Protein AF-0000000087055944 (afdb_homodimer)

InterPro domains:
  IPR006015 Universal stress protein A family [PR01438] (49-67)
  IPR006015 Universal stress protein A family [PR01438] (182-204)
  IPR006016 UspA [PF00582] (49-204)
  IPR014729 Rossmann-like alpha/beta/alpha sandwich fold [G3DSA:3.40.50.620] (41-215)
  IPR044162 Universal stress protein PHOS32/34 [PTHR31966] (9-223)

Foldseek 3Di:
DDDDDDPPPPPPPPPPPPPPDPPPPPPPPPPPPPPCPVPPPPQLQNQAPAEEEEEAALFPLSLVLLLCCLVPPDDPRYEYEYEYEAEDVVCVPDPDPPPPPPPPPVCDPVNVVVVVVVVVVVVVVSQVVSCVSVVVSVHRYHYHYHYDNDLQVVVQVVCVVVVHQEYEYEQAHDVCVVPDPPVHGYPSLVSCCVRHPHHYHYDYDDDVVNVPPPPDPPPPPPPPPPPPPPPD/DDDDPPVPPPPPPVPPVVPPDPPPPPPPPPPPPPPCPPPPPPQLQNQAPAEEEEEAALFPLSLVLLLCCLVPPDDPRYEYEYEYEAEDPVCVPDPDPPPPPPPPPVCDPVNVVVVVVVVVVVVVVSQVVSCVSVVVSVHRYHYHYHYDNDGQVVVQVVCVVVVHQEYEYEQAHDVCVVPDPPVHGYPSLVSCCVRHPHHYHYDYDDDVVNVPPPPDPPPPPPPPPPPPPPPD

Nearest PDB structures (foldseek):
  3hgm-assembly1_B  TM=8.152E-01  e=1.677E-08  Halomonas elongata
  2dum-assembly1_A  TM=7.461E-01  e=1.913E-08  Pyrococcus horikoshii OT3
  3hgm-assembly2_D  TM=7.849E-01  e=7.130E-08  Halomonas elongata
  4r2j-assembly1_A-2  TM=8.043E-01  e=5.128E-05  Salmonella enterica subsp. enterica serovar Typhimurium str. LT2
  4r2k-assembly1_A-2  TM=7.792E-01  e=9.901E-05  Salmonella enterica subsp. enterica serovar Typhimurium str. LT2

Structure (mmCIF, N/CA/C/O backbone):
data_AF-0000000087055944-model_v1
#
loop_
_entity.id
_entity.type
_entity.pdbx_description
1 polymer 'Adenine nucleotide alpha hydrolases-like superfamily protein isoform 2'
#
loop_
_atom_site.group_PDB
_atom_site.id
_atom_site.type_symbol
_atom_site.label_atom_id
_atom_site.label_alt_id
_atom_site.label_comp_id
_atom_site.label_asym_id
_atom_site.label_entity_id
_atom_site.label_seq_id
_atom_site.pdbx_PDB_ins_code
_atom_site.Cartn_x
_atom_site.Cartn_y
_atom_site.Cartn_z
_atom_site.occupancy
_atom_site.B_iso_or_equiv
_atom_site.auth_seq_id
_atom_site.auth_comp_id
_atom_site.auth_asym_id
_atom_site.auth_atom_id
_atom_site.pdbx_PDB_model_num
ATOM 1 N N . MET A 1 1 ? -82.688 40.625 -34.969 1 30.73 1 MET A N 1
ATOM 2 C CA . MET A 1 1 ? -82.25 40.625 -33.562 1 30.73 1 MET A CA 1
ATOM 3 C C . MET A 1 1 ? -80.688 40.406 -33.5 1 30.73 1 MET A C 1
ATOM 5 O O . MET A 1 1 ? -80.188 39.406 -33.969 1 30.73 1 MET A O 1
ATOM 9 N N . GLU A 1 2 ? -79.938 41.562 -33.469 1 27.62 2 GLU A N 1
ATOM 10 C CA . GLU A 1 2 ? -78.625 42.062 -33.812 1 27.62 2 GLU A CA 1
ATOM 11 C C . GLU A 1 2 ? -77.562 41.469 -32.875 1 27.62 2 GLU A C 1
ATOM 13 O O . GLU A 1 2 ? -77.812 41.156 -31.719 1 27.62 2 GLU A O 1
ATOM 18 N N . SER A 1 3 ? -76.438 40.875 -33.5 1 31.84 3 SER A N 1
ATOM 19 C CA . SER A 1 3 ? -75.25 40.125 -33.344 1 31.84 3 SER A CA 1
ATOM 20 C C . SER A 1 3 ? -74.25 40.844 -32.438 1 31.84 3 SER A C 1
ATOM 22 O O . SER A 1 3 ? -73.625 41.812 -32.875 1 31.84 3 SER A O 1
ATOM 24 N N . PRO A 1 4 ? -74.688 41.125 -31.109 1 31.3 4 PRO A N 1
ATOM 25 C CA . PRO A 1 4 ? -73.875 42.031 -30.281 1 31.3 4 PRO A CA 1
ATOM 26 C C . PRO A 1 4 ? -72.438 41.656 -30.234 1 31.3 4 PRO A C 1
ATOM 28 O O . PRO A 1 4 ? -72.062 40.5 -30.328 1 31.3 4 PRO A O 1
ATOM 31 N N . ASN A 1 5 ? -71.625 42.656 -30.547 1 26.06 5 ASN A N 1
ATOM 32 C CA . ASN A 1 5 ? -70.25 43 -30.938 1 26.06 5 ASN A CA 1
ATOM 33 C C . ASN A 1 5 ? -69.25 42.531 -29.906 1 26.06 5 ASN A C 1
ATOM 35 O O . ASN A 1 5 ? -69.625 42.156 -28.781 1 26.06 5 ASN A O 1
ATOM 39 N N . LYS A 1 6 ? -68.125 43.344 -29.594 1 26.03 6 LYS A N 1
ATOM 40 C CA . LYS A 1 6 ? -66.688 43.531 -29.734 1 26.03 6 LYS A CA 1
ATOM 41 C C . LYS A 1 6 ? -66 43.438 -28.375 1 26.03 6 LYS A C 1
ATOM 43 O O . LYS A 1 6 ? -66.062 44.406 -27.594 1 26.03 6 LYS A O 1
ATOM 48 N N . GLY A 1 7 ? -66.25 42.469 -27.531 1 24.03 7 GLY A N 1
ATOM 49 C CA . GLY A 1 7 ? -65.625 42.562 -26.203 1 24.03 7 GLY A CA 1
ATOM 50 C C . GLY A 1 7 ? -64.125 42.781 -26.219 1 24.03 7 GLY A C 1
ATOM 51 O O . GLY A 1 7 ? -63.406 41.938 -26.781 1 24.03 7 GLY A O 1
ATOM 52 N N . LYS A 1 8 ? -63.594 44 -26.359 1 25.02 8 LYS A N 1
ATOM 53 C CA . LYS A 1 8 ? -62.188 44.438 -26.438 1 25.02 8 LYS A CA 1
ATOM 54 C C . LYS A 1 8 ? -61.375 43.844 -25.281 1 25.02 8 LYS A C 1
ATOM 56 O O . LYS A 1 8 ? -61.781 43.969 -24.109 1 25.02 8 LYS A O 1
ATOM 61 N N . LYS A 1 9 ? -60.562 42.875 -25.625 1 25.41 9 LYS A N 1
ATOM 62 C CA . LYS A 1 9 ? -59.531 42.188 -24.844 1 25.41 9 LYS A CA 1
ATOM 63 C C . LYS A 1 9 ? -58.562 43.188 -24.219 1 25.41 9 LYS A C 1
ATOM 65 O O . LYS A 1 9 ? -57.969 44 -24.922 1 25.41 9 LYS A O 1
ATOM 70 N N . LYS A 1 10 ? -58.875 43.781 -23 1 23.52 10 LYS A N 1
ATOM 71 C CA . LYS A 1 10 ? -58.031 44.688 -22.234 1 23.52 10 LYS A CA 1
ATOM 72 C C . LYS A 1 10 ? -56.625 44.094 -22.047 1 23.52 10 LYS A C 1
ATOM 74 O O . LYS A 1 10 ? -56.5 43 -21.516 1 23.52 10 LYS A O 1
ATOM 79 N N . ASN A 1 11 ? -55.656 44.312 -23 1 25.03 11 ASN A N 1
ATOM 80 C CA . ASN A 1 11 ? -54.25 44 -23.016 1 25.03 11 ASN A CA 1
ATOM 81 C C . ASN A 1 11 ? -53.531 44.594 -21.812 1 25.03 11 ASN A C 1
ATOM 83 O O . ASN A 1 11 ? -53.438 45.812 -21.672 1 25.03 11 ASN A O 1
ATOM 87 N N . SER A 1 12 ? -53.844 44.188 -20.5 1 25.14 12 SER A N 1
ATOM 88 C CA . SER A 1 12 ? -53.156 44.75 -19.359 1 25.14 12 SER A CA 1
ATOM 89 C C . SER A 1 12 ? -51.625 44.656 -19.531 1 25.14 12 SER A C 1
ATOM 91 O O . SER A 1 12 ? -51.125 43.562 -19.812 1 25.14 12 SER A O 1
ATOM 93 N N . SER A 1 13 ? -50.938 45.625 -20.125 1 27.22 13 SER A N 1
ATOM 94 C CA . SER A 1 13 ? -49.5 45.906 -20.234 1 27.22 13 SER A CA 1
ATOM 95 C C . SER A 1 13 ? -48.844 45.844 -18.859 1 27.22 13 SER A C 1
ATOM 97 O O . SER A 1 13 ? -49.125 46.656 -17.984 1 27.22 13 SER A O 1
ATOM 99 N N . ASP A 1 14 ? -48.594 44.594 -18.281 1 27.98 14 ASP A N 1
ATOM 100 C CA . ASP A 1 14 ? -47.875 44.375 -17.031 1 27.98 14 ASP A CA 1
ATOM 101 C C . ASP A 1 14 ? -46.531 45.062 -17.047 1 27.98 14 ASP A C 1
ATOM 103 O O . ASP A 1 14 ? -45.688 44.812 -17.938 1 27.98 14 ASP A O 1
ATOM 107 N N . ASN A 1 15 ? -46.406 46.406 -16.781 1 27.12 15 ASN A N 1
ATOM 108 C CA . ASN A 1 15 ? -45.219 47.219 -16.594 1 27.12 15 ASN A CA 1
ATOM 109 C C . ASN A 1 15 ? -44.281 46.594 -15.578 1 27.12 15 ASN A C 1
ATOM 111 O O . ASN A 1 15 ? -44.5 46.656 -14.375 1 27.12 15 ASN A O 1
ATOM 115 N N . ASN A 1 16 ? -43.75 45.312 -15.711 1 28.72 16 ASN A N 1
ATOM 116 C CA . ASN A 1 16 ? -42.812 44.688 -14.781 1 28.72 16 ASN A CA 1
ATOM 117 C C . ASN A 1 16 ? -41.531 45.531 -14.625 1 28.72 16 ASN A C 1
ATOM 119 O O . ASN A 1 16 ? -40.688 45.531 -15.516 1 28.72 16 ASN A O 1
ATOM 123 N N . SER A 1 17 ? -41.594 46.812 -14.148 1 30.17 17 SER A N 1
ATOM 124 C CA . SER A 1 17 ? -40.375 47.594 -13.891 1 30.17 17 SER A CA 1
ATOM 125 C C . SER A 1 17 ? -39.438 46.906 -12.914 1 30.17 17 SER A C 1
ATOM 127 O O . SER A 1 17 ? -39.781 46.75 -11.734 1 30.17 17 SER A O 1
ATOM 129 N N . ASP A 1 18 ? -38.688 45.906 -13.297 1 33.72 18 ASP A N 1
ATOM 130 C CA . ASP A 1 18 ? -37.688 45.25 -12.453 1 33.72 18 ASP A CA 1
ATOM 131 C C . ASP A 1 18 ? -36.719 46.281 -11.836 1 33.72 18 ASP A C 1
ATOM 133 O O . ASP A 1 18 ? -36.188 47.125 -12.539 1 33.72 18 ASP A O 1
ATOM 137 N N . PRO A 1 19 ? -36.844 46.594 -10.539 1 34.38 19 PRO A N 1
ATOM 138 C CA . PRO A 1 19 ? -35.938 47.562 -9.93 1 34.38 19 PRO A CA 1
ATOM 139 C C . PRO A 1 19 ? -34.469 47.219 -10.148 1 34.38 19 PRO A C 1
ATOM 141 O O . PRO A 1 19 ? -34.094 46.062 -10.109 1 34.38 19 PRO A O 1
ATOM 144 N N . LYS A 1 20 ? -33.719 47.969 -10.922 1 33.59 20 LYS A N 1
ATOM 145 C CA . LYS A 1 20 ? -32.281 47.875 -11.18 1 33.59 20 LYS A CA 1
ATOM 146 C C . LYS A 1 20 ? -31.484 47.844 -9.875 1 33.59 20 LYS A C 1
ATOM 148 O O . LYS A 1 20 ? -31.594 48.781 -9.07 1 33.59 20 LYS A O 1
ATOM 153 N N . LEU A 1 21 ? -31.25 46.688 -9.273 1 35.5 21 LEU A N 1
ATOM 154 C CA . LEU A 1 21 ? -30.391 46.594 -8.102 1 35.5 21 LEU A CA 1
ATOM 155 C C . LEU A 1 21 ? -29.078 47.344 -8.32 1 35.5 21 LEU A C 1
ATOM 157 O O . LEU A 1 21 ? -28.469 47.25 -9.391 1 35.5 21 LEU A O 1
ATOM 161 N N . PRO A 1 22 ? -28.75 48.406 -7.574 1 31.22 22 PRO A N 1
ATOM 162 C CA . PRO A 1 22 ? -27.531 49.188 -7.758 1 31.22 22 PRO A CA 1
ATOM 163 C C . PRO A 1 22 ? -26.266 48.312 -7.754 1 31.22 22 PRO A C 1
ATOM 165 O O . PRO A 1 22 ? -26.25 47.25 -7.121 1 31.22 22 PRO A O 1
ATOM 168 N N . SER A 1 23 ? -25.531 48.188 -8.844 1 32.69 23 SER A N 1
ATOM 169 C CA . SER A 1 23 ? -24.219 47.562 -9.008 1 32.69 23 SER A CA 1
ATOM 170 C C . SER A 1 23 ? -23.234 48.062 -7.961 1 32.69 23 SER A C 1
ATOM 172 O O . SER A 1 23 ? -22.812 49.219 -8 1 32.69 23 SER A O 1
ATOM 174 N N . ILE A 1 24 ? -23.359 47.656 -6.707 1 31.08 24 ILE A N 1
ATOM 175 C CA . ILE A 1 24 ? -22.344 48.062 -5.734 1 31.08 24 ILE A CA 1
ATOM 176 C C . ILE A 1 24 ? -20.953 47.656 -6.242 1 31.08 24 ILE A C 1
ATOM 178 O O . ILE A 1 24 ? -20.688 46.5 -6.48 1 31.08 24 ILE A O 1
ATOM 182 N N . LYS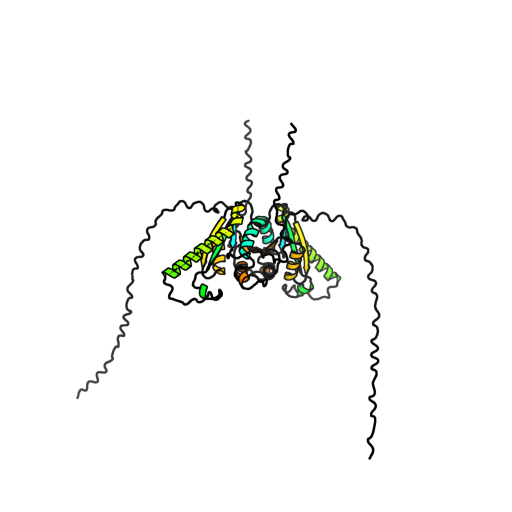 A 1 25 ? -20.312 48.531 -7.004 1 30.38 25 LYS A N 1
ATOM 183 C CA . LYS A 1 25 ? -18.906 48.344 -7.352 1 30.38 25 LYS A CA 1
ATOM 184 C C . LYS A 1 25 ? -18.047 48.156 -6.105 1 30.38 25 LYS A C 1
ATOM 186 O O . LYS A 1 25 ? -17.844 49.125 -5.352 1 30.38 25 LYS A O 1
ATOM 191 N N . ILE A 1 26 ? -18.094 47 -5.457 1 30.19 26 ILE A N 1
ATOM 192 C CA . ILE A 1 26 ? -17.125 46.781 -4.387 1 30.19 26 ILE A CA 1
ATOM 193 C C . ILE A 1 26 ? -15.703 46.969 -4.922 1 30.19 26 ILE A C 1
ATOM 195 O O . ILE A 1 26 ? -15.281 46.281 -5.859 1 30.19 26 ILE A O 1
ATOM 199 N N . HIS A 1 27 ? -15.234 48.188 -4.887 1 29.2 27 HIS A N 1
ATOM 200 C CA . HIS A 1 27 ? -13.805 48.406 -5.125 1 29.2 27 HIS A CA 1
ATOM 201 C C . HIS A 1 27 ? -12.969 47.469 -4.23 1 29.2 27 HIS A C 1
ATOM 203 O O . HIS A 1 27 ? -13.031 47.594 -3.004 1 29.2 27 HIS A O 1
ATOM 209 N N . LEU A 1 28 ? -12.742 46.281 -4.629 1 29.78 28 LEU A N 1
ATOM 210 C CA . LEU A 1 28 ? -11.773 45.438 -3.932 1 29.78 28 LEU A CA 1
ATOM 211 C C . LEU A 1 28 ? -10.438 46.156 -3.801 1 29.78 28 LEU A C 1
ATOM 213 O O . LEU A 1 28 ? -9.898 46.688 -4.789 1 29.78 28 LEU A O 1
ATOM 217 N N . PRO A 1 29 ? -10.148 46.75 -2.652 1 31.14 29 PRO A N 1
ATOM 218 C CA . PRO A 1 29 ? -8.828 47.344 -2.525 1 31.14 29 PRO A CA 1
ATOM 219 C C . PRO A 1 29 ? -7.711 46.469 -3.08 1 31.14 29 PRO A C 1
ATOM 221 O O . PRO A 1 29 ? -7.844 45.25 -3.119 1 31.14 29 PRO A O 1
ATOM 224 N N . SER A 1 30 ? -7 46.969 -4.09 1 30.3 30 SER A N 1
ATOM 225 C CA . SER A 1 30 ? -5.805 46.344 -4.637 1 30.3 30 SER A CA 1
ATOM 226 C C . SER A 1 30 ? -4.848 45.906 -3.523 1 30.3 30 SER A C 1
ATOM 228 O O . SER A 1 30 ? -4.469 46.75 -2.684 1 30.3 30 SER A O 1
ATOM 230 N N . SER A 1 31 ? -5.051 44.781 -2.885 1 30.86 31 SER A N 1
ATOM 231 C CA . SER A 1 31 ? -4.016 44.312 -1.959 1 30.86 31 SER A CA 1
ATOM 232 C C . SER A 1 31 ? -2.623 44.594 -2.516 1 30.86 31 SER A C 1
ATOM 234 O O . SER A 1 31 ? -2.377 44.406 -3.709 1 30.86 31 SER A O 1
ATOM 236 N N . PRO A 1 32 ? -1.887 45.531 -1.946 1 31.73 32 PRO A N 1
ATOM 237 C CA . PRO A 1 32 ? -0.499 45.719 -2.379 1 31.73 32 PRO A CA 1
ATOM 238 C C . PRO A 1 32 ? 0.228 44.375 -2.588 1 31.73 32 PRO A C 1
ATOM 240 O O . PRO A 1 32 ? 0.018 43.438 -1.829 1 31.73 32 PRO A O 1
ATOM 243 N N . ARG A 1 33 ? 0.452 43.969 -3.785 1 30.55 33 ARG A N 1
ATOM 244 C CA . ARG A 1 33 ? 1.333 42.875 -4.172 1 30.55 33 ARG A CA 1
ATOM 245 C C . ARG A 1 33 ? 2.676 42.969 -3.455 1 30.55 33 ARG A C 1
ATOM 247 O O . ARG A 1 33 ? 3.494 43.812 -3.773 1 30.55 33 ARG A O 1
ATOM 254 N N . HIS A 1 34 ? 2.746 43.094 -2.154 1 30.7 34 HIS A N 1
ATOM 255 C CA . HIS A 1 34 ? 4.102 42.969 -1.636 1 30.7 34 HIS A CA 1
ATOM 256 C C . HIS A 1 34 ? 4.824 41.781 -2.279 1 30.7 34 HIS A C 1
ATOM 258 O O . HIS A 1 34 ? 4.367 40.656 -2.186 1 30.7 34 HIS A O 1
ATOM 264 N N . SER A 1 35 ? 5.48 41.938 -3.375 1 32.06 35 SER A N 1
ATOM 265 C CA . SER A 1 35 ? 6.395 41.125 -4.16 1 32.06 35 SER A CA 1
ATOM 266 C C . SER A 1 35 ? 7.48 40.5 -3.279 1 32.06 35 SER A C 1
ATOM 268 O O . SER A 1 35 ? 8.523 40.094 -3.779 1 32.06 35 SER A O 1
ATOM 270 N N . THR A 1 36 ? 7.621 40.938 -2.027 1 33.91 36 THR A N 1
ATOM 271 C CA . THR A 1 36 ? 8.859 40.344 -1.556 1 33.91 36 THR A CA 1
ATOM 272 C C . THR A 1 36 ? 8.844 38.812 -1.761 1 33.91 36 THR A C 1
ATOM 274 O O . THR A 1 36 ? 8.125 38.094 -1.064 1 33.91 36 THR A O 1
ATOM 277 N N . TYR A 1 37 ? 8.781 38.438 -2.996 1 31.03 37 TYR A N 1
ATOM 278 C CA . TYR A 1 37 ? 9.164 37.062 -3.219 1 31.03 37 TYR A CA 1
ATOM 279 C C . TYR A 1 37 ? 10.391 36.688 -2.398 1 31.03 37 TYR A C 1
ATOM 281 O O . TYR A 1 37 ? 11.508 37.062 -2.736 1 31.03 37 TYR A O 1
ATOM 289 N N . ALA A 1 38 ? 10.414 36.844 -1.106 1 32.84 38 ALA A N 1
ATOM 290 C CA . ALA A 1 38 ? 11.523 36.188 -0.423 1 32.84 38 ALA A CA 1
ATOM 291 C C . ALA A 1 38 ? 12 34.969 -1.199 1 32.84 38 ALA A C 1
ATOM 293 O O . ALA A 1 38 ? 11.188 34.25 -1.798 1 32.84 38 ALA A O 1
ATOM 294 N N . ALA A 1 39 ? 13.109 34.969 -1.75 1 36.16 39 ALA A N 1
ATOM 295 C CA . ALA A 1 39 ? 13.789 33.781 -2.268 1 36.16 39 ALA A CA 1
ATOM 296 C C . ALA A 1 39 ? 13.328 32.5 -1.544 1 36.16 39 ALA A C 1
ATOM 298 O O . ALA A 1 39 ? 13.477 32.406 -0.325 1 36.16 39 ALA A O 1
ATOM 299 N N . SER A 1 40 ? 12.141 32 -1.89 1 38.84 40 SER A N 1
ATOM 300 C CA . SER A 1 40 ? 11.617 30.75 -1.329 1 38.84 40 SER A CA 1
ATOM 301 C C . SER A 1 40 ? 12.742 29.797 -0.953 1 38.84 40 SER A C 1
ATOM 303 O O . SER A 1 40 ? 13.57 29.453 -1.793 1 38.84 40 SER A O 1
ATOM 305 N N . SER A 1 41 ? 13.43 30.031 0.121 1 43.47 41 SER A N 1
ATOM 306 C CA . SER A 1 41 ? 14.344 28.969 0.567 1 43.47 41 SER A CA 1
ATOM 307 C C . SER A 1 41 ? 14 27.641 -0.073 1 43.47 41 SER A C 1
ATOM 309 O O . SER A 1 41 ? 12.828 27.328 -0.283 1 43.47 41 SER A O 1
ATOM 311 N N . PRO A 1 42 ? 14.852 27.125 -0.952 1 50.59 42 PRO A N 1
ATOM 312 C CA . PRO A 1 42 ? 14.578 25.844 -1.609 1 50.59 42 PRO A CA 1
ATOM 313 C C . PRO A 1 42 ? 13.82 24.875 -0.71 1 50.59 42 PRO A C 1
ATOM 315 O O . PRO A 1 42 ? 14.078 24.812 0.494 1 50.59 42 PRO A O 1
ATOM 318 N N . THR A 1 43 ? 12.523 24.641 -0.973 1 68.19 43 THR A N 1
ATOM 319 C CA . THR A 1 43 ? 11.742 23.625 -0.263 1 68.19 43 THR A CA 1
ATOM 320 C C . THR A 1 43 ? 12.57 22.359 -0.045 1 68.19 43 THR A C 1
ATOM 322 O O . THR A 1 43 ? 13.281 21.906 -0.95 1 68.19 43 THR A O 1
ATOM 325 N N . PRO A 1 44 ? 12.891 22.062 1.149 1 78.5 44 PRO A N 1
ATOM 326 C CA . PRO A 1 44 ? 13.758 20.922 1.493 1 78.5 44 PRO A CA 1
ATOM 327 C C . PRO A 1 44 ? 13.516 19.703 0.609 1 78.5 44 PRO A C 1
ATOM 329 O O . PRO A 1 44 ? 14.383 18.828 0.501 1 78.5 44 PRO A O 1
ATOM 332 N N . VAL A 1 45 ? 12.383 19.719 -0.228 1 86.12 45 VAL A N 1
ATOM 333 C CA . VAL A 1 45 ? 12.078 18.5 -0.981 1 86.12 45 VAL A CA 1
ATOM 334 C C . VAL A 1 45 ? 12.227 18.781 -2.477 1 86.12 45 VAL A C 1
ATOM 336 O O . VAL A 1 45 ? 12.047 17.875 -3.297 1 86.12 45 VAL A O 1
ATOM 339 N N . ALA A 1 46 ? 12.578 19.969 -2.969 1 83.19 46 ALA A N 1
ATOM 340 C CA . ALA A 1 46 ? 12.594 20.375 -4.371 1 83.19 46 ALA A CA 1
ATOM 341 C C . ALA A 1 46 ? 13.602 19.562 -5.168 1 83.19 46 ALA A C 1
ATOM 343 O O . ALA A 1 46 ? 13.359 19.219 -6.328 1 83.19 46 ALA A O 1
ATOM 344 N N . GLY A 1 47 ? 14.594 19.109 -4.676 1 84.81 47 GLY A N 1
ATOM 345 C CA . GLY A 1 47 ? 15.633 18.422 -5.418 1 84.81 47 GLY A CA 1
ATOM 346 C C . GLY A 1 47 ? 15.547 16.906 -5.297 1 84.81 47 GLY A C 1
ATOM 347 O O . GLY A 1 47 ? 16.422 16.188 -5.789 1 84.81 47 GLY A O 1
ATOM 348 N N . ALA A 1 48 ? 14.422 16.469 -4.84 1 90.94 48 ALA A N 1
ATOM 349 C CA . ALA A 1 48 ? 14.297 15.023 -4.594 1 90.94 48 ALA A CA 1
ATOM 350 C C . ALA A 1 48 ? 13.906 14.281 -5.867 1 90.94 48 ALA A C 1
ATOM 352 O O . ALA A 1 48 ? 13.156 14.805 -6.691 1 90.94 48 ALA A O 1
ATOM 353 N N . ARG A 1 49 ? 14.406 13.125 -6.047 1 91 49 ARG A N 1
ATOM 354 C CA . ARG A 1 49 ? 14.047 12.266 -7.172 1 91 49 ARG A CA 1
ATOM 355 C C . ARG A 1 49 ? 12.602 11.797 -7.066 1 91 49 ARG A C 1
ATOM 357 O O . ARG A 1 49 ? 11.875 11.766 -8.062 1 91 49 ARG A O 1
ATOM 364 N N . ARG A 1 50 ? 12.25 11.422 -5.918 1 95.12 50 ARG A N 1
ATOM 365 C CA . ARG A 1 50 ? 10.891 10.969 -5.625 1 95.12 50 ARG A CA 1
ATOM 366 C C . ARG A 1 50 ? 10.367 11.609 -4.34 1 95.12 50 ARG A C 1
ATOM 368 O O . ARG A 1 50 ? 11.109 11.742 -3.365 1 95.12 50 ARG A O 1
ATOM 375 N N . LYS A 1 51 ? 9.117 12.031 -4.453 1 97.62 51 LYS A N 1
ATOM 376 C CA . LYS A 1 51 ? 8.43 12.531 -3.271 1 97.62 51 LYS A CA 1
ATOM 377 C C . LYS A 1 51 ? 7.43 11.5 -2.742 1 97.62 51 LYS A C 1
ATOM 379 O O . LYS A 1 51 ? 6.508 11.102 -3.455 1 97.62 51 LYS A O 1
ATOM 384 N N . ILE A 1 52 ? 7.641 11.141 -1.531 1 98.38 52 ILE A N 1
ATOM 385 C CA . ILE A 1 52 ? 6.789 10.156 -0.878 1 98.38 52 ILE A CA 1
ATOM 386 C C . ILE A 1 52 ? 5.938 10.836 0.193 1 98.38 52 ILE A C 1
ATOM 388 O O . ILE A 1 52 ? 6.453 11.617 0.996 1 98.38 52 ILE A O 1
ATOM 392 N N . GLY A 1 53 ? 4.633 10.57 0.138 1 98.56 53 GLY A N 1
ATOM 393 C CA . GLY A 1 53 ? 3.756 11.094 1.176 1 98.56 53 GLY A CA 1
ATOM 394 C C . GLY A 1 53 ? 3.57 10.133 2.336 1 98.56 53 GLY A C 1
ATOM 395 O O . GLY A 1 53 ? 3.514 8.914 2.139 1 98.56 53 GLY A O 1
ATOM 396 N N . VAL A 1 54 ? 3.492 10.633 3.523 1 98.75 54 VAL A N 1
ATOM 397 C CA . VAL A 1 54 ? 2.984 9.914 4.684 1 98.75 54 VAL A CA 1
ATOM 398 C C . VAL A 1 54 ? 1.809 10.672 5.293 1 98.75 54 VAL A C 1
ATOM 400 O O . VAL A 1 54 ? 1.958 11.82 5.715 1 98.75 54 VAL A O 1
ATOM 403 N N . ALA A 1 55 ? 0.649 10.023 5.262 1 98.5 55 ALA A N 1
ATOM 404 C CA . ALA A 1 55 ? -0.524 10.625 5.891 1 98.5 55 ALA A CA 1
ATOM 405 C C . ALA A 1 55 ? -0.519 10.391 7.398 1 98.5 55 ALA A C 1
ATOM 407 O O . ALA A 1 55 ? -0.437 9.25 7.855 1 98.5 55 ALA A O 1
ATOM 408 N N . VAL A 1 56 ? -0.645 11.508 8.18 1 97.5 56 VAL A N 1
ATOM 409 C CA . VAL A 1 56 ? -0.558 11.375 9.625 1 97.5 56 VAL A CA 1
ATOM 410 C C . VAL A 1 56 ? -1.765 12.047 10.281 1 97.5 56 VAL A C 1
ATOM 412 O O . VAL A 1 56 ? -2.238 13.086 9.805 1 97.5 56 VAL A O 1
ATOM 415 N N . ASP A 1 57 ? -2.217 11.438 11.352 1 94.38 57 ASP A N 1
ATOM 416 C CA . ASP A 1 57 ? -3.33 12.008 12.102 1 94.38 57 ASP A CA 1
ATOM 417 C C . ASP A 1 57 ? -2.951 12.219 13.57 1 94.38 57 ASP A C 1
ATOM 419 O O . ASP A 1 57 ? -3.822 12.258 14.438 1 94.38 57 ASP A O 1
ATOM 423 N N . LEU A 1 58 ? -1.599 12.195 13.852 1 93.19 58 LEU A N 1
ATOM 424 C CA . LEU A 1 58 ? -0.99 12.5 15.141 1 93.19 58 LEU A CA 1
ATOM 425 C C . LEU A 1 58 ? -1.212 11.352 16.125 1 93.19 58 LEU A C 1
ATOM 427 O O . LEU A 1 58 ? -0.96 11.508 17.328 1 93.19 58 LEU A O 1
ATOM 431 N N . SER A 1 59 ? -1.762 10.188 15.648 1 92.44 59 SER A N 1
ATOM 432 C CA . SER A 1 59 ? -1.921 8.984 16.469 1 92.44 59 SER A CA 1
ATOM 433 C C . SER A 1 59 ? -0.633 8.172 16.5 1 92.44 59 SER A C 1
ATOM 435 O O . SER A 1 59 ? 0.296 8.43 15.734 1 92.44 59 SER A O 1
ATOM 437 N N . GLU A 1 60 ? -0.605 7.211 17.406 1 91.88 60 GLU A N 1
ATOM 438 C CA . GLU A 1 60 ? 0.513 6.277 17.469 1 91.88 60 GLU A CA 1
ATOM 439 C C . GLU A 1 60 ? 0.599 5.422 16.219 1 91.88 60 GLU A C 1
ATOM 441 O O . GLU A 1 60 ? 1.692 5.059 15.773 1 91.88 60 GLU A O 1
ATOM 446 N N . GLU A 1 61 ? -0.549 5.172 15.664 1 93 61 GLU A N 1
ATOM 447 C CA . GLU A 1 61 ? -0.59 4.387 14.43 1 93 61 GLU A CA 1
ATOM 448 C C . GLU A 1 61 ? 0.105 5.121 13.289 1 93 61 GLU A C 1
ATOM 450 O O . GLU A 1 61 ? 0.872 4.52 12.531 1 93 61 GLU A O 1
ATOM 455 N N . SER A 1 62 ? -0.194 6.395 13.234 1 96 62 SER A N 1
ATOM 456 C CA . SER A 1 62 ? 0.424 7.156 12.156 1 96 62 SER A CA 1
ATOM 457 C C . SER A 1 62 ? 1.896 7.43 12.438 1 96 62 SER A C 1
ATOM 459 O O . SER A 1 62 ? 2.705 7.535 11.516 1 96 62 SER A O 1
ATOM 461 N N . ALA A 1 63 ? 2.254 7.504 13.734 1 97.19 63 ALA A N 1
ATOM 462 C CA . ALA A 1 63 ? 3.668 7.59 14.094 1 97.19 63 ALA A CA 1
ATOM 463 C C . ALA A 1 63 ? 4.422 6.34 13.648 1 97.19 63 ALA A C 1
ATOM 465 O O . ALA A 1 63 ? 5.539 6.434 13.133 1 97.19 63 ALA A O 1
ATOM 466 N N . TYR A 1 64 ? 3.812 5.254 13.883 1 96.94 64 TYR A N 1
ATOM 467 C CA . TYR A 1 64 ? 4.41 3.998 13.445 1 96.94 64 TYR A CA 1
ATOM 468 C C . TYR A 1 64 ? 4.59 3.977 11.93 1 96.94 64 TYR A C 1
ATOM 470 O O . TYR A 1 64 ? 5.605 3.49 11.422 1 96.94 64 TYR A O 1
ATOM 478 N N . ALA A 1 65 ? 3.615 4.496 11.219 1 98 65 ALA A N 1
ATOM 479 C CA . ALA A 1 65 ? 3.711 4.547 9.766 1 98 65 ALA A CA 1
ATOM 480 C C . ALA A 1 65 ? 4.922 5.363 9.32 1 98 65 ALA A C 1
ATOM 482 O O . ALA A 1 65 ? 5.602 5.008 8.359 1 98 65 ALA A O 1
ATOM 483 N N . VAL A 1 66 ? 5.242 6.422 10.008 1 98.62 66 VAL A N 1
ATOM 484 C CA . VAL A 1 66 ? 6.41 7.234 9.688 1 98.62 66 VAL A CA 1
ATOM 485 C C . VAL A 1 66 ? 7.684 6.422 9.914 1 98.62 66 VAL A C 1
ATOM 487 O O . VAL A 1 66 ? 8.547 6.352 9.031 1 98.62 66 VAL A O 1
ATOM 490 N N . ARG A 1 67 ? 7.746 5.785 11.008 1 98.25 67 ARG A N 1
ATOM 491 C CA . ARG A 1 67 ? 8.922 4.965 11.312 1 98.25 67 ARG A CA 1
ATOM 492 C C . ARG A 1 67 ? 9.078 3.842 10.289 1 98.25 67 ARG A C 1
ATOM 494 O O . ARG A 1 67 ? 10.18 3.594 9.797 1 98.25 67 ARG A O 1
ATOM 501 N N . TRP A 1 68 ? 7.992 3.219 10.055 1 97.75 68 TRP A N 1
ATOM 502 C CA . TRP A 1 68 ? 8.008 2.133 9.086 1 97.75 68 TRP A CA 1
ATOM 503 C C . TRP A 1 68 ? 8.5 2.625 7.727 1 97.75 68 TRP A C 1
ATOM 505 O O . TRP A 1 68 ? 9.266 1.936 7.051 1 97.75 68 TRP A O 1
ATOM 515 N N . THR A 1 69 ? 8.016 3.777 7.324 1 98.44 69 THR A N 1
ATOM 516 C CA . THR A 1 69 ? 8.391 4.355 6.035 1 98.44 69 THR A CA 1
ATOM 517 C C . THR A 1 69 ? 9.898 4.555 5.953 1 98.44 69 THR A C 1
ATOM 519 O O . THR A 1 69 ? 10.523 4.191 4.957 1 98.44 69 THR A O 1
ATOM 522 N N . VAL A 1 70 ? 10.477 5.055 6.969 1 98.06 70 VAL A N 1
ATOM 523 C CA . VAL A 1 70 ? 11.906 5.32 7.027 1 98.06 70 VAL A CA 1
ATOM 524 C C . VAL A 1 70 ? 12.68 4.004 6.957 1 98.06 70 VAL A C 1
ATOM 526 O O . VAL A 1 70 ? 13.672 3.9 6.227 1 98.06 70 VAL A O 1
ATOM 529 N N . GLN A 1 71 ? 12.18 3.029 7.512 1 96.12 71 GLN A N 1
ATOM 530 C CA . GLN A 1 71 ? 12.906 1.772 7.656 1 96.12 71 GLN A CA 1
ATOM 531 C C . GLN A 1 71 ? 12.703 0.877 6.434 1 96.12 71 GLN A C 1
ATOM 533 O O . GLN A 1 71 ? 13.594 0.1 6.078 1 96.12 71 GLN A O 1
ATOM 538 N N . ASN A 1 72 ? 11.562 1.069 5.762 1 96.06 72 ASN A N 1
ATOM 539 C CA . ASN A 1 72 ? 11.203 -0.021 4.859 1 96.06 72 ASN A CA 1
ATOM 540 C C . ASN A 1 72 ? 10.938 0.485 3.447 1 96.06 72 ASN A C 1
ATOM 542 O O . ASN A 1 72 ? 10.953 -0.294 2.49 1 96.06 72 ASN A O 1
ATOM 546 N N . TYR A 1 73 ? 10.703 1.742 3.33 1 97.5 73 TYR A N 1
ATOM 547 C CA . TYR A 1 73 ? 10.188 2.137 2.021 1 97.5 73 TYR A CA 1
ATOM 548 C C . TYR A 1 73 ? 11.164 3.072 1.316 1 97.5 73 TYR A C 1
ATOM 550 O O . TYR A 1 73 ? 11.375 2.965 0.106 1 97.5 73 TYR A O 1
ATOM 558 N N . LEU A 1 74 ? 11.789 3.932 1.986 1 97.12 74 LEU A N 1
ATOM 559 C CA . LEU A 1 74 ? 12.547 5.023 1.387 1 97.12 74 LEU A CA 1
ATOM 560 C C . LEU A 1 74 ? 13.867 4.52 0.815 1 97.12 74 LEU A C 1
ATOM 562 O O . LEU A 1 74 ? 14.445 3.562 1.331 1 97.12 74 LEU A O 1
ATOM 566 N N . ARG A 1 75 ? 14.25 5.215 -0.23 1 93.88 75 ARG A N 1
ATOM 567 C CA . ARG A 1 75 ? 15.523 5.016 -0.92 1 93.88 75 ARG A CA 1
ATOM 568 C C . ARG A 1 75 ? 16.297 6.324 -1.01 1 93.88 75 ARG A C 1
ATOM 570 O O . ARG A 1 75 ? 15.75 7.398 -0.779 1 93.88 75 ARG A O 1
ATOM 577 N N . PRO A 1 76 ? 17.641 6.133 -1.282 1 92.56 76 PRO A N 1
ATOM 578 C CA . PRO A 1 76 ? 18.406 7.363 -1.486 1 92.56 76 PRO A CA 1
ATOM 579 C C . PRO A 1 76 ? 17.812 8.266 -2.562 1 92.56 76 PRO A C 1
ATOM 581 O O . PRO A 1 76 ? 17.422 7.781 -3.629 1 92.56 76 PRO A O 1
ATOM 584 N N . GLY A 1 77 ? 17.672 9.492 -2.246 1 94.94 77 GLY A N 1
ATOM 585 C CA . GLY A 1 77 ? 17.125 10.461 -3.189 1 94.94 77 GLY A CA 1
ATOM 586 C C . GLY A 1 77 ? 15.664 10.781 -2.947 1 94.94 77 GLY A C 1
ATOM 587 O O . GLY A 1 77 ? 15.133 11.734 -3.52 1 94.94 77 GLY A O 1
ATOM 588 N N . ASP A 1 78 ? 15.102 10.062 -2.078 1 97.31 78 ASP A N 1
ATOM 589 C CA . ASP A 1 78 ? 13.695 10.312 -1.756 1 97.31 78 ASP A CA 1
ATOM 590 C C . ASP A 1 78 ? 13.555 11.508 -0.817 1 97.31 78 ASP A C 1
ATOM 592 O O . ASP A 1 78 ? 14.453 11.797 -0.033 1 97.31 78 ASP A O 1
ATOM 596 N N . ALA A 1 79 ? 12.43 12.148 -0.963 1 98.38 79 ALA A N 1
ATOM 597 C CA . ALA A 1 79 ? 11.969 13.117 0.031 1 98.38 79 ALA A CA 1
ATOM 598 C C . ALA A 1 79 ? 10.57 12.75 0.533 1 98.38 79 ALA A C 1
ATOM 600 O O . ALA A 1 79 ? 9.828 12.039 -0.143 1 98.38 79 ALA A O 1
ATOM 601 N N . VAL A 1 80 ? 10.32 13.297 1.735 1 98.5 80 VAL A N 1
ATOM 602 C CA . VAL A 1 80 ? 9.062 12.906 2.352 1 98.5 80 VAL A CA 1
ATOM 603 C C . VAL A 1 80 ? 8.203 14.141 2.611 1 98.5 80 VAL A C 1
ATOM 605 O O . VAL A 1 80 ? 8.703 15.172 3.047 1 98.5 80 VAL A O 1
ATOM 608 N N . ILE A 1 81 ? 6.898 14 2.322 1 98.5 81 ILE A N 1
ATOM 609 C CA . ILE A 1 81 ? 5.914 14.992 2.746 1 98.5 81 ILE A CA 1
ATOM 610 C C . ILE A 1 81 ? 5.004 14.391 3.812 1 98.5 81 ILE A C 1
ATOM 612 O O . ILE A 1 81 ? 4.258 13.445 3.541 1 98.5 81 ILE A O 1
ATOM 616 N N . LEU A 1 82 ? 5.148 14.898 5.023 1 98.44 82 LEU A N 1
ATOM 617 C CA . LEU A 1 82 ? 4.195 14.547 6.074 1 98.44 82 LEU A CA 1
ATOM 618 C C . LEU A 1 82 ? 2.908 15.352 5.926 1 98.44 82 LEU A C 1
ATOM 620 O O . LEU A 1 82 ? 2.902 16.562 6.141 1 98.44 82 LEU A O 1
ATOM 624 N N . LEU A 1 83 ? 1.849 14.672 5.59 1 98.06 83 LEU A N 1
ATOM 625 C CA . LEU A 1 83 ? 0.591 15.344 5.281 1 98.06 83 LEU A CA 1
ATOM 626 C C . LEU A 1 83 ? -0.417 15.148 6.41 1 98.06 83 LEU A C 1
ATOM 628 O O . LEU A 1 83 ? -0.74 14.016 6.773 1 98.06 83 LEU A O 1
ATOM 632 N N . HIS A 1 84 ? -0.844 16.234 6.98 1 97.12 84 HIS A N 1
ATOM 633 C CA . HIS A 1 84 ? -1.869 16.234 8.016 1 97.12 84 HIS A CA 1
ATOM 634 C C . HIS A 1 84 ? -3.031 17.156 7.645 1 97.12 84 HIS A C 1
ATOM 636 O O . HIS A 1 84 ? -2.822 18.297 7.242 1 97.12 84 HIS A O 1
ATOM 642 N N . VAL A 1 85 ? -4.234 16.594 7.719 1 95.19 85 VAL A N 1
ATOM 643 C CA . VAL A 1 85 ? -5.438 17.391 7.555 1 95.19 85 VAL A CA 1
ATOM 644 C C . VAL A 1 85 ? -6.023 17.734 8.922 1 95.19 85 VAL A C 1
ATOM 646 O O . VAL A 1 85 ? -6.496 16.844 9.641 1 95.19 85 VAL A O 1
ATOM 649 N N . SER A 1 86 ? -5.945 19 9.281 1 91.94 86 SER A N 1
ATOM 650 C CA . SER A 1 86 ? -6.492 19.484 10.547 1 91.94 86 SER A CA 1
ATOM 651 C C . SER A 1 86 ? -7.984 19.781 10.422 1 91.94 86 SER A C 1
ATOM 653 O O . SER A 1 86 ? -8.406 20.469 9.492 1 91.94 86 SER A O 1
ATOM 655 N N . PRO A 1 87 ? -8.75 19.234 11.383 1 83.62 87 PRO A N 1
ATOM 656 C CA . PRO A 1 87 ? -10.188 19.5 11.312 1 83.62 87 PRO A CA 1
ATOM 657 C C . PRO A 1 87 ? -10.523 20.984 11.555 1 83.62 87 PRO A C 1
ATOM 659 O O . PRO A 1 87 ? -9.867 21.641 12.367 1 83.62 87 PRO A O 1
ATOM 662 N N . THR A 1 88 ? -11.375 21.5 10.805 1 77.94 88 THR A N 1
ATOM 663 C CA . THR A 1 88 ? -11.883 22.859 11.031 1 77.94 88 THR A CA 1
ATOM 664 C C . THR A 1 88 ? -12.977 22.859 12.094 1 77.94 88 THR A C 1
ATOM 666 O O . THR A 1 88 ? -13.664 21.844 12.289 1 77.94 88 THR A O 1
ATOM 669 N N . SER A 1 89 ? -12.852 23.625 13.258 1 58.56 89 SER A N 1
ATOM 670 C CA . SER A 1 89 ? -13.656 23.828 14.461 1 58.56 89 SER A CA 1
ATOM 671 C C . SER A 1 89 ? -15.125 23.516 14.203 1 58.56 89 SER A C 1
ATOM 673 O O . SER A 1 89 ? -15.906 23.344 15.141 1 58.56 89 SER A O 1
ATOM 675 N N . VAL A 1 90 ? -15.711 23.734 13.062 1 49.22 90 VAL A N 1
ATOM 676 C CA . VAL A 1 90 ? -17.156 23.547 13.148 1 49.22 90 VAL A CA 1
ATOM 677 C C . VAL A 1 90 ? -17.469 22.141 13.664 1 49.22 90 VAL A C 1
ATOM 679 O O . VAL A 1 90 ? -18.453 21.953 14.383 1 49.22 90 VAL A O 1
ATOM 682 N N . LEU A 1 91 ? -16.625 21.297 13.367 1 45.34 91 LEU A N 1
ATOM 683 C CA . LEU A 1 91 ? -16.891 19.891 13.656 1 45.34 91 LEU A CA 1
ATOM 684 C C . LEU A 1 91 ? -16.438 19.516 15.062 1 45.34 91 LEU A C 1
ATOM 686 O O . LEU A 1 91 ? -16.562 18.359 15.484 1 45.34 91 LEU A O 1
ATOM 690 N N . TYR A 1 92 ? -15.633 20.297 15.734 1 42.56 92 TYR A N 1
ATOM 691 C CA . TYR A 1 92 ? -15.312 19.875 17.094 1 42.56 92 TYR A CA 1
ATOM 692 C C . TYR A 1 92 ? -16.578 19.469 17.844 1 42.56 92 TYR A C 1
ATOM 694 O O . TYR A 1 92 ? -16.5 18.922 18.953 1 42.56 92 TYR A O 1
ATOM 702 N N . GLY A 1 93 ? -17.688 20.094 17.516 1 38.03 93 GLY A N 1
ATOM 703 C CA . GLY A 1 93 ? -18.875 19.703 18.25 1 38.03 93 GLY A CA 1
ATOM 704 C C . GLY A 1 93 ? -19.328 18.281 17.969 1 38.03 93 GLY A C 1
ATOM 705 O O . GLY A 1 93 ? -20.016 17.672 18.781 1 38.03 93 GLY A O 1
ATOM 706 N N . ALA A 1 94 ? -19.328 17.953 16.688 1 37.91 94 ALA A N 1
ATOM 707 C CA . ALA A 1 94 ? -20.109 16.75 16.469 1 37.91 94 ALA A CA 1
ATOM 708 C C . ALA A 1 94 ? -19.375 15.516 17 1 37.91 94 ALA A C 1
ATOM 710 O O . ALA A 1 94 ? -19.922 14.742 17.781 1 37.91 94 ALA A O 1
ATOM 711 N N . ASP A 1 95 ? -18.5 14.805 16.141 1 37.84 95 ASP A N 1
ATOM 712 C CA . ASP A 1 95 ? -18.156 13.398 16.344 1 37.84 95 ASP A CA 1
ATOM 713 C C . ASP A 1 95 ? -17.031 13.242 17.344 1 37.84 95 ASP A C 1
ATOM 715 O O . ASP A 1 95 ? -16.531 12.133 17.578 1 37.84 95 ASP A O 1
ATOM 719 N N . TRP A 1 96 ? -16.078 14.125 17.469 1 36.66 96 TRP A N 1
ATOM 720 C CA . TRP A 1 96 ? -15.094 13.758 18.5 1 36.66 96 TRP A CA 1
ATOM 721 C C . TRP A 1 96 ? -15.688 13.914 19.891 1 36.66 96 TRP A C 1
ATOM 723 O O . TRP A 1 96 ? -16.328 14.93 20.188 1 36.66 96 TRP A O 1
ATOM 733 N N . GLY A 1 97 ? -15.867 12.859 20.609 1 38.34 97 GLY A N 1
ATOM 734 C CA . GLY A 1 97 ? -16.484 12.781 21.922 1 38.34 97 GLY A CA 1
ATOM 735 C C . GLY A 1 97 ? -16.766 14.148 22.531 1 38.34 97 GLY A C 1
ATOM 736 O O . GLY A 1 97 ? -16.312 15.172 22.016 1 38.34 97 GLY A O 1
ATOM 737 N N . PRO A 1 98 ? -17.797 14.133 23.422 1 35.72 98 PRO A N 1
ATOM 738 C CA . PRO A 1 98 ? -18.203 15.344 24.141 1 35.72 98 PRO A CA 1
ATOM 739 C C . PRO A 1 98 ? -17.016 16.156 24.641 1 35.72 98 PRO A C 1
ATOM 741 O O . PRO A 1 98 ? -16.219 15.656 25.438 1 35.72 98 PRO A O 1
ATOM 744 N N . VAL A 1 99 ? -16.219 16.766 23.828 1 37.12 99 VAL A N 1
ATOM 745 C CA . VAL A 1 99 ? -15.547 17.781 24.625 1 37.12 99 VAL A CA 1
ATOM 746 C C . VAL A 1 99 ? -16.531 18.359 25.656 1 37.12 99 VAL A C 1
ATOM 748 O O . VAL A 1 99 ? -17.703 18.531 25.359 1 37.12 99 VAL A O 1
ATOM 751 N N . ALA A 1 100 ? -16.188 18.234 26.906 1 37.41 100 ALA A N 1
ATOM 752 C CA . ALA A 1 100 ? -17.016 18.828 27.953 1 37.41 100 ALA A CA 1
ATOM 753 C C . ALA A 1 100 ? -17.703 20.094 27.453 1 37.41 100 ALA A C 1
ATOM 755 O O . ALA A 1 100 ? -17.047 20.984 26.891 1 37.41 100 ALA A O 1
ATOM 756 N N . GLN A 1 101 ? -18.969 20.016 26.984 1 37.44 101 GLN A N 1
ATOM 757 C CA . GLN A 1 101 ? -19.828 21.188 26.969 1 37.44 101 GLN A CA 1
ATOM 758 C C . GLN A 1 101 ? -19.453 22.172 28.078 1 37.44 101 GLN A C 1
ATOM 760 O O . GLN A 1 101 ? -19.953 22.062 29.203 1 37.44 101 GLN A O 1
ATOM 765 N N . GLU A 1 102 ? -18.234 22.312 28.562 1 38.88 102 GLU A N 1
ATOM 766 C CA . GLU A 1 102 ? -18.312 23.5 29.406 1 38.88 102 GLU A CA 1
ATOM 767 C C . GLU A 1 102 ? -19.266 24.531 28.828 1 38.88 102 GLU A C 1
ATOM 769 O O . GLU A 1 102 ? -19.375 24.656 27.609 1 38.88 102 GLU A O 1
ATOM 774 N N . GLN A 1 103 ? -20.078 25.172 29.703 1 40.22 103 GLN A N 1
ATOM 775 C CA . GLN A 1 103 ? -21.031 26.266 29.562 1 40.22 103 GLN A CA 1
ATOM 776 C C . GLN A 1 103 ? -20.656 27.172 28.406 1 40.22 103 GLN A C 1
ATOM 778 O O . GLN A 1 103 ? -19.5 27.562 28.266 1 40.22 103 GLN A O 1
ATOM 783 N N . GLN A 1 104 ? -21.25 27.031 27.203 1 43 104 GLN A N 1
ATOM 784 C CA . GLN A 1 104 ? -21.375 28.062 26.156 1 43 104 GLN A CA 1
ATOM 785 C C . GLN A 1 104 ? -21.266 29.453 26.75 1 43 104 GLN A C 1
ATOM 787 O O . GLN A 1 104 ? -22.281 30.078 27.094 1 43 104 GLN A O 1
ATOM 792 N N . SER A 1 105 ? -20.609 29.688 27.828 1 47.16 105 SER A N 1
ATOM 793 C CA . SER A 1 105 ? -20.5 31.156 27.844 1 47.16 105 SER A CA 1
ATOM 794 C C . SER A 1 105 ? -20.047 31.672 26.484 1 47.16 105 SER A C 1
ATOM 796 O O . SER A 1 105 ? -19.25 31.031 25.781 1 47.16 105 SER A O 1
ATOM 798 N N . PRO A 1 106 ? -20.828 32.5 25.781 1 52.19 106 PRO A N 1
ATOM 799 C CA . PRO A 1 106 ? -20.453 33.156 24.531 1 52.19 106 PRO A CA 1
ATOM 800 C C . PRO A 1 106 ? -18.938 33.375 24.406 1 52.19 106 PRO A C 1
ATOM 802 O O . PRO A 1 106 ? -18.375 34.156 25.156 1 52.19 106 PRO A O 1
ATOM 805 N N . ARG A 1 107 ? -18.25 32.281 24.172 1 58.97 107 ARG A N 1
ATOM 806 C CA . ARG A 1 107 ? -16.828 32.562 23.953 1 58.97 107 ARG A CA 1
ATOM 807 C C . ARG A 1 107 ? -16.641 33.719 22.984 1 58.97 107 ARG A C 1
ATOM 809 O O . ARG A 1 107 ? -17.297 33.75 21.938 1 58.97 107 ARG A O 1
ATOM 816 N N . THR A 1 108 ? -16.125 34.781 23.469 1 67.81 108 THR A N 1
ATOM 817 C CA . THR A 1 108 ? -15.805 35.938 22.625 1 67.81 108 THR A CA 1
ATOM 818 C C . THR A 1 108 ? -14.938 35.531 21.438 1 67.81 108 THR A C 1
ATOM 820 O O . THR A 1 108 ? -14.25 34.5 21.5 1 67.81 108 THR A O 1
ATOM 823 N N . PRO A 1 109 ? -15.188 36.094 20.297 1 75 109 PRO A N 1
ATOM 824 C CA . PRO A 1 109 ? -14.32 35.875 19.141 1 75 109 PRO A CA 1
ATOM 825 C C . PRO A 1 109 ? -12.844 35.75 19.531 1 75 109 PRO A C 1
ATOM 827 O O . PRO A 1 109 ? -12.094 34.969 18.922 1 75 109 PRO A O 1
ATOM 830 N N . GLU A 1 110 ? -12.508 36.406 20.609 1 74.88 110 GLU A N 1
ATOM 831 C CA . GLU A 1 110 ? -11.109 36.406 21.031 1 74.88 110 GLU A CA 1
ATOM 832 C C . GLU A 1 110 ? -10.734 35.062 21.672 1 74.88 110 GLU A C 1
ATOM 834 O O . GLU A 1 110 ? -9.648 34.562 21.438 1 74.88 110 GLU A O 1
ATOM 839 N N . THR A 1 111 ? -11.648 34.562 22.406 1 75.12 111 THR A N 1
ATOM 840 C CA . THR A 1 111 ? -11.375 33.281 23.078 1 75.12 111 THR A CA 1
ATOM 841 C C . THR A 1 111 ? -11.336 32.125 22.094 1 75.12 111 THR A C 1
ATOM 843 O O . THR A 1 111 ? -10.492 31.234 22.203 1 75.12 111 THR A O 1
ATOM 846 N N . LYS A 1 112 ? -12.172 32.312 21.094 1 75.44 112 LYS A N 1
ATOM 847 C CA . LYS A 1 112 ? -12.188 31.281 20.062 1 75.44 112 LYS A CA 1
ATOM 848 C C . LYS A 1 112 ? -10.883 31.281 19.266 1 75.44 112 LYS A C 1
ATOM 850 O O . LYS A 1 112 ? -10.344 30.219 18.953 1 75.44 112 LYS A O 1
ATOM 855 N N . LYS A 1 113 ? -10.438 32.438 18.984 1 80.5 113 LYS A N 1
ATOM 856 C CA . LYS A 1 113 ? -9.188 32.562 18.234 1 80.5 113 LYS A CA 1
ATOM 857 C C . LYS A 1 113 ? -8.016 32.031 19.047 1 80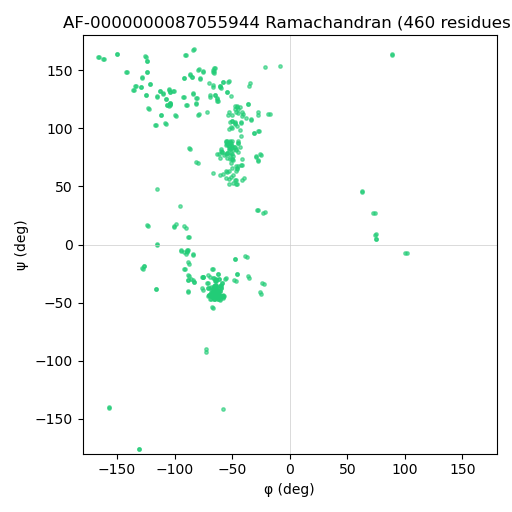.5 113 LYS A C 1
ATOM 859 O O . LYS A 1 113 ? -7.125 31.375 18.5 1 80.5 113 LYS A O 1
ATOM 864 N N . GLN A 1 114 ? -8.031 32.25 20.312 1 81.06 114 GLN A N 1
ATOM 865 C CA . GLN A 1 114 ? -6.953 31.766 21.172 1 81.06 114 GLN A CA 1
ATOM 866 C C . GLN A 1 114 ? -6.949 30.234 21.219 1 81.06 114 GLN A C 1
ATOM 868 O O . GLN A 1 114 ? -5.891 29.609 21.203 1 81.06 114 GLN A O 1
ATOM 873 N N . LEU A 1 115 ? -8.102 29.719 21.328 1 77.94 115 LEU A N 1
ATOM 874 C CA . LEU A 1 115 ? -8.219 28.266 21.359 1 77.94 115 LEU A CA 1
ATOM 875 C C . LEU A 1 115 ? -7.73 27.656 20.062 1 77.94 115 LEU A C 1
ATOM 877 O O . LEU A 1 115 ? -7.051 26.625 20.078 1 77.94 115 LEU A O 1
ATOM 881 N N . GLU A 1 116 ? -8.109 28.312 19.031 1 81.56 116 GLU A N 1
ATOM 882 C CA . GLU A 1 116 ? -7.676 27.844 17.719 1 81.56 116 GLU A CA 1
ATOM 883 C C . GLU A 1 116 ? -6.16 27.922 17.578 1 81.56 116 GLU A C 1
ATOM 885 O O . GLU A 1 116 ? -5.531 27.016 17.047 1 81.56 116 GLU A O 1
ATOM 890 N N . ASP A 1 117 ? -5.605 28.953 18.031 1 84.75 117 ASP A N 1
ATOM 891 C CA . ASP A 1 117 ? -4.156 29.125 17.984 1 84.75 117 ASP A CA 1
ATOM 892 C C . ASP A 1 117 ? -3.449 28.062 18.828 1 84.75 117 ASP A C 1
ATOM 894 O O . ASP A 1 117 ? -2.396 27.562 18.438 1 84.75 117 ASP A O 1
ATOM 898 N N . ASP A 1 118 ? -4.031 27.781 19.922 1 83 118 ASP A N 1
ATOM 899 C CA . ASP A 1 118 ? -3.461 26.766 20.797 1 83 118 ASP A CA 1
ATOM 900 C C . ASP A 1 118 ? -3.512 25.391 20.141 1 83 118 ASP A C 1
ATOM 902 O O . ASP A 1 118 ? -2.551 24.625 20.219 1 83 118 ASP A O 1
ATOM 906 N N . PHE A 1 119 ? -4.555 25.203 19.469 1 84.06 119 PHE A N 1
ATOM 907 C CA . PHE A 1 119 ? -4.703 23.938 18.766 1 84.06 119 PHE A CA 1
ATOM 908 C C . PHE A 1 119 ? -3.695 23.812 17.641 1 84.06 119 PHE A C 1
ATOM 910 O O . PHE A 1 119 ? -3.086 22.766 17.438 1 84.06 119 PHE A O 1
ATOM 917 N N . ASP A 1 120 ? -3.533 24.859 16.984 1 88.56 120 ASP A N 1
ATOM 918 C CA . ASP A 1 120 ? -2.588 24.875 15.867 1 88.56 120 ASP A CA 1
ATOM 919 C C . ASP A 1 120 ? -1.16 24.656 16.359 1 88.56 120 ASP A C 1
ATOM 921 O O . ASP A 1 120 ? -0.385 23.938 15.719 1 88.56 120 ASP A O 1
ATOM 925 N N . ALA A 1 121 ? -0.897 25.234 17.469 1 90.31 121 ALA A N 1
ATOM 926 C CA . ALA A 1 121 ? 0.444 25.078 18.031 1 90.31 121 ALA A CA 1
ATOM 927 C C . ALA A 1 121 ? 0.688 23.641 18.484 1 90.31 121 ALA A C 1
ATOM 929 O O . ALA A 1 121 ? 1.766 23.094 18.25 1 90.31 121 ALA A O 1
ATOM 930 N N . LEU A 1 122 ? -0.288 23.094 19.078 1 88.56 122 LEU A N 1
ATOM 931 C CA . LEU A 1 122 ? -0.18 21.703 19.516 1 88.56 122 LEU A CA 1
ATOM 932 C C . LEU A 1 122 ? -0.025 20.781 18.312 1 88.56 122 LEU A C 1
ATOM 934 O O . LEU A 1 122 ? 0.804 19.859 18.328 1 88.56 122 LEU A O 1
ATOM 938 N N . THR A 1 123 ? -0.758 21.031 17.328 1 90.62 123 THR A N 1
ATOM 939 C CA . THR A 1 123 ? -0.696 20.25 16.109 1 90.62 123 THR A CA 1
ATOM 940 C C . THR A 1 123 ? 0.686 20.344 15.461 1 90.62 123 THR A C 1
ATOM 942 O O . THR A 1 123 ? 1.268 19.328 15.07 1 90.62 123 THR A O 1
ATOM 945 N N . ALA A 1 124 ? 1.169 21.516 15.422 1 92.75 124 ALA A N 1
ATOM 946 C CA . ALA A 1 124 ? 2.486 21.734 14.836 1 92.75 124 ALA A CA 1
ATOM 947 C C . ALA A 1 124 ? 3.572 21.016 15.625 1 92.75 124 ALA A C 1
ATOM 949 O O . ALA A 1 124 ? 4.477 20.406 15.039 1 92.75 124 ALA A O 1
ATOM 950 N N . SER A 1 125 ? 3.455 21.047 16.891 1 94.19 125 SER A N 1
ATOM 951 C CA . SER A 1 125 ? 4.438 20.391 17.75 1 94.19 125 SER A CA 1
ATOM 952 C C . SER A 1 125 ? 4.395 18.875 17.562 1 94.19 125 SER A C 1
ATOM 954 O O . SER A 1 125 ? 5.438 18.234 17.438 1 94.19 125 SER A O 1
ATOM 956 N N . LYS A 1 126 ? 3.25 18.359 17.531 1 94.5 126 LYS A N 1
ATOM 957 C CA . LYS A 1 126 ? 3.1 16.906 17.359 1 94.5 126 LYS A CA 1
ATOM 958 C C . LYS A 1 126 ? 3.58 16.453 15.992 1 94.5 126 LYS A C 1
ATOM 960 O O . LYS A 1 126 ? 4.215 15.406 15.867 1 94.5 126 LYS A O 1
ATOM 965 N N . ALA A 1 127 ? 3.273 17.25 15.055 1 94.88 127 ALA A N 1
ATOM 966 C CA . ALA A 1 127 ? 3.736 16.938 13.703 1 94.88 127 ALA A CA 1
ATOM 967 C C . ALA A 1 127 ? 5.262 16.969 13.633 1 94.88 127 ALA A C 1
ATOM 969 O O . ALA A 1 127 ? 5.867 16.125 12.953 1 94.88 127 ALA A O 1
ATOM 970 N N . ALA A 1 128 ? 5.84 17.891 14.32 1 96.12 128 ALA A N 1
ATOM 971 C CA . ALA A 1 128 ? 7.297 17.969 14.367 1 96.12 128 ALA A CA 1
ATOM 972 C C . ALA A 1 128 ? 7.887 16.734 15.031 1 96.12 128 ALA A C 1
ATOM 974 O O . ALA A 1 128 ? 8.93 16.219 14.609 1 96.12 128 ALA A O 1
ATOM 975 N N . ASP A 1 129 ? 7.23 16.234 16 1 97.5 129 ASP A N 1
ATOM 976 C CA . ASP A 1 129 ? 7.668 15.023 16.688 1 97.5 129 ASP A CA 1
ATOM 977 C C . ASP A 1 129 ? 7.602 13.82 15.75 1 97.5 129 ASP A C 1
ATOM 979 O O . ASP A 1 129 ? 8.469 12.945 15.797 1 97.5 129 ASP A O 1
ATOM 983 N N . LEU A 1 130 ? 6.637 13.836 14.945 1 97.75 130 LEU A N 1
ATOM 984 C CA . LEU A 1 130 ? 6.461 12.742 14 1 97.75 130 LEU A CA 1
ATOM 985 C C . LEU A 1 130 ? 7.59 12.727 12.977 1 97.75 130 LEU A C 1
ATOM 987 O O . LEU A 1 130 ? 7.867 11.688 12.367 1 97.75 130 LEU A O 1
ATOM 991 N N . ALA A 1 131 ? 8.258 13.852 12.805 1 98.12 131 ALA A N 1
ATOM 992 C CA . ALA A 1 131 ? 9.289 13.984 11.781 1 98.12 131 ALA A CA 1
ATOM 993 C C . ALA A 1 131 ? 10.656 13.562 12.32 1 98.12 131 ALA A C 1
ATOM 995 O O . ALA A 1 131 ? 11.625 13.492 11.57 1 98.12 131 ALA A O 1
ATOM 996 N N . LYS A 1 132 ? 10.758 13.25 13.547 1 98.31 132 LYS A N 1
ATOM 997 C CA . LYS A 1 132 ? 12.039 12.969 14.188 1 98.31 132 LYS A CA 1
ATOM 998 C C . LYS A 1 132 ? 12.766 11.82 13.492 1 98.31 132 LYS A C 1
ATOM 1000 O O . LYS A 1 132 ? 13.953 11.93 13.188 1 98.31 132 LYS A O 1
ATOM 1005 N N . PRO A 1 133 ? 12.094 10.75 13.195 1 98.31 133 PRO A N 1
ATOM 1006 C CA . PRO A 1 133 ? 12.789 9.672 12.5 1 98.31 133 PRO A CA 1
ATOM 1007 C C . PRO A 1 133 ? 13.391 10.109 11.164 1 98.31 133 PRO A C 1
ATOM 1009 O O . PRO A 1 133 ? 14.438 9.609 10.766 1 98.31 133 PRO A O 1
ATOM 1012 N N . LEU A 1 134 ? 12.75 11 10.516 1 98.25 134 LEU A N 1
ATOM 1013 C CA . LEU A 1 134 ? 13.242 11.516 9.242 1 98.25 134 LEU A CA 1
ATOM 1014 C C . LEU A 1 134 ? 14.477 12.383 9.453 1 98.25 134 LEU A C 1
ATOM 1016 O O . LEU A 1 134 ? 15.461 12.266 8.711 1 98.25 134 LEU A O 1
ATOM 1020 N N . LYS A 1 135 ? 14.383 13.211 10.453 1 97.5 135 LYS A N 1
ATOM 1021 C CA . LYS A 1 135 ? 15.516 14.062 10.805 1 97.5 135 LYS A CA 1
ATOM 1022 C C . LYS A 1 135 ? 16.734 13.234 11.172 1 97.5 135 LYS A C 1
ATOM 1024 O O . LYS A 1 135 ? 17.844 13.484 10.68 1 97.5 135 LYS A O 1
ATOM 1029 N N . GLU A 1 136 ? 16.484 12.25 11.93 1 97.44 136 GLU A N 1
ATOM 1030 C CA . GLU A 1 136 ? 17.562 11.391 12.406 1 97.44 136 GLU A CA 1
ATOM 1031 C C . GLU A 1 136 ? 18.188 10.609 11.258 1 97.44 136 GLU A C 1
ATOM 1033 O O . GLU A 1 136 ? 19.391 10.328 11.273 1 97.44 136 GLU A O 1
ATOM 1038 N N . ALA A 1 137 ? 17.438 10.352 10.281 1 97 137 ALA A N 1
ATOM 1039 C CA . ALA A 1 137 ? 17.906 9.57 9.141 1 97 137 ALA A CA 1
ATOM 1040 C C . ALA A 1 137 ? 18.5 10.477 8.062 1 97 137 ALA A C 1
ATOM 1042 O O . ALA A 1 137 ? 19.031 9.992 7.059 1 97 137 ALA A O 1
ATOM 1043 N N . GLY A 1 138 ? 18.359 11.75 8.219 1 96.31 138 GLY A N 1
ATOM 1044 C CA . GLY A 1 138 ? 18.875 12.703 7.25 1 96.31 138 GLY A CA 1
ATOM 1045 C C . GLY A 1 138 ? 18.062 12.75 5.969 1 96.31 138 GLY A C 1
ATOM 1046 O O . GLY A 1 138 ? 18.594 13.023 4.895 1 96.31 138 GLY A O 1
ATOM 1047 N N . ILE A 1 139 ? 16.859 12.438 6.055 1 97.12 139 ILE A N 1
ATOM 1048 C CA . ILE A 1 139 ? 15.984 12.438 4.895 1 97.12 139 ILE A CA 1
ATOM 1049 C C . ILE A 1 139 ? 15.289 13.797 4.777 1 97.12 139 ILE A C 1
ATOM 1051 O O . ILE A 1 139 ? 14.648 14.25 5.727 1 97.12 139 ILE A O 1
ATOM 1055 N N . PRO A 1 140 ? 15.406 14.398 3.578 1 97.94 140 PRO A N 1
ATOM 1056 C CA . PRO A 1 140 ? 14.664 15.641 3.4 1 97.94 140 PRO A CA 1
ATOM 1057 C C . PRO A 1 140 ? 13.156 15.453 3.551 1 97.94 140 PRO A C 1
ATOM 1059 O O . PRO A 1 140 ? 12.602 14.453 3.078 1 97.94 140 PRO A O 1
ATOM 1062 N N . PHE A 1 141 ? 12.578 16.422 4.289 1 98.19 141 PHE A N 1
ATOM 1063 C CA . PHE A 1 141 ? 11.133 16.297 4.453 1 98.19 141 PHE A CA 1
ATOM 1064 C C . PHE A 1 141 ? 10.484 17.656 4.598 1 98.19 141 PHE A C 1
ATOM 1066 O O . PHE A 1 141 ? 11.172 18.656 4.809 1 98.19 141 PHE A O 1
ATOM 1073 N N . LYS A 1 142 ? 9.133 17.641 4.402 1 97.88 142 LYS A N 1
ATOM 1074 C CA . LYS A 1 142 ? 8.266 18.781 4.621 1 97.88 142 LYS A CA 1
ATOM 1075 C C . LYS A 1 142 ? 6.996 18.375 5.371 1 97.88 142 LYS A C 1
ATOM 1077 O O . LYS A 1 142 ? 6.418 17.328 5.094 1 97.88 142 LYS A O 1
ATOM 1082 N N . ILE A 1 143 ? 6.711 19.172 6.352 1 97.56 143 ILE A N 1
ATOM 1083 C CA . ILE A 1 143 ? 5.43 18.984 7.023 1 97.56 143 ILE A CA 1
ATOM 1084 C C . ILE A 1 143 ? 4.363 19.844 6.336 1 97.56 143 ILE A C 1
ATOM 1086 O O . ILE A 1 143 ? 4.52 21.062 6.211 1 97.56 143 ILE A O 1
ATOM 1090 N N . HIS A 1 144 ? 3.346 19.219 5.832 1 97.38 144 HIS A N 1
ATOM 1091 C CA . HIS A 1 144 ? 2.266 19.859 5.098 1 97.38 144 HIS A CA 1
ATOM 1092 C C . HIS A 1 144 ? 0.934 19.703 5.824 1 97.38 144 HIS A C 1
ATOM 1094 O O . HIS A 1 144 ? 0.321 18.641 5.785 1 97.38 144 HIS A O 1
ATOM 1100 N N . ILE A 1 145 ? 0.518 20.797 6.492 1 96.12 145 ILE A N 1
ATOM 1101 C CA . ILE A 1 145 ? -0.728 20.781 7.25 1 96.12 145 ILE A CA 1
ATOM 1102 C C . ILE A 1 145 ? -1.79 21.609 6.523 1 96.12 145 ILE A C 1
ATOM 1104 O O . ILE A 1 145 ? -1.562 22.766 6.191 1 96.12 145 ILE A O 1
ATOM 1108 N N . VAL A 1 146 ? -2.914 21.016 6.246 1 95.38 146 VAL A N 1
ATOM 1109 C CA . VAL A 1 146 ? -4.031 21.703 5.605 1 95.38 146 VAL A CA 1
ATOM 1110 C C . VAL A 1 146 ? -5.277 21.578 6.477 1 95.38 146 VAL A C 1
ATOM 1112 O O . VAL A 1 146 ? -5.441 20.609 7.215 1 95.38 146 VAL A O 1
ATOM 1115 N N . LYS A 1 147 ? -6.105 22.578 6.418 1 91.75 147 LYS A N 1
ATOM 1116 C CA . LYS A 1 147 ? -7.359 22.578 7.168 1 91.75 147 LYS A CA 1
ATOM 1117 C C . LYS A 1 147 ? -8.539 22.219 6.266 1 91.75 147 LYS A C 1
ATOM 1119 O O . LYS A 1 147 ? -8.617 22.688 5.129 1 91.75 147 LYS A O 1
ATOM 1124 N N . ASP A 1 148 ? -9.336 21.297 6.766 1 91.81 148 ASP A N 1
ATOM 1125 C CA . ASP A 1 148 ? -10.539 20.922 6.027 1 91.81 148 ASP A CA 1
ATOM 1126 C C . ASP A 1 148 ? -11.539 20.203 6.93 1 91.81 148 ASP A C 1
ATOM 1128 O O . ASP A 1 148 ? -11.172 19.719 8 1 91.81 148 ASP A O 1
ATOM 1132 N N . HIS A 1 149 ? -12.812 20.219 6.469 1 88.75 149 HIS A N 1
ATOM 1133 C CA . HIS A 1 149 ? -13.844 19.484 7.199 1 88.75 149 HIS A CA 1
ATOM 1134 C C . HIS A 1 149 ? -13.867 18.016 6.789 1 88.75 149 HIS A C 1
ATOM 1136 O O . HIS A 1 149 ? -14.281 17.156 7.57 1 88.75 149 HIS A O 1
ATOM 1142 N N . ASP A 1 150 ? -13.531 17.75 5.602 1 91.5 150 ASP A N 1
ATOM 1143 C CA . ASP A 1 150 ? -13.523 16.391 5.082 1 91.5 150 ASP A CA 1
ATOM 1144 C C . ASP A 1 150 ? -12.094 15.875 4.898 1 91.5 150 ASP A C 1
ATOM 1146 O O . ASP A 1 150 ? -11.461 16.141 3.873 1 91.5 150 ASP A O 1
ATOM 1150 N N . MET A 1 151 ? -11.664 15.047 5.77 1 91.69 151 MET A N 1
ATOM 1151 C CA . MET A 1 151 ? -10.289 14.555 5.793 1 91.69 151 MET A CA 1
ATOM 1152 C C . MET A 1 151 ? -10.031 13.609 4.629 1 91.69 151 MET A C 1
ATOM 1154 O O . MET A 1 151 ? -8.961 13.648 4.016 1 91.69 151 MET A O 1
ATOM 1158 N N . ARG A 1 152 ? -10.945 12.836 4.293 1 93.75 152 ARG A N 1
ATOM 1159 C CA . ARG A 1 152 ? -10.789 11.812 3.266 1 93.75 152 ARG A CA 1
ATOM 1160 C C . ARG A 1 152 ? -10.586 12.438 1.892 1 93.75 152 ARG A C 1
ATOM 1162 O O . ARG A 1 152 ? -9.578 12.195 1.229 1 93.75 152 ARG A O 1
ATOM 1169 N N . GLU A 1 153 ? -11.5 13.273 1.532 1 95.44 153 GLU A N 1
ATOM 1170 C CA . GLU A 1 153 ? -11.43 13.93 0.227 1 95.44 153 GLU A CA 1
ATOM 1171 C C . GLU A 1 153 ? -10.234 14.867 0.139 1 95.44 153 GLU A C 1
ATOM 1173 O O . GLU A 1 153 ? -9.531 14.891 -0.874 1 95.44 153 GLU A O 1
ATOM 1178 N N . ARG A 1 154 ? -10.055 15.562 1.202 1 96.56 154 ARG A N 1
ATOM 1179 C CA . ARG A 1 154 ? -8.961 16.531 1.209 1 96.56 154 ARG A CA 1
ATOM 1180 C C . ARG A 1 154 ? -7.613 15.828 1.046 1 96.56 154 ARG A C 1
ATOM 1182 O O . ARG A 1 154 ? -6.746 16.297 0.307 1 96.56 154 ARG A O 1
ATOM 1189 N N . LEU A 1 155 ? -7.43 14.727 1.675 1 97.12 155 LEU A N 1
ATOM 1190 C CA . LEU A 1 155 ? -6.191 13.969 1.553 1 97.12 155 LEU A CA 1
ATOM 1191 C C . LEU A 1 155 ? -5.949 13.547 0.106 1 97.12 155 LEU A C 1
ATOM 1193 O O . LEU A 1 155 ? -4.863 13.773 -0.435 1 97.12 155 LEU A O 1
ATOM 1197 N N . CYS A 1 156 ? -6.902 13.039 -0.529 1 96.5 156 CYS A N 1
ATOM 1198 C CA . CYS A 1 156 ? -6.75 12.555 -1.896 1 96.5 156 CYS A CA 1
ATOM 1199 C C . CYS A 1 156 ? -6.406 13.695 -2.846 1 96.5 156 CYS A C 1
ATOM 1201 O O . CYS A 1 156 ? -5.531 13.555 -3.703 1 96.5 156 CYS A O 1
ATOM 1203 N N . ILE A 1 157 ? -7.02 14.805 -2.607 1 96.56 157 ILE A N 1
ATOM 1204 C CA . ILE A 1 157 ? -6.785 15.977 -3.451 1 96.56 157 ILE A CA 1
ATOM 1205 C C . ILE A 1 157 ? -5.355 16.469 -3.254 1 96.56 157 ILE A C 1
ATOM 1207 O O . ILE A 1 157 ? -4.656 16.781 -4.223 1 96.56 157 ILE A O 1
ATOM 1211 N N . GLU A 1 158 ? -4.949 16.531 -2.037 1 97.56 158 GLU A N 1
ATOM 1212 C CA . GLU A 1 158 ? -3.607 17.016 -1.746 1 97.56 158 GLU A CA 1
ATOM 1213 C C . GLU A 1 158 ? -2.541 16.078 -2.299 1 97.56 158 GLU A C 1
ATOM 1215 O O . GLU A 1 158 ? -1.516 16.531 -2.814 1 97.56 158 GLU A O 1
ATOM 1220 N N . LEU A 1 159 ? -2.783 14.828 -2.201 1 96 159 LEU A N 1
ATOM 1221 C CA . LEU A 1 159 ? -1.836 13.844 -2.709 1 96 159 LEU A CA 1
ATOM 1222 C C . LEU A 1 159 ? -1.647 13.992 -4.215 1 96 159 LEU A C 1
ATOM 1224 O O . LEU A 1 159 ? -0.522 13.922 -4.715 1 96 159 LEU A O 1
ATOM 1228 N N . GLU A 1 160 ? -2.697 14.219 -4.852 1 95.44 160 GLU A N 1
ATOM 1229 C CA . GLU A 1 160 ? -2.652 14.43 -6.293 1 95.44 160 GLU A CA 1
ATOM 1230 C C . GLU A 1 160 ? -1.965 15.742 -6.645 1 95.44 160 GLU A C 1
ATOM 1232 O O . GLU A 1 160 ? -1.097 15.781 -7.516 1 95.44 160 GLU A O 1
ATOM 1237 N N . ARG A 1 161 ? -2.344 16.797 -5.961 1 96.19 161 ARG A N 1
ATOM 1238 C CA . ARG A 1 161 ? -1.804 18.125 -6.203 1 96.19 161 ARG A CA 1
ATOM 1239 C C . ARG A 1 161 ? -0.294 18.156 -5.988 1 96.19 161 ARG A C 1
ATOM 1241 O O . ARG A 1 161 ? 0.43 18.828 -6.727 1 96.19 161 ARG A O 1
ATOM 1248 N N . LEU A 1 162 ? 0.148 17.406 -5.051 1 95.81 162 LEU A N 1
ATOM 1249 C CA . LEU A 1 162 ? 1.56 17.406 -4.684 1 95.81 162 LEU A CA 1
ATOM 1250 C C . LEU A 1 162 ? 2.359 16.484 -5.586 1 95.81 162 LEU A C 1
ATOM 1252 O O . LEU A 1 162 ? 3.592 16.453 -5.527 1 95.81 162 LEU A O 1
ATOM 1256 N N . GLY A 1 163 ? 1.693 15.695 -6.422 1 94.5 163 GLY A N 1
ATOM 1257 C CA . GLY A 1 163 ? 2.371 14.797 -7.352 1 94.5 163 GLY A CA 1
ATOM 1258 C C . GLY A 1 163 ? 3.203 13.734 -6.656 1 94.5 163 GLY A C 1
ATOM 1259 O O . GLY A 1 163 ? 4.344 13.477 -7.047 1 94.5 163 GLY A O 1
ATOM 1260 N N . LEU A 1 164 ? 2.67 13.109 -5.66 1 96.56 164 LEU A N 1
ATOM 1261 C CA . LEU A 1 164 ? 3.408 12.125 -4.871 1 96.56 164 LEU A CA 1
ATOM 1262 C C . LEU A 1 164 ? 3.5 10.797 -5.609 1 96.56 164 LEU A C 1
ATOM 1264 O O . LEU A 1 164 ? 2.543 10.375 -6.266 1 96.56 164 LEU A O 1
ATOM 1268 N N . SER A 1 165 ? 4.68 10.172 -5.441 1 96.62 165 SER A N 1
ATOM 1269 C CA . SER A 1 165 ? 4.91 8.883 -6.078 1 96.62 165 SER A CA 1
ATOM 1270 C C . SER A 1 165 ? 4.164 7.766 -5.352 1 96.62 165 SER A C 1
ATOM 1272 O O . SER A 1 165 ? 3.822 6.746 -5.953 1 96.62 165 SER A O 1
ATOM 1274 N N . ALA A 1 166 ? 3.971 7.973 -4.105 1 97.75 166 ALA A N 1
ATOM 1275 C CA . ALA A 1 166 ? 3.23 7.051 -3.252 1 97.75 166 ALA A CA 1
ATOM 1276 C C . ALA A 1 166 ? 2.859 7.707 -1.925 1 97.75 166 ALA A C 1
ATOM 1278 O O . ALA A 1 166 ? 3.436 8.727 -1.549 1 97.75 166 ALA A O 1
ATOM 1279 N N . VAL A 1 167 ? 1.874 7.098 -1.284 1 98.56 167 VAL A N 1
ATOM 1280 C CA . VAL A 1 167 ? 1.526 7.559 0.057 1 98.56 167 VAL A CA 1
ATOM 1281 C C . VAL A 1 167 ? 1.489 6.371 1.017 1 98.56 167 VAL A C 1
ATOM 1283 O O . VAL A 1 167 ? 0.98 5.301 0.672 1 98.56 167 VAL A O 1
ATOM 1286 N N . VAL A 1 168 ? 2.066 6.555 2.148 1 98.75 168 VAL A N 1
ATOM 1287 C CA . VAL A 1 168 ? 2.045 5.57 3.227 1 98.75 168 VAL A CA 1
ATOM 1288 C C . VAL A 1 168 ? 1.072 6.02 4.316 1 98.75 168 VAL A C 1
ATOM 1290 O O . VAL A 1 168 ? 1.081 7.184 4.723 1 98.75 168 VAL A O 1
ATOM 1293 N N . MET A 1 169 ? 0.238 5.066 4.75 1 97.75 169 MET A N 1
ATOM 1294 C CA . MET A 1 169 ? -0.73 5.375 5.801 1 97.75 169 MET A CA 1
ATOM 1295 C C . MET A 1 169 ? -0.877 4.207 6.766 1 97.75 169 MET A C 1
ATOM 1297 O O . MET A 1 169 ? -0.702 3.051 6.379 1 97.75 169 MET A O 1
ATOM 1301 N N . GLY A 1 170 ? -1.153 4.602 8.008 1 96.94 170 GLY A N 1
ATOM 1302 C CA . GLY A 1 170 ? -1.592 3.559 8.922 1 96.94 170 GLY A CA 1
ATOM 1303 C C . GLY A 1 170 ? -2.934 2.961 8.547 1 96.94 170 GLY A C 1
ATOM 1304 O O . GLY A 1 170 ? -3.785 3.645 7.973 1 96.94 170 GLY A O 1
ATOM 1305 N N . SER A 1 171 ? -3.111 1.709 8.875 1 95.44 171 SER A N 1
ATOM 1306 C CA . SER A 1 171 ? -4.379 1.047 8.594 1 95.44 171 SER A CA 1
ATOM 1307 C C . SER A 1 171 ? -5.52 1.684 9.383 1 95.44 171 SER A C 1
ATOM 1309 O O . SER A 1 171 ? -6.668 1.68 8.93 1 95.44 171 SER A O 1
ATOM 1311 N N . ARG A 1 172 ? -5.051 2.146 10.516 1 91.56 172 ARG A N 1
ATOM 1312 C CA . ARG A 1 172 ? -5.996 2.85 11.375 1 91.56 172 ARG A CA 1
ATOM 1313 C C . ARG A 1 172 ? -5.426 4.191 11.836 1 91.56 172 ARG A C 1
ATOM 1315 O O . ARG A 1 172 ? -4.41 4.648 11.305 1 91.56 172 ARG A O 1
ATOM 1322 N N . GLY A 1 173 ? -6.195 4.863 12.695 1 87.44 173 GLY A N 1
ATOM 1323 C CA . GLY A 1 173 ? -5.762 6.176 13.148 1 87.44 173 GLY A CA 1
ATOM 1324 C C . GLY A 1 173 ? -6.371 6.582 14.477 1 87.44 173 GLY A C 1
ATOM 1325 O O . GLY A 1 173 ? -6.523 5.754 15.375 1 87.44 173 GLY A O 1
ATOM 1326 N N . TYR A 1 174 ? -6.688 7.832 14.477 1 75.94 174 TYR A N 1
ATOM 1327 C CA . TYR A 1 174 ? -7.145 8.453 15.711 1 75.94 174 TYR A CA 1
ATOM 1328 C C . TYR A 1 174 ? -8.406 7.777 16.219 1 75.94 174 TYR A C 1
ATOM 1330 O O . TYR A 1 174 ? -8.57 7.586 17.438 1 75.94 174 TYR A O 1
ATOM 1338 N N . GLY A 1 175 ? -9.25 7.371 15.281 1 75.69 175 GLY A N 1
ATOM 1339 C CA . GLY A 1 175 ? -10.477 6.715 15.688 1 75.69 175 GLY A CA 1
ATOM 1340 C C . GLY A 1 175 ? -10.242 5.398 16.406 1 75.69 175 GLY A C 1
ATOM 1341 O O . GLY A 1 175 ? -10.984 5.043 17.328 1 75.69 175 GLY A O 1
ATOM 1342 N N . ALA A 1 176 ? -9.266 4.746 15.969 1 71.12 176 ALA A N 1
ATOM 1343 C CA . ALA A 1 176 ? -8.945 3.459 16.578 1 71.12 176 ALA A CA 1
ATOM 1344 C C . ALA A 1 176 ? -8.43 3.639 18 1 71.12 176 ALA A C 1
ATOM 1346 O O . ALA A 1 176 ? -8.688 2.803 18.875 1 71.12 176 ALA A O 1
ATOM 1347 N N . GLU A 1 177 ? -7.707 4.633 18.219 1 69.5 177 GLU A N 1
ATOM 1348 C CA . GLU A 1 177 ? -7.211 4.922 19.562 1 69.5 177 GLU A CA 1
ATOM 1349 C C . GLU A 1 177 ? -8.359 5.168 20.531 1 69.5 177 GLU A C 1
ATOM 1351 O O . GLU A 1 177 ? -8.273 4.809 21.703 1 69.5 177 GLU A O 1
ATOM 1356 N N . LEU A 1 178 ? -9.383 5.652 20.016 1 68.81 178 LEU A N 1
ATOM 1357 C CA . LEU A 1 178 ? -10.531 6 20.859 1 68.81 178 LEU A CA 1
ATOM 1358 C C . LEU A 1 178 ? -11.469 4.805 21.016 1 68.81 178 LEU A C 1
ATOM 1360 O O . LEU A 1 178 ? -12.008 4.578 22.109 1 68.81 178 LEU A O 1
ATOM 1364 N N . ARG A 1 179 ? -11.688 4.055 19.922 1 68.25 179 ARG A N 1
ATOM 1365 C CA . ARG A 1 179 ? -12.719 3.023 19.922 1 68.25 179 ARG A CA 1
ATOM 1366 C C . ARG A 1 179 ? -12.133 1.662 20.281 1 68.25 179 ARG A C 1
ATOM 1368 O O . ARG A 1 179 ? -12.875 0.721 20.578 1 68.25 179 ARG A O 1
ATOM 1375 N N . GLY A 1 180 ? -10.922 1.562 20.438 1 65.81 180 GLY A N 1
ATOM 1376 C CA . GLY A 1 180 ? -10.297 0.269 20.672 1 65.81 180 GLY A CA 1
ATOM 1377 C C . GLY A 1 180 ? -9.898 -0.437 19.391 1 65.81 180 GLY A C 1
ATOM 1378 O O . GLY A 1 180 ? -10.227 0.024 18.297 1 65.81 180 GLY A O 1
ATOM 1379 N N . ASN A 1 181 ? -9.047 -1.416 19.484 1 62.72 181 ASN A N 1
ATOM 1380 C CA . ASN A 1 181 ? -8.438 -2.133 18.375 1 62.72 181 ASN A CA 1
ATOM 1381 C C . ASN A 1 181 ? -9.312 -3.287 17.906 1 62.72 181 ASN A C 1
ATOM 1383 O O . ASN A 1 181 ? -9.242 -4.391 18.453 1 62.72 181 ASN A O 1
ATOM 1387 N N . ASP A 1 182 ? -10.359 -2.93 17.031 1 67.56 182 ASP A N 1
ATOM 1388 C CA . ASP A 1 182 ? -11.148 -4.039 16.5 1 67.56 182 ASP A CA 1
ATOM 1389 C C . ASP A 1 182 ? -10.523 -4.605 15.234 1 67.56 182 ASP A C 1
ATOM 1391 O O . ASP A 1 182 ? -11.086 -5.504 14.602 1 67.56 182 ASP A O 1
ATOM 1395 N N . GLY A 1 183 ? -9.352 -4.121 14.922 1 74.75 183 GLY A N 1
ATOM 1396 C CA . GLY A 1 183 ? -8.602 -4.664 13.805 1 74.75 183 GLY A CA 1
ATOM 1397 C C . GLY A 1 183 ? -9.156 -4.242 12.453 1 74.75 183 GLY A C 1
ATOM 1398 O O . GLY A 1 183 ? -8.617 -4.617 11.414 1 74.75 183 GLY A O 1
ATOM 1399 N N . LYS A 1 184 ? -10.164 -3.363 12.508 1 85.06 184 LYS A N 1
ATOM 1400 C CA . LYS A 1 184 ? -10.805 -2.975 11.258 1 85.06 184 LYS A CA 1
ATOM 1401 C C . LYS A 1 184 ? -10.078 -1.808 10.602 1 85.06 184 LYS A C 1
ATOM 1403 O O . LYS A 1 184 ? -9.5 -0.965 11.289 1 85.06 184 LYS A O 1
ATOM 1408 N N . LEU A 1 185 ? -10.086 -1.837 9.32 1 94.88 185 LEU A N 1
ATOM 1409 C CA . LEU A 1 185 ? -9.477 -0.767 8.539 1 94.88 185 LEU A CA 1
ATOM 1410 C C . LEU A 1 185 ? -10.141 0.574 8.844 1 94.88 185 LEU A C 1
ATOM 1412 O O . LEU A 1 185 ? -11.359 0.659 8.945 1 94.88 185 LEU A O 1
ATOM 1416 N N . GLY A 1 186 ? -9.32 1.609 9.039 1 94.62 186 GLY A N 1
ATOM 1417 C CA . GLY A 1 186 ? -9.836 2.945 9.273 1 94.62 186 GLY A CA 1
ATOM 1418 C C . GLY A 1 186 ? -10.586 3.516 8.086 1 94.62 186 GLY A C 1
ATOM 1419 O O . GLY A 1 186 ? -10.25 3.229 6.938 1 94.62 186 GLY A O 1
ATOM 1420 N N . SER A 1 187 ? -11.531 4.395 8.344 1 93.69 187 SER A N 1
ATOM 1421 C CA . SER A 1 187 ? -12.391 4.957 7.309 1 93.69 187 SER A CA 1
ATOM 1422 C C . SER A 1 187 ? -11.602 5.816 6.332 1 93.69 187 SER A C 1
ATOM 1424 O O . SER A 1 187 ? -11.883 5.82 5.129 1 93.69 187 SER A O 1
ATOM 1426 N N . VAL A 1 188 ? -10.641 6.562 6.812 1 94.81 188 VAL A N 1
ATOM 1427 C CA . VAL A 1 188 ? -9.859 7.438 5.945 1 94.81 188 VAL A CA 1
ATOM 1428 C C . VAL A 1 188 ? -8.961 6.602 5.039 1 94.81 188 VAL A C 1
ATOM 1430 O O . VAL A 1 188 ? -8.891 6.844 3.83 1 94.81 188 VAL A O 1
ATOM 1433 N N . THR A 1 189 ? -8.352 5.613 5.613 1 96.69 189 THR A N 1
ATOM 1434 C CA . THR A 1 189 ? -7.5 4.73 4.82 1 96.69 189 THR A CA 1
ATOM 1435 C C . THR A 1 189 ? -8.328 3.973 3.787 1 96.69 189 THR A C 1
ATOM 1437 O O . THR A 1 189 ? -7.926 3.857 2.627 1 96.69 189 THR A O 1
ATOM 1440 N N . ASP A 1 190 ? -9.438 3.551 4.199 1 95.62 190 ASP A N 1
ATOM 1441 C CA . ASP A 1 190 ? -10.344 2.861 3.281 1 95.62 190 ASP A CA 1
ATOM 1442 C C . ASP A 1 190 ? -10.719 3.756 2.1 1 95.62 190 ASP A C 1
ATOM 1444 O O . ASP A 1 190 ? -10.664 3.322 0.947 1 95.62 190 ASP A O 1
ATOM 1448 N N . TYR A 1 191 ? -11.008 4.938 2.408 1 96.25 191 TYR A N 1
ATOM 1449 C CA . TYR A 1 191 ? -11.359 5.891 1.362 1 96.25 191 TYR A CA 1
ATOM 1450 C C . TYR A 1 191 ? -10.195 6.121 0.414 1 96.25 191 TYR A C 1
ATOM 1452 O O . TYR A 1 191 ? -10.359 6.098 -0.808 1 96.25 191 TYR A O 1
ATOM 1460 N N . CYS A 1 192 ? -9.047 6.297 0.908 1 96.88 192 CYS A N 1
ATOM 1461 C CA . CYS A 1 192 ? -7.871 6.605 0.104 1 96.88 192 CYS A CA 1
ATOM 1462 C C . CYS A 1 192 ? -7.512 5.441 -0.809 1 96.88 192 CYS A C 1
ATOM 1464 O O . CYS A 1 192 ? -7.156 5.645 -1.972 1 96.88 192 CYS A O 1
ATOM 1466 N N . VAL A 1 193 ? -7.602 4.246 -0.338 1 97.06 193 VAL A N 1
ATOM 1467 C CA . VAL A 1 193 ? -7.27 3.07 -1.135 1 97.06 193 VAL A CA 1
ATOM 1468 C C . VAL A 1 193 ? -8.203 2.98 -2.34 1 97.06 193 VAL A C 1
ATOM 1470 O O . VAL A 1 193 ? -7.797 2.527 -3.414 1 97.06 193 VAL A O 1
ATOM 1473 N N . HIS A 1 194 ? -9.328 3.531 -2.232 1 95.81 194 HIS A N 1
ATOM 1474 C CA . HIS A 1 194 ? -10.336 3.453 -3.285 1 95.81 194 HIS A CA 1
ATOM 1475 C C . HIS A 1 194 ? -10.219 4.629 -4.25 1 95.81 194 HIS A C 1
ATOM 1477 O O . HIS A 1 194 ? -10.617 4.527 -5.41 1 95.81 194 HIS A O 1
ATOM 1483 N N . HIS A 1 195 ? -9.578 5.715 -3.768 1 94.62 195 HIS A N 1
ATOM 1484 C CA . HIS A 1 195 ? -9.805 6.926 -4.547 1 94.62 195 HIS A CA 1
ATOM 1485 C C . HIS A 1 195 ? -8.484 7.59 -4.926 1 94.62 195 HIS A C 1
ATOM 1487 O O . HIS A 1 195 ? -8.445 8.422 -5.832 1 94.62 195 HIS A O 1
ATOM 1493 N N . CYS A 1 196 ? -7.5 7.258 -4.211 1 94.5 196 CYS A N 1
ATOM 1494 C CA . CYS A 1 196 ? -6.227 7.918 -4.484 1 94.5 196 CYS A CA 1
ATOM 1495 C C . CYS A 1 196 ? -5.695 7.523 -5.859 1 94.5 196 CYS A C 1
ATOM 1497 O O . CYS A 1 196 ? -5.816 6.367 -6.266 1 94.5 196 CYS A O 1
ATOM 1499 N N . VAL A 1 197 ? -4.992 8.461 -6.465 1 91.81 197 VAL A N 1
ATOM 1500 C CA . VAL A 1 197 ? -4.461 8.211 -7.801 1 91.81 197 VAL A CA 1
ATOM 1501 C C . VAL A 1 197 ? -3.086 7.559 -7.699 1 91.81 197 VAL A C 1
ATOM 1503 O O . VAL A 1 197 ? -2.686 6.797 -8.586 1 91.81 197 VAL A O 1
ATOM 1506 N N . CYS A 1 198 ? -2.398 7.875 -6.668 1 95.31 198 CYS A N 1
ATOM 1507 C CA . CYS A 1 198 ? -1.071 7.293 -6.496 1 95.31 198 CYS A CA 1
ATOM 1508 C C . CYS A 1 198 ? -1.144 5.992 -5.707 1 95.31 198 CYS A C 1
ATOM 1510 O O . CYS A 1 198 ? -2.15 5.715 -5.051 1 95.31 198 CYS A O 1
ATOM 1512 N N . PRO A 1 199 ? -0.074 5.184 -5.773 1 97.56 199 PRO A N 1
ATOM 1513 C CA . PRO A 1 199 ? -0.03 3.963 -4.965 1 97.56 199 PRO A CA 1
ATOM 1514 C C . PRO A 1 199 ? -0.166 4.238 -3.469 1 97.56 199 PRO A C 1
ATOM 1516 O O . PRO A 1 199 ? 0.376 5.23 -2.969 1 97.56 199 PRO A O 1
ATOM 1519 N N . VAL A 1 200 ? -0.929 3.365 -2.789 1 98.44 200 VAL A N 1
ATOM 1520 C CA . VAL A 1 200 ? -1.173 3.508 -1.358 1 98.44 200 VAL A CA 1
ATOM 1521 C C . VAL A 1 200 ? -0.554 2.332 -0.607 1 98.44 200 VAL A C 1
ATOM 1523 O O . VAL A 1 200 ? -0.786 1.172 -0.958 1 98.44 200 VAL A O 1
ATOM 1526 N N . VAL A 1 201 ? 0.243 2.654 0.376 1 98.62 201 VAL A N 1
ATOM 1527 C CA . VAL A 1 201 ? 0.821 1.656 1.271 1 98.62 201 VAL A CA 1
ATOM 1528 C C . VAL A 1 201 ? 0.097 1.686 2.615 1 98.62 201 VAL A C 1
ATOM 1530 O O . VAL A 1 201 ? 0.105 2.705 3.309 1 98.62 201 VAL A O 1
ATOM 1533 N N . VAL A 1 202 ? -0.485 0.584 2.953 1 98.31 202 VAL A N 1
ATOM 1534 C CA . VAL A 1 202 ? -1.223 0.474 4.207 1 98.31 202 VAL A CA 1
ATOM 1535 C C . VAL A 1 202 ? -0.401 -0.317 5.223 1 98.31 202 VAL A C 1
ATOM 1537 O O . VAL A 1 202 ? -0.095 -1.491 5.004 1 98.31 202 VAL A O 1
ATOM 1540 N N . VAL A 1 203 ? -0.123 0.341 6.324 1 97.44 203 VAL A N 1
ATOM 1541 C CA . VAL A 1 203 ? 0.734 -0.229 7.359 1 97.44 203 VAL A CA 1
ATOM 1542 C C . VAL A 1 203 ? -0.085 -0.501 8.617 1 97.44 203 VAL A C 1
ATOM 1544 O O . VAL A 1 203 ? -0.845 0.359 9.07 1 97.44 203 VAL A O 1
ATOM 1547 N N . ARG A 1 204 ? 0.094 -1.699 9.148 1 92.62 204 ARG A N 1
ATOM 1548 C CA . ARG A 1 204 ? -0.638 -2.057 10.359 1 92.62 204 ARG A CA 1
ATOM 1549 C C . ARG A 1 204 ? 0.271 -2.012 11.586 1 92.62 204 ARG A C 1
ATOM 1551 O O . ARG A 1 204 ? 1.388 -2.535 11.555 1 92.62 204 ARG A O 1
ATOM 1558 N N . TYR A 1 205 ? -0.267 -1.345 12.562 1 89 205 TYR A N 1
ATOM 1559 C CA . TYR A 1 205 ? 0.424 -1.305 13.844 1 89 205 TYR A CA 1
ATOM 1560 C C . TYR A 1 205 ? 0.485 -2.691 14.477 1 89 205 TYR A C 1
ATOM 1562 O O . TYR A 1 205 ? -0.523 -3.398 14.531 1 89 205 TYR A O 1
ATOM 1570 N N . PRO A 1 206 ? 1.746 -3.1 14.875 1 81.5 206 PRO A N 1
ATOM 1571 C CA . PRO A 1 206 ? 1.862 -4.445 15.438 1 81.5 206 PRO A CA 1
ATOM 1572 C C . PRO A 1 206 ? 1.075 -4.617 16.734 1 81.5 206 PRO A C 1
ATOM 1574 O O . PRO A 1 206 ? 0.968 -3.672 17.516 1 81.5 206 PRO A O 1
ATOM 1577 N N . ASP A 1 207 ? 0.22 -5.594 16.75 1 68.06 207 ASP A N 1
ATOM 1578 C CA . ASP A 1 207 ? -0.464 -5.902 18 1 68.06 207 ASP A CA 1
ATOM 1579 C C . ASP A 1 207 ? 0.529 -6.336 19.062 1 68.06 207 ASP A C 1
ATOM 1581 O O . ASP A 1 207 ? 1.598 -6.867 18.75 1 68.06 207 ASP A O 1
ATOM 1585 N N . GLU A 1 208 ? 0.61 -5.73 20.188 1 56.03 208 GLU A N 1
ATOM 1586 C CA . GLU A 1 208 ? 1.453 -6.117 21.312 1 56.03 208 GLU A CA 1
ATOM 1587 C C . GLU A 1 208 ? 1.766 -7.609 21.281 1 56.03 208 GLU A C 1
ATOM 1589 O O . GLU A 1 208 ? 2.848 -8.031 21.688 1 56.03 208 GLU A O 1
ATOM 1594 N N . LYS A 1 209 ? 0.868 -8.445 21 1 49 209 LYS A N 1
ATOM 1595 C CA . LYS A 1 209 ? 1.192 -9.867 21.094 1 49 209 LYS A CA 1
ATOM 1596 C C . LYS A 1 209 ? 2.17 -10.281 20 1 49 209 LYS A C 1
ATOM 1598 O O . LYS A 1 209 ? 2.736 -11.375 20.047 1 49 209 LYS A O 1
ATOM 1603 N N . ASP A 1 210 ? 2.225 -9.695 18.922 1 47.03 210 ASP A N 1
ATOM 1604 C CA . ASP A 1 210 ? 3.098 -10.062 17.812 1 47.03 210 ASP A CA 1
ATOM 1605 C C . ASP A 1 210 ? 4.441 -9.344 17.906 1 47.03 210 ASP A C 1
ATOM 1607 O O . ASP A 1 210 ? 5.156 -9.211 16.906 1 47.03 210 ASP A O 1
ATOM 1611 N N . ASP A 1 211 ? 4.793 -8.758 18.984 1 39.91 211 ASP A N 1
ATOM 1612 C CA . ASP A 1 211 ? 6.023 -8.031 19.281 1 39.91 211 ASP A CA 1
ATOM 1613 C C . ASP A 1 211 ? 7.25 -8.812 18.812 1 39.91 211 ASP A C 1
ATOM 1615 O O . ASP A 1 211 ? 8.383 -8.352 18.969 1 39.91 211 ASP A O 1
ATOM 1619 N N . GLY A 1 212 ? 7.195 -10.094 18.703 1 36.31 212 GLY A N 1
ATOM 1620 C CA . GLY A 1 212 ? 8.445 -10.82 18.531 1 36.31 212 GLY A CA 1
ATOM 1621 C C . GLY A 1 212 ? 9.18 -10.469 17.25 1 36.31 212 GLY A C 1
ATOM 1622 O O . GLY A 1 212 ? 10.359 -10.781 17.109 1 36.31 212 GLY A O 1
ATOM 1623 N N . ASN A 1 213 ? 8.531 -10.375 16.125 1 38.59 213 ASN A N 1
ATOM 1624 C CA . ASN A 1 213 ? 9.352 -10.516 14.922 1 38.59 213 ASN A CA 1
ATOM 1625 C C . ASN A 1 213 ? 9.906 -9.164 14.469 1 38.59 213 ASN A C 1
ATOM 1627 O O . ASN A 1 213 ? 10.398 -9.039 13.352 1 38.59 213 ASN A O 1
ATOM 1631 N N . ILE A 1 214 ? 9.539 -8.07 15.055 1 39.09 214 ILE A N 1
ATOM 1632 C CA . ILE A 1 214 ? 10.25 -6.895 14.555 1 39.09 214 ILE A CA 1
ATOM 1633 C C . ILE A 1 214 ? 11.633 -6.82 15.188 1 39.09 214 ILE A C 1
ATOM 1635 O O . ILE A 1 214 ? 11.766 -6.562 16.391 1 39.09 214 ILE A O 1
ATOM 1639 N N . GLN A 1 215 ? 12.547 -7.656 14.875 1 33.62 215 GLN A N 1
ATOM 1640 C CA . GLN A 1 215 ? 13.914 -7.445 15.344 1 33.62 215 GLN A CA 1
ATOM 1641 C C . GLN A 1 215 ? 14.359 -6.008 15.102 1 33.62 215 GLN A C 1
ATOM 1643 O O . GLN A 1 215 ? 14.258 -5.496 13.984 1 33.62 215 GLN A O 1
ATOM 1648 N N . PRO A 1 216 ? 14.375 -5.266 16.078 1 33.12 216 PRO A N 1
ATOM 1649 C CA . PRO A 1 216 ? 15.07 -3.988 15.914 1 33.12 216 PRO A CA 1
ATOM 1650 C C . PRO A 1 216 ? 16.438 -4.137 15.227 1 33.12 216 PRO A C 1
ATOM 1652 O O . PRO A 1 216 ? 17.203 -5.043 15.562 1 33.12 216 PRO A O 1
ATOM 1655 N N . VAL A 1 217 ? 16.562 -3.822 13.961 1 31.64 217 VAL A N 1
ATOM 1656 C CA . VAL A 1 217 ? 17.922 -3.75 13.406 1 31.64 217 VAL A CA 1
ATOM 1657 C C . VAL A 1 217 ? 18.828 -2.971 14.359 1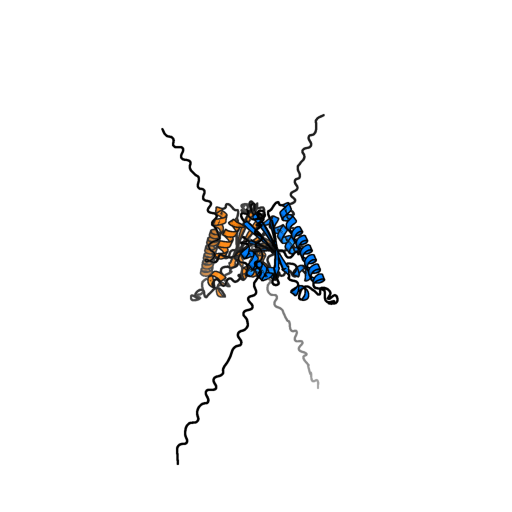 31.64 217 VAL A C 1
ATOM 1659 O O . VAL A 1 217 ? 18.672 -1.756 14.516 1 31.64 217 VAL A O 1
ATOM 1662 N N . THR A 1 218 ? 19.047 -3.496 15.539 1 28.98 218 THR A N 1
ATOM 1663 C CA . THR A 1 218 ? 20.078 -2.902 16.391 1 28.98 218 THR A CA 1
ATOM 1664 C C . THR A 1 218 ? 21.406 -2.828 15.641 1 28.98 218 THR A C 1
ATOM 1666 O O . THR A 1 218 ? 21.953 -3.854 15.219 1 28.98 218 THR A O 1
ATOM 1669 N N . THR A 1 219 ? 21.656 -1.808 14.898 1 30.36 219 THR A N 1
ATOM 1670 C CA . THR A 1 219 ? 23 -1.443 14.453 1 30.36 219 THR A CA 1
ATOM 1671 C C . THR A 1 219 ? 23.984 -1.495 15.617 1 30.36 219 THR A C 1
ATOM 1673 O O . THR A 1 219 ? 23.938 -0.646 16.516 1 30.36 219 THR A O 1
ATOM 1676 N N . THR A 1 220 ? 24.094 -2.598 16.297 1 26.33 220 THR A N 1
ATOM 1677 C CA . THR A 1 220 ? 25.172 -2.656 17.281 1 26.33 220 THR A CA 1
ATOM 1678 C C . THR A 1 220 ? 26.531 -2.453 16.609 1 26.33 220 THR A C 1
ATOM 1680 O O . THR A 1 220 ? 26.938 -3.26 15.766 1 26.33 220 THR A O 1
ATOM 1683 N N . LYS A 1 221 ? 26.922 -1.227 16.328 1 28.69 221 LYS A N 1
ATOM 1684 C CA . LYS A 1 221 ? 28.328 -0.86 16.109 1 28.69 221 LYS A CA 1
ATOM 1685 C C . LYS A 1 221 ? 29.219 -1.391 17.219 1 28.69 221 LYS A C 1
ATOM 1687 O O . LYS A 1 221 ? 29.297 -0.79 18.297 1 28.69 221 LYS A O 1
ATOM 1692 N N . GLU A 1 222 ? 29.203 -2.619 17.547 1 25.23 222 GLU A N 1
ATOM 1693 C CA . GLU A 1 222 ? 30.328 -2.949 18.406 1 25.23 222 GLU A CA 1
ATOM 1694 C C . GLU A 1 222 ? 31.656 -2.684 17.719 1 25.23 222 GLU A C 1
ATOM 1696 O O . GLU A 1 222 ? 31.984 -3.328 16.719 1 25.23 222 GLU A O 1
ATOM 1701 N N . ALA A 1 223 ? 32.094 -1.419 17.562 1 26.72 223 ALA A N 1
ATOM 1702 C CA . ALA A 1 223 ? 33.5 -1.089 17.281 1 26.72 223 ALA A CA 1
ATOM 1703 C C . ALA A 1 223 ? 34.438 -1.764 18.281 1 26.72 223 ALA A C 1
ATOM 1705 O O . ALA A 1 223 ? 34.312 -1.549 19.484 1 26.72 223 ALA A O 1
ATOM 1706 N N . LYS A 1 224 ? 34.781 -2.939 18.016 1 28.28 224 LYS A N 1
ATOM 1707 C CA . LYS A 1 224 ? 35.938 -3.555 18.672 1 28.28 224 LYS A CA 1
ATOM 1708 C C . LYS A 1 224 ? 37.094 -2.572 18.781 1 28.28 224 LYS A C 1
ATOM 1710 O O . LYS A 1 224 ? 37.656 -2.15 17.766 1 28.28 224 LYS A O 1
ATOM 1715 N N . VAL A 1 225 ? 37.031 -1.602 19.656 1 28.5 225 VAL A N 1
ATOM 1716 C CA . VAL A 1 225 ? 38.219 -0.827 20.031 1 28.5 225 VAL A CA 1
ATOM 1717 C C . VAL A 1 225 ? 39.344 -1.77 20.406 1 28.5 225 VAL A C 1
ATOM 1719 O O . VAL A 1 225 ? 39.219 -2.57 21.328 1 28.5 225 VAL A O 1
ATOM 1722 N N . GLU A 1 226 ? 40 -2.324 19.406 1 31.77 226 GLU A N 1
ATOM 1723 C CA . GLU A 1 226 ? 41.281 -2.973 19.594 1 31.77 226 GLU A CA 1
ATOM 1724 C C . GLU A 1 226 ? 42.188 -2.145 20.516 1 31.77 226 GLU A C 1
ATOM 1726 O O . GLU A 1 226 ? 42.438 -0.968 20.25 1 31.77 226 GLU A O 1
ATOM 1731 N N . GLY A 1 227 ? 42.062 -2.27 21.812 1 27.2 227 GLY A N 1
ATOM 1732 C CA . GLY A 1 227 ? 42.969 -1.791 22.844 1 27.2 227 GLY A CA 1
ATOM 1733 C C . GLY A 1 227 ? 44.438 -2.039 22.5 1 27.2 227 GLY A C 1
ATOM 1734 O O . GLY A 1 227 ? 44.812 -3.148 22.109 1 27.2 227 GLY A O 1
ATOM 1735 N N . LYS A 1 228 ? 45.125 -0.975 21.969 1 35.19 228 LYS A N 1
ATOM 1736 C CA . LYS A 1 228 ? 46.562 -0.815 21.828 1 35.19 228 LYS A CA 1
ATOM 1737 C C . LYS A 1 228 ? 47.281 -1.233 23.109 1 35.19 228 LYS A C 1
ATOM 1739 O O . LYS A 1 228 ? 47.125 -0.597 24.156 1 35.19 228 LYS A O 1
ATOM 1744 N N . GLY A 1 229 ? 47.281 -2.49 23.484 1 29.05 229 GLY A N 1
ATOM 1745 C CA . GLY A 1 229 ? 48.219 -2.932 24.5 1 29.05 229 GLY A CA 1
ATOM 1746 C C . GLY A 1 229 ? 49.625 -2.447 24.266 1 29.05 229 GLY A C 1
ATOM 1747 O O . GLY A 1 229 ? 50.219 -2.723 23.219 1 29.05 229 GLY A O 1
ATOM 1748 N N . GLY A 1 230 ? 49.844 -1.163 24.703 1 25.56 230 GLY A N 1
ATOM 1749 C CA . GLY A 1 230 ? 51.188 -0.623 24.938 1 25.56 230 GLY A CA 1
ATOM 1750 C C . GLY A 1 230 ? 52.094 -1.598 25.641 1 25.56 230 GLY A C 1
ATOM 1751 O O . GLY A 1 230 ? 51.781 -2.123 26.703 1 25.56 230 GLY A O 1
ATOM 1752 N N . LYS A 1 231 ? 52.844 -2.359 24.953 1 25.86 231 LYS A N 1
ATOM 1753 C CA . LYS A 1 231 ? 54.094 -2.973 25.422 1 25.86 231 LYS A CA 1
ATOM 1754 C C . LYS A 1 231 ? 55 -1.934 26.062 1 25.86 231 LYS A C 1
ATOM 1756 O O . LYS A 1 231 ? 55.469 -1.02 25.391 1 25.86 231 LYS A O 1
ATOM 1761 N N . SER A 1 232 ? 54.531 -1.359 27.25 1 22.61 232 SER A N 1
ATOM 1762 C CA . SER A 1 232 ? 55.688 -1.175 28.156 1 22.61 232 SER A CA 1
ATOM 1763 C C . SER A 1 232 ? 56.25 -2.516 28.578 1 22.61 232 SER A C 1
ATOM 1765 O O . SER A 1 232 ? 55.531 -3.492 28.75 1 22.61 232 SER A O 1
ATOM 1767 N N . MET B 1 1 ? -64.25 -75.188 37.031 1 27.5 1 MET B N 1
ATOM 1768 C CA . MET B 1 1 ? -63.844 -75.062 35.625 1 27.5 1 MET B CA 1
ATOM 1769 C C . MET B 1 1 ? -62.906 -73.812 35.469 1 27.5 1 MET B C 1
ATOM 1771 O O . MET B 1 1 ? -63.188 -72.75 36 1 27.5 1 MET B O 1
ATOM 1775 N N . GLU B 1 2 ? -61.594 -74 34.906 1 26.42 2 GLU B N 1
ATOM 1776 C CA . GLU B 1 2 ? -60.188 -73.688 35.156 1 26.42 2 GLU B CA 1
ATOM 1777 C C . GLU B 1 2 ? -59.75 -72.5 34.375 1 26.42 2 GLU B C 1
ATOM 1779 O O . GLU B 1 2 ? -58.625 -72 34.531 1 26.42 2 GLU B O 1
ATOM 1784 N N . SER B 1 3 ? -60.625 -71.688 33.875 1 29.81 3 SER B N 1
ATOM 1785 C CA . SER B 1 3 ? -60.156 -71.188 32.562 1 29.81 3 SER B CA 1
ATOM 1786 C C . SER B 1 3 ? -59 -70.25 32.75 1 29.81 3 SER B C 1
ATOM 1788 O O . SER B 1 3 ? -58.969 -69.375 33.656 1 29.81 3 SER B O 1
ATOM 1790 N N . PRO B 1 4 ? -57.812 -70.25 31.859 1 29.78 4 PRO B N 1
ATOM 1791 C CA . PRO B 1 4 ? -56.375 -70.125 31.703 1 29.78 4 PRO B CA 1
ATOM 1792 C C . PRO B 1 4 ? -55.969 -68.688 31.312 1 29.78 4 PRO B C 1
ATOM 1794 O O . PRO B 1 4 ? -54.781 -68.438 30.984 1 29.78 4 PRO B O 1
ATOM 1797 N N . ASN B 1 5 ? -56.594 -67.625 31.703 1 29.23 5 ASN B N 1
ATOM 1798 C CA . ASN B 1 5 ? -56.438 -66.375 30.922 1 29.23 5 ASN B CA 1
ATOM 1799 C C . ASN B 1 5 ? -55 -65.875 30.938 1 29.23 5 ASN B C 1
ATOM 1801 O O . ASN B 1 5 ? -54.5 -65.438 31.969 1 29.23 5 ASN B O 1
ATOM 1805 N N . LYS B 1 6 ? -54.094 -66.5 30.109 1 28.06 6 LYS B N 1
ATOM 1806 C CA . LYS B 1 6 ? -52.625 -66.5 29.906 1 28.06 6 LYS B CA 1
ATOM 1807 C C . LYS B 1 6 ? -52.188 -65.125 29.391 1 28.06 6 LYS B C 1
ATOM 1809 O O . LYS B 1 6 ? -52.531 -64.75 28.266 1 28.06 6 LYS B O 1
ATOM 1814 N N . GLY B 1 7 ? -52.344 -64 30.047 1 25.89 7 GLY B N 1
ATOM 1815 C CA . GLY B 1 7 ? -52.062 -62.719 29.531 1 25.89 7 GLY B CA 1
ATOM 1816 C C . GLY B 1 7 ? -50.594 -62.562 29.094 1 25.89 7 GLY B C 1
ATOM 1817 O O . GLY B 1 7 ? -49.688 -62.656 29.906 1 25.89 7 GLY B O 1
ATOM 1818 N N . LYS B 1 8 ? -50.188 -63.062 27.875 1 24.89 8 LYS B N 1
ATOM 1819 C CA . LYS B 1 8 ? -48.844 -63.156 27.312 1 24.89 8 LYS B CA 1
ATOM 1820 C C . LYS B 1 8 ? -48.156 -61.781 27.203 1 24.89 8 LYS B C 1
ATOM 1822 O O . LYS B 1 8 ? -48.625 -60.906 26.484 1 24.89 8 LYS B O 1
ATOM 1827 N N . LYS B 1 9 ? -47.625 -61.281 28.312 1 23.33 9 LYS B N 1
ATOM 1828 C CA . LYS B 1 9 ? -46.844 -60.062 28.312 1 23.33 9 LYS B CA 1
ATOM 1829 C C . LYS B 1 9 ? -45.688 -60.156 27.312 1 23.33 9 LYS B C 1
ATOM 1831 O O . LYS B 1 9 ? -44.812 -61 27.438 1 23.33 9 LYS B O 1
ATOM 1836 N N . LYS B 1 10 ? -45.938 -59.969 25.969 1 24.86 10 LYS B N 1
ATOM 1837 C CA . LYS B 1 10 ? -44.938 -60 24.906 1 24.86 10 LYS B CA 1
ATOM 1838 C C . LYS B 1 10 ? -43.812 -59 25.203 1 24.86 10 LYS B C 1
ATOM 1840 O O . LYS B 1 10 ? -44.031 -57.812 25.391 1 24.86 10 LYS B O 1
ATOM 1845 N N . ASN B 1 11 ? -42.75 -59.375 26 1 23.5 11 ASN B N 1
ATOM 1846 C CA . ASN B 1 11 ? -41.469 -58.719 26.297 1 23.5 11 ASN B CA 1
ATOM 1847 C C . ASN B 1 11 ? -40.719 -58.344 25.016 1 23.5 11 ASN B C 1
ATOM 1849 O O . ASN B 1 11 ? -40.281 -59.25 24.281 1 23.5 11 ASN B O 1
ATOM 1853 N N . SER B 1 12 ? -41.281 -57.531 24.031 1 26.36 12 SER B N 1
ATOM 1854 C CA . SER B 1 12 ? -40.562 -57.25 22.797 1 26.36 12 SER B CA 1
ATOM 1855 C C . SER B 1 12 ? -39.156 -56.75 23.094 1 26.36 12 SER B C 1
ATOM 1857 O O . SER B 1 12 ? -38.969 -55.719 23.734 1 26.36 12 SER B O 1
ATOM 1859 N N . SER B 1 13 ? -38.156 -57.625 23.469 1 26.61 13 SER B N 1
ATOM 1860 C CA . SER B 1 13 ? -36.719 -57.375 23.562 1 26.61 13 SER B CA 1
ATOM 1861 C C . SER B 1 13 ? -36.188 -56.75 22.297 1 26.61 13 SER B C 1
ATOM 1863 O O . SER B 1 13 ? -36.219 -57.375 21.234 1 26.61 13 SER B O 1
ATOM 1865 N N . ASP B 1 14 ? -36.5 -55.469 21.953 1 28.41 14 ASP B N 1
ATOM 1866 C CA . ASP B 1 14 ? -35.938 -54.812 20.766 1 28.41 14 ASP B CA 1
ATOM 1867 C C . ASP B 1 14 ? -34.406 -54.969 20.75 1 28.41 14 ASP B C 1
ATOM 1869 O O . ASP B 1 14 ? -33.75 -54.5 21.672 1 28.41 14 ASP B O 1
ATOM 1873 N N . ASN B 1 15 ? -33.844 -56.125 20.375 1 27.55 15 ASN B N 1
ATOM 1874 C CA . ASN B 1 15 ? -32.438 -56.438 20.109 1 27.55 15 ASN B CA 1
ATOM 1875 C C . ASN B 1 15 ? -31.812 -55.406 19.156 1 27.55 15 ASN B C 1
ATOM 1877 O O . ASN B 1 15 ? -32.094 -55.438 17.969 1 27.55 15 ASN B O 1
ATOM 1881 N N . ASN B 1 16 ? -31.75 -54.094 19.469 1 28.91 16 ASN B N 1
ATOM 1882 C CA . ASN B 1 16 ? -31.094 -53.125 18.578 1 28.91 16 A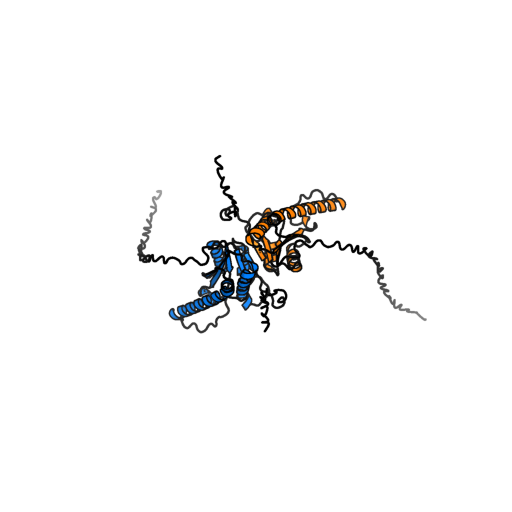SN B CA 1
ATOM 1883 C C . ASN B 1 16 ? -29.656 -53.5 18.266 1 28.91 16 ASN B C 1
ATOM 1885 O O . ASN B 1 16 ? -28.766 -53.344 19.094 1 28.91 16 ASN B O 1
ATOM 1889 N N . SER B 1 17 ? -29.37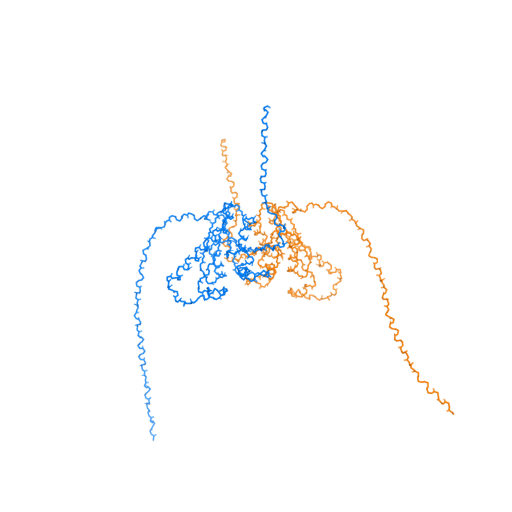5 -54.719 17.688 1 29.83 17 SER B N 1
ATOM 1890 C CA . SER B 1 17 ? -28.031 -55.125 17.281 1 29.83 17 SER B CA 1
ATOM 1891 C C . SER B 1 17 ? -27.422 -54.094 16.328 1 29.83 17 SER B C 1
ATOM 1893 O O . SER B 1 17 ? -27.891 -53.906 15.195 1 29.83 17 SER B O 1
ATOM 1895 N N . ASP B 1 18 ? -26.938 -52.969 16.797 1 34.34 18 ASP B N 1
ATOM 1896 C CA . ASP B 1 18 ? -26.234 -52 15.953 1 34.34 18 ASP B CA 1
ATOM 1897 C C . ASP B 1 18 ? -25.141 -52.719 15.141 1 34.34 18 ASP B C 1
ATOM 1899 O O . ASP B 1 18 ? -24.328 -53.438 15.695 1 34.34 18 ASP B O 1
ATOM 1903 N N . PRO B 1 19 ? -25.359 -53.031 13.867 1 33.97 19 PRO B N 1
ATOM 1904 C CA . PRO B 1 19 ? -24.328 -53.719 13.109 1 33.97 19 PRO B CA 1
ATOM 1905 C C . PRO B 1 19 ? -22.953 -53.031 13.219 1 33.97 19 PRO B C 1
ATOM 1907 O O . PRO B 1 19 ? -22.859 -51.812 13.188 1 33.97 19 PRO B O 1
ATOM 1910 N N . LYS B 1 20 ? -22.016 -53.594 13.961 1 33.84 20 LYS B N 1
ATOM 1911 C CA . LYS B 1 20 ? -20.641 -53.156 14.055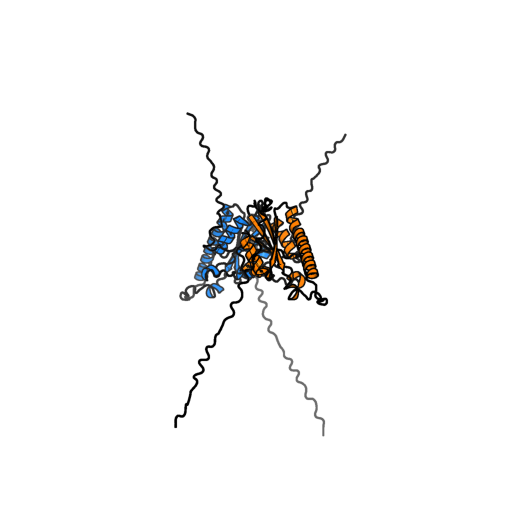 1 33.84 20 LYS B CA 1
ATOM 1912 C C . LYS B 1 20 ? -20.016 -52.969 12.672 1 33.84 20 LYS B C 1
ATOM 1914 O O . LYS B 1 20 ? -20.016 -53.875 11.852 1 33.84 20 LYS B O 1
ATOM 1919 N N . LEU B 1 21 ? -20.125 -51.781 12.078 1 35.5 21 LEU B N 1
ATOM 1920 C CA . LEU B 1 21 ? -19.469 -51.5 10.812 1 35.5 21 LEU B CA 1
ATOM 1921 C C . LEU B 1 21 ? -18.031 -52 10.82 1 35.5 21 LEU B C 1
ATOM 1923 O O . LEU B 1 21 ? -17.328 -51.844 11.82 1 35.5 21 LEU B O 1
ATOM 1927 N N . PRO B 1 22 ? -17.656 -52.938 9.984 1 32.16 22 PRO B N 1
ATOM 1928 C CA . PRO B 1 22 ? -16.297 -53.469 9.953 1 32.16 22 PRO B CA 1
ATOM 1929 C C . PRO B 1 22 ? -15.227 -52.375 9.883 1 32.16 22 PRO B C 1
ATOM 1931 O O . PRO B 1 22 ? -15.477 -51.312 9.344 1 32.16 22 PRO B O 1
ATOM 1934 N N . SER B 1 23 ? -14.438 -52.188 10.93 1 33.66 23 SER B N 1
ATOM 1935 C CA . SER B 1 23 ? -13.266 -51.312 10.961 1 33.66 23 SER B CA 1
ATOM 1936 C C . SER B 1 23 ? -12.352 -51.594 9.766 1 33.66 23 SER B C 1
ATOM 1938 O O . SER B 1 23 ? -11.719 -52.625 9.688 1 33.66 23 SER B O 1
ATOM 1940 N N . ILE B 1 24 ? -12.766 -51.156 8.547 1 31.73 24 ILE B N 1
ATOM 1941 C CA . ILE B 1 24 ? -11.852 -51.344 7.43 1 31.73 24 ILE B CA 1
ATOM 1942 C C . ILE B 1 24 ? -10.484 -50.75 7.781 1 31.73 24 ILE B C 1
ATOM 1944 O O . ILE B 1 24 ? -10.375 -49.531 8.055 1 31.73 24 ILE B O 1
ATOM 1948 N N . LYS B 1 25 ? -9.641 -51.5 8.461 1 30.7 25 LYS B N 1
ATOM 1949 C CA . LYS B 1 25 ? -8.25 -51.094 8.617 1 30.7 25 LYS B CA 1
ATOM 1950 C C . LYS B 1 25 ? -7.625 -50.719 7.273 1 30.7 25 LYS B C 1
ATOM 1952 O O . LYS B 1 25 ? -7.371 -51.625 6.453 1 30.7 25 LYS B O 1
ATOM 1957 N N . ILE B 1 26 ? -7.988 -49.562 6.707 1 30.56 26 ILE B N 1
ATOM 1958 C CA . ILE B 1 26 ? -7.258 -49.156 5.52 1 30.56 26 ILE B CA 1
ATOM 1959 C C . ILE B 1 26 ? -5.758 -49.125 5.812 1 30.56 26 ILE B C 1
ATOM 1961 O O . ILE B 1 26 ? -5.297 -48.438 6.707 1 30.56 26 ILE B O 1
ATOM 1965 N N . HIS B 1 27 ? -5.121 -50.281 5.66 1 29.8 27 HIS B N 1
ATOM 1966 C CA . HIS B 1 27 ? -3.664 -50.25 5.66 1 29.8 27 HIS B CA 1
ATOM 1967 C C . HIS B 1 27 ? -3.141 -49.188 4.699 1 29.8 27 HIS B C 1
ATOM 1969 O O . HIS B 1 27 ? -3.367 -49.25 3.49 1 29.8 27 HIS B O 1
ATOM 1975 N N . LEU B 1 28 ? -3.074 -47.969 5.121 1 30.2 28 LEU B N 1
ATOM 1976 C CA . LEU B 1 28 ? -2.379 -46.969 4.316 1 30.2 28 LEU B CA 1
ATOM 1977 C C . LEU B 1 28 ? -0.98 -47.469 3.943 1 30.2 28 LEU B C 1
ATOM 1979 O O . LEU B 1 28 ? -0.217 -47.906 4.809 1 30.2 28 LEU B O 1
ATOM 1983 N N . PRO B 1 29 ? -0.812 -47.938 2.738 1 31.94 29 PRO B N 1
ATOM 1984 C CA . PRO B 1 29 ? 0.555 -48.344 2.381 1 31.94 29 PRO B CA 1
ATOM 1985 C C . PRO B 1 29 ? 1.594 -47.281 2.809 1 31.94 29 PRO B C 1
ATOM 1987 O O . PRO B 1 29 ? 1.277 -46.125 2.928 1 31.94 29 PRO B O 1
ATOM 1990 N N . SER B 1 30 ? 2.525 -47.688 3.678 1 31.05 30 SER B N 1
ATOM 1991 C CA . SER B 1 30 ? 3.674 -46.875 4.059 1 31.05 30 SER B CA 1
ATOM 1992 C C . SER B 1 30 ? 4.348 -46.281 2.836 1 31.05 30 SER B C 1
ATOM 1994 O O . SER B 1 30 ? 4.723 -46.969 1.903 1 31.05 30 SER B O 1
ATOM 1996 N N . SER B 1 31 ? 3.857 -45.156 2.322 1 30.94 31 SER B N 1
ATOM 1997 C CA . SER B 1 31 ? 4.625 -44.531 1.263 1 30.94 31 SER B CA 1
ATOM 1998 C C . SER B 1 31 ? 6.121 -44.562 1.562 1 30.94 31 SER B C 1
ATOM 2000 O O . SER B 1 31 ? 6.535 -44.344 2.703 1 30.94 31 SER B O 1
ATOM 2002 N N . PRO B 1 32 ? 6.891 -45.344 0.833 1 31.98 32 PRO B N 1
ATOM 2003 C CA . PRO B 1 32 ? 8.336 -45.281 1.019 1 31.98 32 PRO B CA 1
ATOM 2004 C C . PRO B 1 32 ? 8.844 -43.844 1.163 1 31.98 32 PRO B C 1
ATOM 2006 O O . PRO B 1 32 ? 8.367 -42.938 0.469 1 31.98 32 PRO B O 1
ATOM 2009 N N . ARG B 1 33 ? 9.188 -43.406 2.32 1 30.66 33 ARG B N 1
ATOM 2010 C CA . ARG B 1 33 ? 9.914 -42.156 2.605 1 30.66 33 ARG B CA 1
ATOM 2011 C C . ARG B 1 33 ? 11.094 -42 1.66 1 30.66 33 ARG B C 1
ATOM 2013 O O . ARG B 1 33 ? 12.102 -42.688 1.782 1 30.66 33 ARG B O 1
ATOM 2020 N N . HIS B 1 34 ? 10.945 -42.094 0.358 1 31.3 34 HIS B N 1
ATOM 2021 C CA . HIS B 1 34 ? 12.133 -41.719 -0.389 1 31.3 34 HIS B CA 1
ATOM 2022 C C . HIS B 1 34 ? 12.734 -40.438 0.169 1 31.3 34 HIS B C 1
ATOM 2024 O O . HIS B 1 34 ? 12.07 -39.406 0.225 1 31.3 34 HIS B O 1
ATOM 2030 N N . SER B 1 35 ? 13.586 -40.469 1.143 1 32.62 35 SER B N 1
ATOM 2031 C CA . SER B 1 35 ? 14.453 -39.5 1.792 1 32.62 35 SER B CA 1
ATOM 2032 C C . SER B 1 35 ? 15.227 -38.688 0.766 1 32.62 35 SER B C 1
ATOM 2034 O O . SER B 1 35 ? 16.234 -38.062 1.1 1 32.62 35 SER B O 1
ATOM 2036 N N . THR B 1 36 ? 15.234 -39.094 -0.495 1 34.25 36 THR B N 1
ATOM 2037 C CA . THR B 1 36 ? 16.25 -38.281 -1.142 1 34.25 36 THR B CA 1
ATOM 2038 C C . THR B 1 36 ? 15.969 -36.781 -0.93 1 34.25 36 THR B C 1
ATOM 2040 O O . THR B 1 36 ? 15.023 -36.25 -1.509 1 34.25 36 THR B O 1
ATOM 2043 N N . TYR B 1 37 ? 16 -36.406 0.298 1 30.81 37 TYR B N 1
ATOM 2044 C CA . TYR B 1 37 ? 16.141 -34.969 0.466 1 30.81 37 TYR B CA 1
ATOM 2045 C C . TYR B 1 37 ? 17.125 -34.375 -0.544 1 30.81 37 TYR B C 1
ATOM 2047 O O . TYR B 1 37 ? 18.328 -34.562 -0.411 1 30.81 37 TYR B O 1
ATOM 2055 N N . ALA B 1 38 ? 16.938 -34.531 -1.811 1 32.75 38 ALA B N 1
ATOM 2056 C CA . ALA B 1 38 ? 17.766 -33.719 -2.68 1 32.75 38 ALA B CA 1
ATOM 2057 C C . ALA B 1 38 ? 18.172 -32.438 -1.986 1 32.75 38 ALA B C 1
ATOM 2059 O O . ALA B 1 38 ? 17.391 -31.875 -1.203 1 32.75 38 ALA B O 1
ATOM 2060 N N . ALA B 1 39 ? 19.344 -32.188 -1.681 1 36.62 39 ALA B N 1
ATOM 2061 C CA . ALA B 1 39 ? 19.891 -30.891 -1.279 1 36.62 39 ALA B CA 1
ATOM 2062 C C . ALA B 1 39 ? 19.078 -29.75 -1.848 1 36.62 39 ALA B C 1
ATOM 2064 O O . ALA B 1 39 ? 18.938 -29.609 -3.066 1 36.62 39 ALA B O 1
ATOM 2065 N N . SER B 1 40 ? 17.906 -29.469 -1.234 1 38.69 40 SER B N 1
ATOM 2066 C CA . SER B 1 40 ? 17.062 -28.344 -1.634 1 38.69 40 SER B CA 1
ATOM 2067 C C . SER B 1 40 ? 17.891 -27.203 -2.209 1 38.69 40 SER B C 1
ATOM 2069 O O . SER B 1 40 ? 18.797 -26.688 -1.548 1 38.69 40 SER B O 1
ATOM 2071 N N . SER B 1 41 ? 18.359 -27.297 -3.408 1 43.19 41 SER B N 1
ATOM 2072 C CA . SER B 1 41 ? 18.969 -26.109 -4.004 1 43.19 41 SER B CA 1
ATOM 2073 C C . SER B 1 41 ? 18.531 -24.844 -3.271 1 43.19 41 SER B C 1
ATOM 2075 O O . SER B 1 41 ? 17.391 -24.75 -2.818 1 43.19 41 SER B O 1
ATOM 2077 N N . PRO B 1 42 ? 19.422 -24.172 -2.57 1 50.53 42 PRO B N 1
ATOM 2078 C CA . PRO B 1 42 ? 19.062 -22.953 -1.842 1 50.53 42 PRO B CA 1
ATOM 2079 C C . PRO B 1 42 ? 17.984 -22.141 -2.545 1 50.53 42 PRO B C 1
ATOM 2081 O O . PRO B 1 42 ? 17.984 -22.047 -3.775 1 50.53 42 PRO B O 1
ATOM 2084 N N . THR B 1 43 ? 16.75 -22.125 -2.02 1 68 43 THR B N 1
ATOM 2085 C CA . THR B 1 43 ? 15.68 -21.281 -2.537 1 68 43 THR B CA 1
ATOM 2086 C C . THR B 1 43 ? 16.203 -19.891 -2.893 1 68 43 THR B C 1
ATOM 2088 O O . THR B 1 43 ? 16.984 -19.312 -2.139 1 68 43 THR B O 1
ATOM 2091 N N . PRO B 1 44 ? 16.203 -19.547 -4.109 1 78.38 44 PRO B N 1
ATOM 2092 C CA . PRO B 1 44 ? 16.766 -18.281 -4.594 1 78.38 44 PRO B CA 1
ATOM 2093 C C . PRO B 1 44 ? 16.484 -17.109 -3.652 1 78.38 44 PRO B C 1
ATOM 2095 O O . PRO B 1 44 ? 17.188 -16.094 -3.703 1 78.38 44 PRO B O 1
ATOM 2098 N N . VAL B 1 45 ? 15.578 -17.328 -2.59 1 85.94 45 VAL B N 1
ATOM 2099 C CA . VAL B 1 45 ? 15.227 -16.172 -1.764 1 85.94 45 VAL B CA 1
ATOM 2100 C C . VAL B 1 45 ? 15.727 -16.391 -0.338 1 85.94 45 VAL B C 1
ATOM 2102 O O . VAL B 1 45 ? 15.57 -15.523 0.52 1 85.94 45 VAL B O 1
ATOM 2105 N N . ALA B 1 46 ? 16.391 -17.484 0.045 1 83 46 ALA B N 1
ATOM 2106 C CA . ALA B 1 46 ? 16.781 -17.859 1.403 1 83 46 ALA B CA 1
ATOM 2107 C C . ALA B 1 46 ? 17.766 -16.859 1.985 1 83 46 ALA B C 1
ATOM 2109 O O . ALA B 1 46 ? 17.719 -16.547 3.18 1 83 46 ALA B O 1
ATOM 2110 N N . GLY B 1 47 ? 18.531 -16.25 1.313 1 84.56 47 GLY B N 1
ATOM 2111 C CA . GLY B 1 47 ? 19.562 -15.367 1.832 1 84.56 47 GLY B CA 1
ATOM 2112 C C . GLY B 1 47 ? 19.172 -13.898 1.763 1 84.56 47 GLY B C 1
ATOM 2113 O O . GLY B 1 47 ? 19.984 -13.023 2.074 1 84.56 47 GLY B O 1
ATOM 2114 N N . ALA B 1 48 ? 17.906 -13.68 1.56 1 90.94 48 ALA B N 1
ATOM 2115 C CA . ALA B 1 48 ? 17.484 -12.297 1.374 1 90.94 48 ALA B CA 1
ATOM 2116 C C . ALA B 1 48 ? 17.234 -11.609 2.717 1 90.94 48 ALA B C 1
ATOM 2118 O O . ALA B 1 48 ? 16.797 -12.25 3.672 1 90.94 48 ALA B O 1
ATOM 2119 N N . ARG B 1 49 ? 17.547 -10.383 2.805 1 91.12 49 ARG B N 1
ATOM 2120 C CA . ARG B 1 49 ? 17.281 -9.594 4 1 91.12 49 ARG B CA 1
ATOM 2121 C C . ARG B 1 49 ? 15.781 -9.391 4.207 1 91.12 49 ARG B C 1
ATOM 2123 O O . ARG B 1 49 ? 15.289 -9.469 5.336 1 91.12 49 ARG B O 1
ATOM 2130 N N . ARG B 1 50 ? 15.133 -9.109 3.166 1 95.12 50 ARG B N 1
ATOM 2131 C CA . ARG B 1 50 ? 13.688 -8.906 3.172 1 95.12 50 ARG B CA 1
ATOM 2132 C C . ARG B 1 50 ? 13.031 -9.648 2.014 1 95.12 50 ARG B C 1
ATOM 2134 O O . ARG B 1 50 ? 13.562 -9.672 0.901 1 95.12 50 ARG B O 1
ATOM 2141 N N . LYS B 1 51 ? 11.922 -10.289 2.377 1 97.69 51 LYS B N 1
ATOM 2142 C CA . LYS B 1 51 ? 11.102 -10.93 1.355 1 97.69 51 LYS B CA 1
ATOM 2143 C C . LYS B 1 51 ? 9.852 -10.109 1.067 1 97.69 51 LYS B C 1
ATOM 2145 O O . LYS B 1 51 ? 9.039 -9.867 1.965 1 97.69 51 LYS B O 1
ATOM 2150 N N . ILE B 1 52 ? 9.727 -9.742 -0.157 1 98.38 52 ILE B N 1
ATOM 2151 C CA . ILE B 1 52 ? 8.594 -8.945 -0.599 1 98.38 52 ILE B CA 1
ATOM 2152 C C . ILE B 1 52 ? 7.68 -9.789 -1.482 1 98.38 52 ILE B C 1
ATOM 2154 O O . ILE B 1 52 ? 8.148 -10.477 -2.391 1 98.38 52 ILE B O 1
ATOM 2158 N N . GLY B 1 53 ? 6.395 -9.766 -1.16 1 98.56 53 GLY B N 1
ATOM 2159 C CA . GLY B 1 53 ? 5.43 -10.453 -2 1 98.56 53 GLY B CA 1
ATOM 2160 C C . GLY B 1 53 ? 4.832 -9.57 -3.078 1 98.56 53 GLY B C 1
ATOM 2161 O O . GLY B 1 53 ? 4.598 -8.383 -2.852 1 98.56 53 GLY B O 1
ATOM 2162 N N . VAL B 1 54 ? 4.586 -10.102 -4.227 1 98.75 54 VAL B N 1
ATOM 2163 C CA . VAL B 1 54 ? 3.717 -9.508 -5.238 1 98.75 54 VAL B CA 1
ATOM 2164 C C . VAL B 1 54 ? 2.602 -10.484 -5.602 1 98.75 54 VAL B C 1
ATOM 2166 O O . VAL B 1 54 ? 2.867 -11.594 -6.062 1 98.75 54 VAL B O 1
ATOM 2169 N N . ALA B 1 55 ? 1.379 -10.055 -5.316 1 98.5 55 ALA B N 1
ATOM 2170 C CA . ALA B 1 55 ? 0.231 -10.875 -5.699 1 98.5 55 ALA B CA 1
ATOM 2171 C C . ALA B 1 55 ? -0.118 -10.68 -7.172 1 98.5 55 ALA B C 1
ATOM 2173 O O . ALA B 1 55 ? -0.343 -9.547 -7.617 1 98.5 55 ALA B O 1
ATOM 2174 N N . VAL B 1 56 ? -0.196 -11.812 -7.93 1 97.56 56 VAL B N 1
ATOM 2175 C CA . VAL B 1 56 ? -0.437 -11.703 -9.367 1 97.56 56 VAL B CA 1
ATOM 2176 C C . VAL B 1 56 ? -1.607 -12.594 -9.766 1 97.56 56 VAL B C 1
ATOM 2178 O O . VAL B 1 56 ? -1.773 -13.688 -9.219 1 97.56 56 VAL B O 1
ATOM 2181 N N . ASP B 1 57 ? -2.381 -12.094 -10.703 1 94.44 57 ASP B N 1
ATOM 2182 C CA . ASP B 1 57 ? -3.504 -12.875 -11.219 1 94.44 57 ASP B CA 1
ATOM 2183 C C . ASP B 1 57 ? -3.404 -13.047 -12.734 1 94.44 57 ASP B C 1
ATOM 2185 O O . ASP B 1 57 ? -4.41 -13.273 -13.406 1 94.44 57 ASP B O 1
ATOM 2189 N N . LEU B 1 58 ? -2.174 -12.773 -13.289 1 93.19 58 LEU B N 1
ATOM 2190 C CA . LEU B 1 58 ? -1.802 -12.984 -14.68 1 93.19 58 LEU B CA 1
ATOM 2191 C C . LEU B 1 58 ? -2.43 -11.922 -15.578 1 93.19 58 LEU B C 1
ATOM 2193 O O . LEU B 1 58 ? -2.404 -12.047 -16.812 1 93.19 58 LEU B O 1
ATOM 2197 N N . SER B 1 59 ? -3.064 -10.859 -14.977 1 92.5 59 SER B N 1
ATOM 2198 C CA . SER B 1 59 ? -3.605 -9.727 -15.711 1 92.5 59 SER B CA 1
ATOM 2199 C C . SER B 1 59 ? -2.525 -8.688 -16 1 92.5 59 SER B C 1
ATOM 2201 O O . SER B 1 59 ? -1.424 -8.766 -15.453 1 92.5 59 SER B O 1
ATOM 2203 N N . GLU B 1 60 ? -2.861 -7.758 -16.875 1 91.88 60 GLU B N 1
ATOM 2204 C CA . GLU B 1 60 ? -1.973 -6.637 -17.156 1 91.88 60 GLU B CA 1
ATOM 2205 C C . GLU B 1 60 ? -1.78 -5.754 -15.938 1 91.88 60 GLU B C 1
ATOM 2207 O O . GLU B 1 60 ? -0.703 -5.191 -15.727 1 91.88 60 GLU B O 1
ATOM 2212 N N . GLU B 1 61 ? -2.818 -5.707 -15.148 1 93 61 GLU B N 1
ATOM 2213 C CA . GLU B 1 61 ? -2.74 -4.918 -13.922 1 93 61 GLU B CA 1
ATOM 2214 C C . GLU B 1 61 ? -1.7 -5.492 -12.969 1 93 61 GLU B C 1
ATOM 2216 O O . GLU B 1 61 ? -0.913 -4.746 -12.383 1 93 61 GLU B O 1
ATOM 2221 N N . SER B 1 62 ? -1.751 -6.797 -12.875 1 96.06 62 SER B N 1
ATOM 2222 C CA . SER B 1 62 ? -0.793 -7.406 -11.961 1 96.06 62 SER B CA 1
ATOM 2223 C C . SER B 1 62 ? 0.61 -7.422 -12.555 1 96.06 62 SER B C 1
ATOM 2225 O O . SER B 1 62 ? 1.601 -7.363 -11.82 1 96.06 62 SER B O 1
ATOM 2227 N N . ALA B 1 63 ? 0.706 -7.453 -13.891 1 97.19 63 ALA B N 1
ATOM 2228 C CA . ALA B 1 63 ? 2.004 -7.289 -14.539 1 97.19 63 ALA B CA 1
ATOM 2229 C C . ALA B 1 63 ? 2.594 -5.914 -14.242 1 97.19 63 ALA B C 1
ATOM 2231 O O . ALA B 1 63 ? 3.791 -5.789 -13.969 1 97.19 63 ALA B O 1
ATOM 2232 N N . TYR B 1 64 ? 1.761 -4.969 -14.328 1 96.94 64 TYR B N 1
ATOM 2233 C CA . TYR B 1 64 ? 2.197 -3.613 -14.008 1 96.94 64 TYR B CA 1
ATOM 2234 C C . TYR B 1 64 ? 2.682 -3.529 -12.562 1 96.94 64 TYR B C 1
ATOM 2236 O O . TYR B 1 64 ? 3.678 -2.859 -12.273 1 96.94 64 TYR B O 1
ATOM 2244 N N . ALA B 1 65 ? 1.989 -4.195 -11.672 1 98 65 ALA B N 1
ATOM 2245 C CA . ALA B 1 65 ? 2.393 -4.203 -10.273 1 98 65 ALA B CA 1
ATOM 2246 C C . ALA B 1 65 ? 3.797 -4.777 -10.109 1 98 65 ALA B C 1
ATOM 2248 O O . ALA B 1 65 ? 4.586 -4.285 -9.297 1 98 65 ALA B O 1
ATOM 2249 N N . VAL B 1 66 ? 4.16 -5.77 -10.859 1 98.62 66 VAL B N 1
ATOM 2250 C CA . VAL B 1 66 ? 5.496 -6.352 -10.805 1 98.62 66 VAL B CA 1
ATOM 2251 C C . VAL B 1 66 ? 6.527 -5.324 -11.266 1 98.62 66 VAL B C 1
ATOM 2253 O O . VAL B 1 66 ? 7.523 -5.082 -10.586 1 98.62 66 VAL B O 1
ATOM 2256 N N . ARG B 1 67 ? 6.238 -4.707 -12.344 1 98.25 67 ARG B N 1
ATOM 2257 C CA . ARG B 1 67 ? 7.156 -3.699 -12.867 1 98.25 67 ARG B CA 1
ATOM 2258 C C . ARG B 1 67 ? 7.316 -2.545 -11.883 1 98.25 67 ARG B C 1
ATOM 2260 O O . ARG B 1 67 ? 8.43 -2.092 -11.625 1 98.25 67 ARG B O 1
ATOM 2267 N N . TRP B 1 68 ? 6.207 -2.119 -11.414 1 97.75 68 TRP B N 1
ATOM 2268 C CA . TRP B 1 68 ? 6.227 -1.029 -10.445 1 97.75 68 TRP B CA 1
ATOM 2269 C C . TRP B 1 68 ? 7.074 -1.396 -9.234 1 97.75 68 TRP B C 1
ATOM 2271 O O . TRP B 1 68 ? 7.828 -0.567 -8.719 1 97.75 68 TRP B O 1
ATOM 2281 N N . THR B 1 69 ? 6.898 -2.613 -8.758 1 98.44 69 THR B N 1
ATOM 2282 C CA . THR B 1 69 ? 7.629 -3.088 -7.59 1 98.44 69 THR B CA 1
ATOM 2283 C C . THR B 1 69 ? 9.133 -3.014 -7.832 1 98.44 69 THR B C 1
ATOM 2285 O O . THR B 1 69 ? 9.883 -2.523 -6.98 1 98.44 69 THR B O 1
ATOM 2288 N N . VAL B 1 70 ? 9.57 -3.42 -8.953 1 98.06 70 VAL B N 1
ATOM 2289 C CA . VAL B 1 70 ? 10.984 -3.428 -9.312 1 98.06 70 VAL B CA 1
ATOM 2290 C C . VAL B 1 70 ? 11.508 -1.994 -9.383 1 98.06 70 VAL B C 1
ATOM 2292 O O . VAL B 1 70 ? 12.594 -1.699 -8.875 1 98.06 70 VAL B O 1
ATOM 2295 N N . GLN B 1 71 ? 10.727 -1.133 -9.797 1 96.12 71 GLN B N 1
ATOM 2296 C CA . GLN B 1 71 ? 11.172 0.231 -10.062 1 96.12 71 GLN B CA 1
ATOM 2297 C C . GLN B 1 71 ? 11.07 1.1 -8.812 1 96.12 71 GLN B C 1
ATOM 2299 O O . GLN B 1 71 ? 11.852 2.033 -8.633 1 96.12 71 GLN B O 1
ATOM 2304 N N . ASN B 1 72 ? 10.141 0.717 -7.91 1 96.06 72 ASN B N 1
ATOM 2305 C CA . ASN B 1 72 ? 9.789 1.742 -6.934 1 96.06 72 ASN B CA 1
ATOM 2306 C C . ASN B 1 72 ? 9.922 1.225 -5.508 1 96.06 72 ASN B C 1
ATOM 2308 O O . ASN B 1 72 ? 10.008 2.012 -4.562 1 96.06 72 ASN B O 1
ATOM 2312 N N . TYR B 1 73 ? 9.945 -0.055 -5.375 1 97.5 73 TYR B N 1
ATOM 2313 C CA . TYR B 1 73 ? 9.797 -0.509 -3.996 1 97.5 73 TYR B CA 1
ATOM 2314 C C . TYR B 1 73 ? 11.055 -1.238 -3.527 1 97.5 73 TYR B C 1
ATOM 2316 O O . TYR B 1 73 ? 11.477 -1.078 -2.381 1 97.5 73 TYR B O 1
ATOM 2324 N N . LEU B 1 74 ? 11.664 -1.981 -4.332 1 97.19 74 LEU B N 1
ATOM 2325 C CA . LEU B 1 74 ? 12.719 -2.908 -3.924 1 97.19 74 LEU B CA 1
ATOM 2326 C C . LEU B 1 74 ? 14.016 -2.162 -3.627 1 97.19 74 LEU B C 1
ATOM 2328 O O . LEU B 1 74 ? 14.297 -1.126 -4.234 1 97.19 74 LEU B O 1
ATOM 2332 N N . ARG B 1 75 ? 14.727 -2.74 -2.693 1 93.81 75 ARG B N 1
ATOM 2333 C CA . ARG B 1 75 ? 16.062 -2.303 -2.273 1 93.81 75 ARG B CA 1
ATOM 2334 C C . ARG B 1 75 ? 17.062 -3.443 -2.369 1 93.81 75 ARG B C 1
ATOM 2336 O O . ARG B 1 75 ? 16.688 -4.609 -2.498 1 93.81 75 ARG B O 1
ATOM 2343 N N . PRO B 1 76 ? 18.375 -3.018 -2.379 1 92.5 76 PRO B N 1
ATOM 2344 C CA . PRO B 1 76 ? 19.375 -4.086 -2.357 1 92.5 76 PRO B CA 1
ATOM 2345 C C . PRO B 1 76 ? 19.188 -5.055 -1.195 1 92.5 76 PRO B C 1
ATOM 2347 O O . PRO B 1 76 ? 18.938 -4.629 -0.064 1 92.5 76 PRO B O 1
ATOM 2350 N N . GLY B 1 77 ? 19.203 -6.293 -1.497 1 94.94 77 GLY B N 1
ATOM 2351 C CA . GLY B 1 77 ? 19.062 -7.316 -0.477 1 94.94 77 GLY B CA 1
ATOM 2352 C C . GLY B 1 77 ? 17.656 -7.906 -0.423 1 94.94 77 GLY B C 1
ATOM 2353 O O . GLY B 1 77 ? 17.438 -8.922 0.235 1 94.94 77 GLY B O 1
ATOM 2354 N N . ASP B 1 78 ? 16.812 -7.324 -1.149 1 97.31 78 ASP B N 1
ATOM 2355 C CA . ASP B 1 78 ? 15.438 -7.828 -1.184 1 97.31 78 ASP B CA 1
ATOM 2356 C C . ASP B 1 78 ? 15.32 -9.047 -2.094 1 97.31 78 ASP B C 1
ATOM 2358 O O . ASP B 1 78 ? 16.078 -9.188 -3.055 1 97.31 78 ASP B O 1
ATOM 2362 N N . ALA B 1 79 ? 14.398 -9.875 -1.73 1 98.31 79 ALA B N 1
ATOM 2363 C CA . ALA B 1 79 ? 13.914 -10.93 -2.625 1 98.31 79 ALA B CA 1
ATOM 2364 C C . ALA B 1 79 ? 12.406 -10.844 -2.816 1 98.31 79 ALA B C 1
ATOM 2366 O O . ALA B 1 79 ? 11.703 -10.266 -1.985 1 98.31 79 ALA B O 1
ATOM 2367 N N . VAL B 1 80 ? 12.016 -11.453 -3.959 1 98.5 80 VAL B N 1
ATOM 2368 C CA . VAL B 1 80 ? 10.602 -11.305 -4.289 1 98.5 80 VAL B CA 1
ATOM 2369 C C . VAL B 1 80 ? 9.953 -12.68 -4.387 1 98.5 80 VAL B C 1
ATOM 2371 O O . VAL B 1 80 ? 10.539 -13.617 -4.934 1 98.5 80 VAL B O 1
ATOM 2374 N N . ILE B 1 81 ? 8.734 -12.773 -3.834 1 98.5 81 ILE B N 1
ATOM 2375 C CA . ILE B 1 81 ? 7.879 -13.93 -4.062 1 98.5 81 ILE B CA 1
ATOM 2376 C C . ILE B 1 81 ? 6.668 -13.523 -4.902 1 98.5 81 ILE B C 1
ATOM 2378 O O . ILE B 1 81 ? 5.836 -12.727 -4.457 1 98.5 81 ILE B O 1
ATOM 2382 N N . LEU B 1 82 ? 6.645 -14.023 -6.117 1 98.44 82 LEU B N 1
ATOM 2383 C CA . LEU B 1 82 ? 5.445 -13.875 -6.938 1 98.44 82 LEU B CA 1
ATOM 2384 C C . LEU B 1 82 ? 4.391 -14.898 -6.543 1 98.44 82 LEU B C 1
ATOM 2386 O O . LEU B 1 82 ? 4.566 -16.094 -6.77 1 98.44 82 LEU B O 1
ATOM 2390 N N . LEU B 1 83 ? 3.316 -14.414 -5.973 1 98.06 83 LEU B N 1
ATOM 2391 C CA . LEU B 1 83 ? 2.295 -15.305 -5.426 1 98.06 83 LEU B CA 1
ATOM 2392 C C . LEU B 1 83 ? 1.057 -15.32 -6.312 1 98.06 83 LEU B C 1
ATOM 2394 O O . LEU B 1 83 ? 0.462 -14.273 -6.578 1 98.06 83 LEU B O 1
ATOM 2398 N N . HIS B 1 84 ? 0.725 -16.484 -6.801 1 97.12 84 HIS B N 1
ATOM 2399 C CA . HIS B 1 84 ? -0.476 -16.688 -7.602 1 97.12 84 HIS B CA 1
ATOM 2400 C C . HIS B 1 84 ? -1.35 -17.781 -7.016 1 97.12 84 HIS B C 1
ATOM 2402 O O . HIS B 1 84 ? -0.855 -18.859 -6.684 1 97.12 84 HIS B O 1
ATOM 2408 N N . VAL B 1 85 ? -2.623 -17.453 -6.84 1 95.19 85 VAL B N 1
ATOM 2409 C CA . VAL B 1 85 ? -3.598 -18.469 -6.445 1 95.19 85 VAL B CA 1
ATOM 2410 C C . VAL B 1 85 ? -4.383 -18.938 -7.668 1 95.19 85 VAL B C 1
ATOM 2412 O O . VAL B 1 85 ? -5.145 -18.156 -8.258 1 95.19 85 VAL B O 1
ATOM 2415 N N . SER B 1 86 ? -4.152 -20.172 -8.055 1 91.94 86 SER B N 1
ATOM 2416 C CA . SER B 1 86 ? -4.859 -20.766 -9.18 1 91.94 86 SER B CA 1
ATOM 2417 C C . SER B 1 86 ? -6.203 -21.328 -8.758 1 91.94 86 SER B C 1
ATOM 2419 O O . SER B 1 86 ? -6.285 -22.078 -7.77 1 91.94 86 SER B O 1
ATOM 2421 N N . PRO B 1 87 ? -7.246 -20.938 -9.516 1 83.69 87 PRO B N 1
ATOM 2422 C CA . PRO B 1 87 ? -8.562 -21.453 -9.148 1 83.69 87 PRO B CA 1
ATOM 2423 C C . PRO B 1 87 ? -8.672 -22.969 -9.352 1 83.69 87 PRO B C 1
ATOM 2425 O O . PRO B 1 87 ? -8.109 -23.516 -10.305 1 83.69 87 PRO B O 1
ATOM 2428 N N . THR B 1 88 ? -9.219 -23.641 -8.438 1 77.88 88 THR B N 1
ATOM 2429 C CA . THR B 1 88 ? -9.516 -25.062 -8.586 1 77.88 88 THR B CA 1
ATOM 2430 C C . THR B 1 88 ? -10.812 -25.266 -9.367 1 77.88 88 THR B C 1
ATOM 2432 O O . THR B 1 88 ? -11.695 -24.406 -9.359 1 77.88 88 THR B O 1
ATOM 2435 N N . SER B 1 89 ? -10.836 -25.984 -10.562 1 57.97 89 SER B N 1
ATOM 2436 C CA . SER B 1 89 ? -11.852 -26.344 -11.547 1 57.97 89 SER B CA 1
ATOM 2437 C C . SER B 1 89 ? -13.242 -26.297 -10.938 1 57.97 89 SER B C 1
ATOM 2439 O O . SER B 1 89 ? -14.242 -26.422 -11.656 1 57.97 89 SER B O 1
ATOM 2441 N N . VAL B 1 90 ? -13.531 -26.594 -9.703 1 49.09 90 VAL B N 1
ATOM 2442 C CA . VAL B 1 90 ? -14.977 -26.672 -9.492 1 49.09 90 VAL B CA 1
ATOM 2443 C C . VAL B 1 90 ? -15.641 -25.359 -9.922 1 49.09 90 VAL B C 1
ATOM 2445 O O . VAL B 1 90 ? -16.766 -25.375 -10.414 1 49.09 90 VAL B O 1
ATOM 2448 N N . LEU B 1 91 ? -14.922 -24.344 -9.812 1 44.91 91 LEU B N 1
ATOM 2449 C CA . LEU B 1 91 ? -15.492 -23.016 -10.016 1 44.91 91 LEU B CA 1
ATOM 2450 C C . LEU B 1 91 ? -15.453 -22.609 -11.484 1 44.91 91 LEU B C 1
ATOM 2452 O O . LEU B 1 91 ? -15.906 -21.531 -11.852 1 44.91 91 LEU B O 1
ATOM 2456 N N . TYR B 1 92 ? -14.688 -23.234 -12.336 1 42.12 92 TYR B N 1
ATOM 2457 C CA . TYR B 1 92 ? -14.781 -22.797 -13.727 1 42.12 92 TYR B CA 1
ATOM 2458 C C . TYR B 1 92 ? -16.234 -22.703 -14.164 1 42.12 92 TYR B C 1
ATOM 2460 O O . TYR B 1 92 ? -16.531 -22.203 -15.25 1 42.12 92 TYR B O 1
ATOM 2468 N N . GLY B 1 93 ? -17.078 -23.531 -13.602 1 38 93 GLY B N 1
ATOM 2469 C CA . GLY B 1 93 ? -18.469 -23.422 -14.023 1 38 93 GLY B CA 1
ATOM 2470 C C . GLY B 1 93 ? -19.125 -22.109 -13.633 1 38 93 GLY B C 1
ATOM 2471 O O . GLY B 1 93 ? -20.094 -21.672 -14.25 1 38 93 GLY B O 1
ATOM 2472 N N . ALA B 1 94 ? -18.906 -21.734 -12.352 1 37.91 94 ALA B N 1
ATOM 2473 C CA . ALA B 1 94 ? -19.859 -20.703 -11.953 1 37.91 94 ALA B CA 1
ATOM 2474 C C . ALA B 1 94 ? -19.531 -19.359 -12.609 1 37.91 94 ALA B C 1
ATOM 2476 O O . ALA B 1 94 ? -20.375 -18.75 -13.25 1 37.91 94 ALA B O 1
ATOM 2477 N N . ASP B 1 95 ? -18.703 -18.422 -11.945 1 37.72 95 ASP B N 1
ATOM 2478 C CA . ASP B 1 95 ? -18.734 -16.984 -12.195 1 37.72 95 ASP B CA 1
ATOM 2479 C C . ASP B 1 95 ? -17.891 -16.625 -13.414 1 37.72 95 ASP B C 1
ATOM 2481 O O . ASP B 1 95 ? -17.688 -15.438 -13.703 1 37.72 95 ASP B O 1
ATOM 2485 N N . TRP B 1 96 ? -16.828 -17.297 -13.734 1 37.03 96 TRP B N 1
ATOM 2486 C CA . TRP B 1 96 ? -16.219 -16.766 -14.961 1 37.03 96 TRP B CA 1
ATOM 2487 C C . TRP B 1 96 ? -17.109 -17.062 -16.172 1 37.03 96 TRP B C 1
ATOM 2489 O O . TRP B 1 96 ? -17.781 -18.078 -16.203 1 37.03 96 TRP B O 1
ATOM 2499 N N . GLY B 1 97 ? -17.469 -16.062 -16.984 1 37.97 97 GLY B N 1
ATOM 2500 C CA . GLY B 1 97 ? -18.359 -16.172 -18.125 1 37.97 97 GLY B CA 1
ATOM 2501 C C . GLY B 1 97 ? -18.469 -17.578 -18.656 1 37.97 97 GLY B C 1
ATOM 2502 O O . GLY B 1 97 ? -17.703 -18.469 -18.266 1 37.97 97 GLY B O 1
ATOM 2503 N N . PRO B 1 98 ? -19.656 -17.828 -19.266 1 35.34 98 PRO B N 1
ATOM 2504 C CA . PRO B 1 98 ? -19.938 -19.125 -19.891 1 35.34 98 PRO B CA 1
ATOM 2505 C C . PRO B 1 98 ? -18.75 -19.672 -20.672 1 35.34 98 PRO B C 1
ATOM 2507 O O . PRO B 1 98 ? -18.281 -19.047 -21.625 1 35.34 98 PRO B O 1
ATOM 2510 N N . VAL B 1 99 ? -17.656 -20.078 -20.062 1 37 99 VAL B N 1
ATOM 2511 C CA . VAL B 1 99 ? -17 -20.938 -21.031 1 37 99 VAL B CA 1
ATOM 2512 C C . VAL B 1 99 ? -18.047 -21.719 -21.828 1 37 99 VAL B C 1
ATOM 2514 O O . VAL B 1 99 ? -19.062 -22.125 -21.281 1 37 99 VAL B O 1
ATOM 2517 N N . ALA B 1 100 ? -18.031 -21.547 -23.109 1 37.06 100 ALA B N 1
ATOM 2518 C CA . ALA B 1 100 ? -18.938 -22.328 -23.953 1 37.06 100 ALA B CA 1
ATOM 2519 C C . ALA B 1 100 ? -19.219 -23.688 -23.344 1 37.06 100 ALA B C 1
ATOM 2521 O O . ALA B 1 100 ? -18.281 -24.406 -22.969 1 37.06 100 ALA B O 1
ATOM 2522 N N . GLN B 1 101 ? -20.312 -23.859 -22.609 1 37.41 101 GLN B N 1
ATOM 2523 C CA . GLN B 1 101 ? -20.906 -25.172 -22.406 1 37.41 101 GLN B CA 1
ATOM 2524 C C . GLN B 1 101 ? -20.594 -26.109 -23.578 1 37.41 101 GLN B C 1
ATOM 2526 O O . GLN B 1 101 ? -21.328 -26.125 -24.562 1 37.41 101 GLN B O 1
ATOM 2531 N N . GLU B 1 102 ? -19.5 -26.031 -24.328 1 38.81 102 GLU B N 1
ATOM 2532 C CA . GLU B 1 102 ? -19.516 -27.234 -25.156 1 38.81 102 GLU B CA 1
ATOM 2533 C C . GLU B 1 102 ? -20.094 -28.422 -24.391 1 38.81 102 GLU B C 1
ATOM 2535 O O . GLU B 1 102 ? -19.922 -28.531 -23.172 1 38.81 102 GLU B O 1
ATOM 2540 N N . GLN B 1 103 ? -20.969 -29.203 -25.062 1 40.06 103 GLN B N 1
ATOM 2541 C CA . GLN B 1 103 ? -21.641 -30.453 -24.734 1 40.06 103 GLN B CA 1
ATOM 2542 C C . GLN B 1 103 ? -20.828 -31.266 -23.734 1 40.06 103 GLN B C 1
ATOM 2544 O O . GLN B 1 103 ? -19.609 -31.438 -23.906 1 40.06 103 GLN B O 1
ATOM 2549 N N . GLN B 1 104 ? -21.109 -31.219 -22.422 1 42.75 104 GLN B N 1
ATOM 2550 C CA . GLN B 1 104 ? -20.781 -32.219 -21.422 1 42.75 104 GLN B CA 1
ATOM 2551 C C . GLN B 1 104 ? -20.547 -33.594 -22.062 1 42.75 104 GLN B C 1
ATOM 2553 O O . GLN B 1 104 ? -21.484 -34.375 -22.188 1 42.75 104 GLN B O 1
ATOM 2558 N N . SER B 1 105 ? -20.125 -33.719 -23.281 1 46.97 105 SER B N 1
ATOM 2559 C CA . SER B 1 105 ? -19.766 -35.125 -23.359 1 46.97 105 SER B CA 1
ATOM 2560 C C . SER B 1 105 ? -18.953 -35.562 -22.156 1 46.97 105 SER B C 1
ATOM 2562 O O . SER B 1 105 ? -18.156 -34.781 -21.609 1 46.97 105 SER B O 1
ATOM 2564 N N . PRO B 1 106 ? -19.406 -36.5 -21.344 1 51.94 106 PRO B N 1
ATOM 2565 C CA . PRO B 1 106 ? -18.656 -37.062 -20.219 1 51.94 106 PRO B CA 1
ATOM 2566 C C . PRO B 1 106 ? -17.141 -37 -20.422 1 51.94 106 PRO B C 1
ATOM 2568 O O . PRO B 1 106 ? -16.594 -37.688 -21.297 1 51.94 106 PRO B O 1
ATOM 2571 N N . ARG B 1 107 ? -16.625 -35.781 -20.328 1 58.41 107 ARG B N 1
ATOM 2572 C CA . ARG B 1 107 ? -15.172 -35.781 -20.391 1 58.41 107 ARG B CA 1
ATOM 2573 C C . ARG B 1 107 ? -14.586 -36.875 -19.5 1 58.41 107 ARG B C 1
ATOM 2575 O O . ARG B 1 107 ? -14.977 -37.031 -18.344 1 58.41 107 ARG B O 1
ATOM 2582 N N . THR B 1 108 ? -13.977 -37.844 -20.094 1 67.5 108 THR B N 1
ATOM 2583 C CA . THR B 1 108 ? -13.289 -38.906 -19.359 1 67.5 108 THR B CA 1
ATOM 2584 C C . THR B 1 108 ? -12.289 -38.312 -18.375 1 67.5 108 THR B C 1
ATOM 2586 O O . THR B 1 108 ? -11.812 -37.188 -18.547 1 67.5 108 THR B O 1
ATOM 2589 N N . PRO B 1 109 ? -12.203 -38.875 -17.219 1 74.81 109 PRO B N 1
ATOM 2590 C CA . PRO B 1 109 ? -11.164 -38.469 -16.266 1 74.81 109 PRO B CA 1
ATOM 2591 C C . PRO B 1 109 ? -9.852 -38.125 -16.953 1 74.81 109 PRO B C 1
ATOM 2593 O O . PRO B 1 109 ? -9.148 -37.188 -16.5 1 74.81 109 PRO B O 1
ATOM 2596 N N . GLU B 1 110 ? -9.633 -38.719 -18.078 1 74.56 110 GLU B N 1
ATOM 2597 C CA . GLU B 1 110 ? -8.375 -38.469 -18.781 1 74.56 110 GLU B CA 1
ATOM 2598 C C . GLU B 1 110 ? -8.398 -37.094 -19.469 1 74.56 110 GLU B C 1
ATOM 2600 O O . GLU B 1 110 ? -7.398 -36.375 -19.453 1 74.56 110 GLU B O 1
ATOM 2605 N N . THR B 1 111 ? -9.523 -36.781 -19.969 1 74.81 111 THR B N 1
ATOM 2606 C CA . THR B 1 111 ? -9.633 -35.5 -20.672 1 74.81 111 THR B CA 1
ATOM 2607 C C . THR B 1 111 ? -9.594 -34.312 -19.688 1 74.81 111 THR B C 1
ATOM 2609 O O . THR B 1 111 ? -8.977 -33.281 -19.953 1 74.81 111 THR B O 1
ATOM 2612 N N . LYS B 1 112 ? -10.156 -34.625 -18.547 1 75.12 112 LYS B N 1
ATOM 2613 C CA . LYS B 1 112 ? -10.141 -33.625 -17.5 1 75.12 112 LYS B CA 1
ATOM 2614 C C . LYS B 1 112 ? -8.727 -33.344 -17 1 75.12 112 LYS B C 1
ATOM 2616 O O . LYS B 1 112 ? -8.336 -32.219 -16.797 1 75.12 112 LYS B O 1
ATOM 2621 N N . LYS B 1 113 ? -8.039 -34.406 -16.844 1 80.19 113 LYS B N 1
ATOM 2622 C CA . LYS B 1 113 ? -6.656 -34.281 -16.375 1 80.19 113 LYS B CA 1
ATOM 2623 C C . LYS B 1 113 ? -5.793 -33.531 -17.391 1 80.19 113 LYS B C 1
ATOM 2625 O O . LYS B 1 113 ? -4.945 -32.719 -17.031 1 80.19 113 LYS B O 1
ATOM 2630 N N . GLN B 1 114 ? -6.027 -33.812 -18.641 1 80.88 114 GLN B N 1
ATOM 2631 C CA . GLN B 1 114 ? -5.266 -33.125 -19.688 1 80.88 114 GLN B CA 1
ATOM 2632 C C . GLN B 1 114 ? -5.555 -31.641 -19.719 1 80.88 114 GLN B C 1
ATOM 2634 O O . GLN B 1 114 ? -4.641 -30.828 -19.891 1 80.88 114 GLN B O 1
ATOM 2639 N N . LEU B 1 115 ? -6.773 -31.344 -19.562 1 77.62 115 LEU B N 1
ATOM 2640 C CA . LEU B 1 115 ? -7.156 -29.938 -19.547 1 77.62 115 LEU B CA 1
ATOM 2641 C C . LEU B 1 115 ? -6.535 -29.203 -18.359 1 77.62 115 LEU B C 1
ATOM 2643 O O . LEU B 1 115 ? -6.07 -28.078 -18.5 1 77.62 115 LEU B O 1
ATOM 2647 N N . GLU B 1 116 ? -6.559 -29.906 -17.312 1 81.44 116 GLU B N 1
ATOM 2648 C CA . GLU B 1 116 ? -5.949 -29.344 -16.094 1 81.44 116 GLU B CA 1
ATOM 2649 C C . GLU B 1 116 ? -4.449 -29.141 -16.281 1 81.44 116 GLU B C 1
ATOM 2651 O O . GLU B 1 116 ? -3.898 -28.125 -15.875 1 81.44 116 GLU B O 1
ATOM 2656 N N . ASP B 1 117 ? -3.82 -30.062 -16.859 1 84.62 117 ASP B N 1
ATOM 2657 C CA . ASP B 1 117 ? -2.387 -29.969 -17.109 1 84.62 117 ASP B CA 1
ATOM 2658 C C . ASP B 1 117 ? -2.076 -28.812 -18.062 1 84.62 117 ASP B C 1
ATOM 2660 O O . ASP B 1 117 ? -1.076 -28.109 -17.906 1 84.62 117 ASP B O 1
ATOM 2664 N N . ASP B 1 118 ? -2.918 -28.672 -19.016 1 82.81 118 ASP B N 1
ATOM 2665 C CA . ASP B 1 118 ? -2.74 -27.578 -19.969 1 82.81 118 ASP B CA 1
ATOM 2666 C C . ASP B 1 118 ? -2.904 -26.219 -19.297 1 82.81 118 ASP B C 1
ATOM 2668 O O . ASP B 1 118 ? -2.137 -25.281 -19.547 1 82.81 118 ASP B O 1
ATOM 2672 N N . PHE B 1 119 ? -3.805 -26.203 -18.438 1 84 119 PHE B N 1
ATOM 2673 C CA . PHE B 1 119 ? -4.035 -24.969 -17.688 1 84 119 PHE B CA 1
ATOM 2674 C C . PHE B 1 119 ? -2.852 -24.656 -16.781 1 84 119 PHE B C 1
ATOM 2676 O O . PHE B 1 119 ? -2.418 -23.5 -16.688 1 84 119 PHE B O 1
ATOM 2683 N N . ASP B 1 120 ? -2.373 -25.641 -16.188 1 88.5 120 ASP B N 1
ATOM 2684 C CA . ASP B 1 120 ? -1.229 -25.469 -15.305 1 88.5 120 ASP B CA 1
ATOM 2685 C C . ASP B 1 120 ? 0 -25 -16.078 1 88.5 120 ASP B C 1
ATOM 2687 O O . ASP B 1 120 ? 0.747 -24.141 -15.594 1 88.5 120 ASP B O 1
ATOM 2691 N N . ALA B 1 121 ? 0.139 -25.547 -17.219 1 90.19 121 ALA B N 1
ATOM 2692 C CA . ALA B 1 121 ? 1.284 -25.156 -18.047 1 90.19 121 ALA B CA 1
ATOM 2693 C C . ALA B 1 121 ? 1.159 -23.703 -18.5 1 90.19 121 ALA B C 1
ATOM 2695 O O . ALA B 1 121 ? 2.141 -22.969 -18.5 1 90.19 121 ALA B O 1
ATOM 2696 N N . LEU B 1 122 ? -0.002 -23.344 -18.875 1 88.5 122 LEU B N 1
ATOM 2697 C CA . LEU B 1 122 ? -0.244 -21.969 -19.297 1 88.5 122 LEU B CA 1
ATOM 2698 C C . LEU B 1 122 ? -0.016 -21 -18.141 1 88.5 122 LEU B C 1
ATOM 2700 O O . LEU B 1 122 ? 0.61 -19.953 -18.312 1 88.5 122 LEU B O 1
ATOM 2704 N N . THR B 1 123 ? -0.47 -21.375 -17.047 1 90.62 123 THR B N 1
ATOM 2705 C CA . THR B 1 123 ? -0.299 -20.562 -15.844 1 90.62 123 THR B CA 1
ATOM 2706 C C . THR B 1 123 ? 1.181 -20.406 -15.508 1 90.62 123 THR B C 1
ATOM 2708 O O . THR B 1 123 ? 1.638 -19.297 -15.227 1 90.62 123 THR B O 1
ATOM 2711 N N . ALA B 1 124 ? 1.869 -21.469 -15.586 1 92.75 124 ALA B N 1
ATOM 2712 C CA . ALA B 1 124 ? 3.299 -21.422 -15.289 1 92.75 124 ALA B CA 1
ATOM 2713 C C . ALA B 1 124 ? 4.043 -20.531 -16.281 1 92.75 124 ALA B C 1
ATOM 2715 O O . ALA B 1 124 ? 4.926 -19.766 -15.883 1 92.75 124 ALA B O 1
ATOM 2716 N N . SER B 1 125 ? 3.668 -20.609 -17.5 1 94.12 125 SER B N 1
ATOM 2717 C CA . SER B 1 125 ? 4.312 -19.812 -18.531 1 94.12 125 SER B CA 1
ATOM 2718 C C . SER B 1 125 ? 4.031 -18.328 -18.328 1 94.12 125 SER B C 1
ATOM 2720 O O . SER B 1 125 ? 4.945 -17.5 -18.391 1 94.12 125 SER B O 1
ATOM 2722 N N . LYS B 1 126 ? 2.848 -18.016 -18.016 1 94.5 126 LYS B N 1
ATOM 2723 C CA . LYS B 1 126 ? 2.471 -16.625 -17.797 1 94.5 126 LYS B CA 1
ATOM 2724 C C . LYS B 1 126 ? 3.137 -16.062 -16.547 1 94.5 126 LYS B C 1
ATOM 2726 O O . LYS B 1 126 ? 3.58 -14.914 -16.547 1 94.5 126 LYS B O 1
ATOM 2731 N N . ALA B 1 127 ? 3.186 -16.891 -15.594 1 94.88 127 ALA B N 1
ATOM 2732 C CA . ALA B 1 127 ? 3.857 -16.469 -14.367 1 94.88 127 ALA B CA 1
ATOM 2733 C C . ALA B 1 127 ? 5.34 -16.203 -14.617 1 94.88 127 ALA B C 1
ATOM 2735 O O . ALA B 1 127 ? 5.91 -15.266 -14.062 1 94.88 127 ALA B O 1
ATOM 2736 N N . ALA B 1 128 ? 5.91 -17.016 -15.422 1 96.25 128 ALA B N 1
ATOM 2737 C CA . ALA B 1 128 ? 7.312 -16.828 -15.773 1 96.25 128 ALA B CA 1
ATOM 2738 C C . ALA B 1 128 ? 7.516 -15.516 -16.531 1 96.25 128 ALA B C 1
ATOM 2740 O O . ALA B 1 128 ? 8.516 -14.82 -16.328 1 96.25 128 ALA B O 1
ATOM 2741 N N . ASP B 1 129 ? 6.602 -15.18 -17.328 1 97.5 129 ASP B N 1
ATOM 2742 C CA . ASP B 1 129 ? 6.656 -13.922 -18.062 1 97.5 129 ASP B CA 1
ATOM 2743 C C . ASP B 1 129 ? 6.562 -12.727 -17.109 1 97.5 129 ASP B C 1
ATOM 2745 O O . ASP B 1 129 ? 7.227 -11.711 -17.312 1 97.5 129 ASP B O 1
ATOM 2749 N N . LEU B 1 130 ? 5.805 -12.914 -16.125 1 97.75 130 LEU B N 1
ATOM 2750 C CA . LEU B 1 130 ? 5.633 -11.852 -15.141 1 97.75 130 LEU B CA 1
ATOM 2751 C C . LEU B 1 130 ? 6.926 -11.609 -14.375 1 97.75 130 LEU B C 1
ATOM 2753 O O . LEU B 1 130 ? 7.133 -10.523 -13.82 1 97.75 130 LEU B O 1
ATOM 2757 N N . ALA B 1 131 ? 7.812 -12.586 -14.367 1 98.12 131 ALA B N 1
ATOM 2758 C CA . ALA B 1 131 ? 9.039 -12.508 -13.586 1 98.12 131 ALA B CA 1
ATOM 2759 C C . ALA B 1 131 ? 10.164 -11.859 -14.383 1 98.12 131 ALA B C 1
ATOM 2761 O O . ALA B 1 131 ? 11.25 -11.602 -13.859 1 98.12 131 ALA B O 1
ATOM 2762 N N . LYS B 1 132 ? 9.953 -11.555 -15.602 1 98.31 132 LYS B N 1
ATOM 2763 C CA . LYS B 1 132 ? 11 -11.062 -16.484 1 98.31 132 LYS B CA 1
ATOM 2764 C C . LYS B 1 132 ? 11.633 -9.789 -15.938 1 98.31 132 LYS B C 1
ATOM 2766 O O . LYS B 1 132 ? 12.859 -9.664 -15.898 1 98.31 132 LYS B O 1
ATOM 2771 N N . PRO B 1 133 ? 10.859 -8.852 -15.484 1 98.31 133 PRO B N 1
ATOM 2772 C CA . PRO B 1 133 ? 11.484 -7.645 -14.93 1 98.31 133 PRO B CA 1
ATOM 2773 C C . PRO B 1 133 ? 12.414 -7.941 -13.758 1 98.31 133 PRO B C 1
ATOM 2775 O O . PRO B 1 133 ? 13.422 -7.254 -13.578 1 98.31 133 PRO B O 1
ATOM 2778 N N . LEU B 1 134 ? 12.094 -8.914 -13 1 98.25 134 LEU B N 1
ATOM 2779 C CA . LEU B 1 134 ? 12.93 -9.312 -11.875 1 98.25 134 LEU B CA 1
ATOM 2780 C C . LEU B 1 134 ? 14.227 -9.945 -12.359 1 98.25 134 LEU B C 1
ATOM 2782 O O . LEU B 1 134 ? 15.305 -9.641 -11.844 1 98.25 134 LEU B O 1
ATOM 2786 N N . LYS B 1 135 ? 14.078 -10.789 -13.336 1 97.5 135 LYS B N 1
ATOM 2787 C CA . LYS B 1 135 ? 15.25 -11.43 -13.93 1 97.5 135 LYS B CA 1
ATOM 2788 C C . LYS B 1 135 ? 16.188 -10.398 -14.531 1 97.5 135 LYS B C 1
ATOM 2790 O O . LYS B 1 135 ? 17.406 -10.438 -14.297 1 97.5 135 LYS B O 1
ATOM 2795 N N . GLU B 1 136 ? 15.609 -9.492 -15.211 1 97.44 136 GLU B N 1
ATOM 2796 C CA . GLU B 1 136 ? 16.391 -8.461 -15.883 1 97.44 136 GLU B CA 1
ATOM 2797 C C . GLU B 1 136 ? 17.094 -7.559 -14.875 1 97.44 136 GLU B C 1
ATOM 2799 O O . GLU B 1 136 ? 18.203 -7.07 -15.133 1 97.44 136 GLU B O 1
ATOM 2804 N N . ALA B 1 137 ? 16.531 -7.426 -13.75 1 97 137 ALA B N 1
ATOM 2805 C CA . ALA B 1 137 ? 17.094 -6.551 -12.727 1 97 137 ALA B CA 1
ATOM 2806 C C . ALA B 1 137 ? 18.031 -7.316 -11.805 1 97 137 ALA B C 1
ATOM 2808 O O . ALA B 1 137 ? 18.672 -6.73 -10.93 1 97 137 ALA B O 1
ATOM 2809 N N . GLY B 1 138 ? 18.109 -8.602 -11.953 1 96.25 138 GLY B N 1
ATOM 2810 C CA . GLY B 1 138 ? 18.969 -9.43 -11.133 1 96.25 138 GLY B CA 1
ATOM 2811 C C . GLY B 1 138 ? 18.469 -9.594 -9.711 1 96.25 138 GLY B C 1
ATOM 2812 O O . GLY B 1 138 ? 19.266 -9.75 -8.781 1 96.25 138 GLY B O 1
ATOM 2813 N N . ILE B 1 139 ? 17.234 -9.492 -9.547 1 97.06 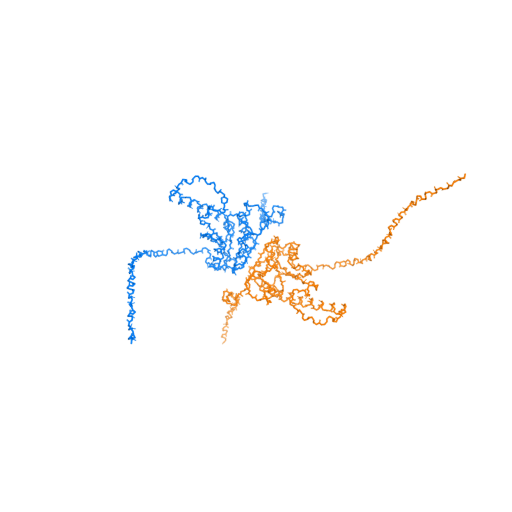139 ILE B N 1
ATOM 2814 C CA . ILE B 1 139 ? 16.641 -9.625 -8.227 1 97.06 139 ILE B CA 1
ATOM 2815 C C . ILE B 1 139 ? 16.234 -11.086 -7.988 1 97.06 139 ILE B C 1
ATOM 2817 O O . ILE B 1 139 ? 15.508 -11.672 -8.789 1 97.06 139 ILE B O 1
ATOM 2821 N N . PRO B 1 140 ? 16.719 -11.633 -6.855 1 97.88 140 PRO B N 1
ATOM 2822 C CA . PRO B 1 140 ? 16.25 -12.984 -6.547 1 97.88 140 PRO B CA 1
ATOM 2823 C C . PRO B 1 140 ? 14.742 -13.078 -6.375 1 97.88 140 PRO B C 1
ATOM 2825 O O . PRO B 1 140 ? 14.133 -12.188 -5.777 1 97.88 140 PRO B O 1
ATOM 2828 N N . PHE B 1 141 ? 14.211 -14.156 -6.988 1 98.25 141 PHE B N 1
ATOM 2829 C CA . PHE B 1 141 ? 12.766 -14.297 -6.848 1 98.25 141 PHE B CA 1
ATOM 2830 C C . PHE B 1 141 ? 12.359 -15.766 -6.879 1 98.25 141 PHE B C 1
ATOM 2832 O O . PHE B 1 141 ? 13.156 -16.625 -7.254 1 98.25 141 PHE B O 1
ATOM 2839 N N . LYS B 1 142 ? 11.094 -15.977 -6.406 1 97.88 142 LYS B N 1
ATOM 2840 C CA . LYS B 1 142 ? 10.422 -17.266 -6.461 1 97.88 142 LYS B CA 1
ATOM 2841 C C . LYS B 1 142 ? 8.977 -17.125 -6.922 1 97.88 142 LYS B C 1
ATOM 2843 O O . LYS B 1 142 ? 8.281 -16.188 -6.516 1 97.88 142 LYS B O 1
ATOM 2848 N N . ILE B 1 143 ? 8.648 -17.969 -7.828 1 97.56 143 ILE B N 1
ATOM 2849 C CA . ILE B 1 143 ? 7.238 -18.047 -8.211 1 97.56 143 ILE B CA 1
ATOM 2850 C C . ILE B 1 143 ? 6.516 -19.062 -7.336 1 97.56 143 ILE B C 1
ATOM 2852 O O . ILE B 1 143 ? 6.91 -20.234 -7.273 1 97.56 143 ILE B O 1
ATOM 2856 N N . HIS B 1 144 ? 5.527 -18.625 -6.621 1 97.38 144 HIS B N 1
ATOM 2857 C CA . HIS B 1 144 ? 4.762 -19.438 -5.691 1 97.38 144 HIS B CA 1
ATOM 2858 C C . HIS B 1 144 ? 3.299 -19.531 -6.121 1 97.38 144 HIS B C 1
ATOM 2860 O O . HIS B 1 144 ? 2.523 -18.594 -5.922 1 97.38 144 HIS B O 1
ATOM 2866 N N . ILE B 1 145 ? 2.961 -20.703 -6.707 1 96.12 145 ILE B N 1
ATOM 2867 C CA . ILE B 1 145 ? 1.601 -20.922 -7.188 1 96.12 145 ILE B CA 1
ATOM 2868 C C . ILE B 1 145 ? 0.881 -21.906 -6.27 1 96.12 145 ILE B C 1
ATOM 2870 O O . ILE B 1 145 ? 1.38 -23.016 -6.016 1 96.12 145 ILE B O 1
ATOM 2874 N N . VAL B 1 146 ? -0.249 -21.531 -5.762 1 95.38 146 VAL B N 1
ATOM 2875 C CA . VAL B 1 146 ? -1.064 -22.391 -4.91 1 95.38 146 VAL B CA 1
ATOM 2876 C C . VAL B 1 146 ? -2.467 -22.531 -5.5 1 95.38 146 VAL B C 1
ATOM 2878 O O . VAL B 1 146 ? -2.953 -21.609 -6.172 1 95.38 146 VAL B O 1
ATOM 2881 N N . LYS B 1 147 ? -3.059 -23.656 -5.285 1 91.69 147 LYS B N 1
ATOM 2882 C CA . LYS B 1 147 ? -4.422 -23.891 -5.758 1 91.69 147 LYS B CA 1
ATOM 2883 C C . LYS B 1 147 ? -5.43 -23.75 -4.621 1 91.69 147 LYS B C 1
ATOM 2885 O O . LYS B 1 147 ? -5.188 -24.203 -3.504 1 91.69 147 LYS B O 1
ATOM 2890 N N . ASP B 1 148 ? -6.473 -23 -4.922 1 91.88 148 ASP B N 1
ATOM 2891 C CA . ASP B 1 148 ? -7.543 -22.828 -3.943 1 91.88 148 ASP B CA 1
ATOM 2892 C C . ASP B 1 148 ? -8.82 -22.328 -4.605 1 91.88 148 ASP B C 1
ATOM 2894 O O . ASP B 1 148 ? -8.781 -21.781 -5.715 1 91.88 148 ASP B O 1
ATOM 2898 N N . HIS B 1 149 ? -9.938 -22.547 -3.891 1 88.94 149 HIS B N 1
ATOM 2899 C CA . HIS B 1 149 ? -11.211 -22.031 -4.379 1 88.94 149 HIS B CA 1
ATOM 2900 C C . HIS B 1 149 ? -11.422 -20.594 -3.938 1 88.94 149 HIS B C 1
ATOM 2902 O O . HIS B 1 149 ? -12.141 -19.828 -4.598 1 88.94 149 HIS B O 1
ATOM 2908 N N . ASP B 1 150 ? -10.898 -20.234 -2.852 1 91.56 150 ASP B N 1
ATOM 2909 C CA . ASP B 1 150 ? -11.031 -18.891 -2.316 1 91.56 150 ASP B CA 1
ATOM 2910 C C . ASP B 1 150 ? -9.719 -18.125 -2.426 1 91.56 150 ASP B C 1
ATOM 2912 O O . ASP B 1 150 ? -8.844 -18.25 -1.56 1 91.56 150 ASP B O 1
ATOM 2916 N N . MET B 1 151 ? -9.641 -17.234 -3.344 1 91.75 151 MET B N 1
ATOM 2917 C CA . MET B 1 151 ? -8.414 -16.5 -3.648 1 91.75 151 MET B CA 1
ATOM 2918 C C . MET B 1 151 ? -8.086 -15.508 -2.543 1 91.75 151 MET B C 1
ATOM 2920 O O . MET B 1 151 ? -6.926 -15.344 -2.174 1 91.75 151 MET B O 1
ATOM 2924 N N . ARG B 1 152 ? -9.039 -14.914 -2.012 1 93.69 152 ARG B N 1
ATOM 2925 C CA . ARG B 1 152 ? -8.859 -13.859 -1.02 1 93.69 152 ARG B CA 1
ATOM 2926 C C . ARG B 1 152 ? -8.273 -14.414 0.272 1 93.69 152 ARG B C 1
ATOM 2928 O O . ARG B 1 152 ? -7.215 -13.977 0.721 1 93.69 152 ARG B O 1
ATOM 2935 N N . GLU B 1 153 ? -8.914 -15.398 0.791 1 95.56 153 GLU B N 1
ATOM 2936 C CA . GLU B 1 153 ? -8.469 -16 2.041 1 95.56 153 GLU B CA 1
ATOM 2937 C C . GLU B 1 153 ? -7.125 -16.703 1.862 1 95.56 153 GLU B C 1
ATOM 2939 O O . GLU B 1 153 ? -6.238 -16.594 2.709 1 95.56 153 GLU B O 1
ATOM 2944 N N . ARG B 1 154 ? -7.035 -17.375 0.776 1 96.62 154 ARG B N 1
ATOM 2945 C CA . ARG B 1 154 ? -5.809 -18.125 0.525 1 96.62 154 ARG B CA 1
ATOM 2946 C C . ARG B 1 154 ? -4.609 -17.188 0.421 1 96.62 154 ARG B C 1
ATOM 2948 O O . ARG B 1 154 ? -3.539 -17.484 0.958 1 96.62 154 ARG B O 1
ATOM 2955 N N . LEU B 1 155 ? -4.773 -16.078 -0.208 1 97.19 155 LEU B N 1
ATOM 2956 C CA . LEU B 1 155 ? -3.693 -15.109 -0.33 1 97.19 155 LEU B CA 1
ATOM 2957 C C . LEU B 1 155 ? -3.238 -14.633 1.044 1 97.19 155 LEU B C 1
ATOM 2959 O O . LEU B 1 155 ? -2.043 -14.641 1.345 1 97.19 155 LEU B O 1
ATOM 2963 N N . CYS B 1 156 ? -4.113 -14.281 1.874 1 96.56 156 CYS B N 1
ATOM 2964 C CA . CYS B 1 156 ? -3.773 -13.75 3.189 1 96.56 156 CYS B CA 1
ATOM 2965 C C . CYS B 1 156 ? -3.037 -14.797 4.023 1 96.56 156 CYS B C 1
ATOM 2967 O O . CYS B 1 156 ? -2.045 -14.484 4.684 1 96.56 156 CYS B O 1
ATOM 2969 N N . ILE B 1 157 ? -3.479 -16 3.887 1 96.56 157 ILE B N 1
ATOM 2970 C CA . ILE B 1 157 ? -2.865 -17.094 4.637 1 96.56 157 ILE B CA 1
ATOM 2971 C C . ILE B 1 157 ? -1.44 -17.328 4.141 1 96.56 157 ILE B C 1
ATOM 2973 O O . ILE B 1 157 ? -0.513 -17.484 4.938 1 96.56 157 ILE B O 1
ATOM 2977 N N . GLU B 1 158 ? -1.288 -17.328 2.865 1 97.56 158 GLU B N 1
ATOM 2978 C CA . GLU B 1 158 ? 0.031 -17.578 2.291 1 97.56 158 GLU B CA 1
ATOM 2979 C C . GLU B 1 158 ? 1 -16.438 2.627 1 97.56 158 GLU B C 1
ATOM 2981 O O . GLU B 1 158 ? 2.174 -16.688 2.908 1 97.56 158 GLU B O 1
ATOM 2986 N N . LEU B 1 159 ? 0.516 -15.266 2.609 1 96 159 LEU B N 1
ATOM 2987 C CA . LEU B 1 159 ? 1.354 -14.109 2.926 1 96 159 LEU B CA 1
ATOM 2988 C C . LEU B 1 159 ? 1.876 -14.195 4.355 1 96 159 LEU B C 1
ATOM 2990 O O . LEU B 1 159 ? 3.047 -13.906 4.613 1 96 159 LEU B O 1
ATOM 2994 N N . GLU B 1 160 ? 1.044 -14.602 5.188 1 95.44 160 GLU B N 1
ATOM 2995 C CA . GLU B 1 160 ? 1.427 -14.773 6.586 1 95.44 160 GLU B CA 1
ATOM 2996 C C . GLU B 1 160 ? 2.4 -15.93 6.758 1 95.44 160 GLU B C 1
ATOM 2998 O O . GLU B 1 160 ? 3.426 -15.797 7.43 1 95.44 160 GLU B O 1
ATOM 3003 N N . ARG B 1 161 ? 2.08 -17.047 6.145 1 96.25 161 ARG B N 1
ATOM 3004 C CA . ARG B 1 161 ? 2.895 -18.25 6.246 1 96.25 161 ARG B CA 1
ATOM 3005 C C . ARG B 1 161 ? 4.305 -18 5.723 1 96.25 161 ARG B C 1
ATOM 3007 O O . ARG B 1 161 ? 5.277 -18.516 6.277 1 96.25 161 ARG B O 1
ATOM 3014 N N . LEU B 1 162 ? 4.402 -17.219 4.73 1 95.75 162 LEU B N 1
ATOM 3015 C CA . LEU B 1 162 ? 5.684 -16.969 4.078 1 95.75 162 LEU B CA 1
ATOM 3016 C C . LEU B 1 162 ? 6.469 -15.883 4.812 1 95.75 162 LEU B C 1
ATOM 3018 O O . LEU B 1 162 ? 7.633 -15.633 4.496 1 95.75 162 LEU B O 1
ATOM 3022 N N . GLY B 1 163 ? 5.855 -15.211 5.789 1 94.56 163 GLY B N 1
ATOM 3023 C CA . GLY B 1 163 ? 6.535 -14.195 6.574 1 94.56 163 GLY B CA 1
ATOM 3024 C C . GLY B 1 163 ? 7 -13.016 5.746 1 94.56 163 GLY B C 1
ATOM 3025 O O . GLY B 1 163 ? 8.133 -12.547 5.898 1 94.56 163 GLY B O 1
ATOM 3026 N N . LEU B 1 164 ? 6.176 -12.508 4.891 1 96.56 164 LEU B N 1
ATOM 3027 C CA . LEU B 1 164 ? 6.539 -11.422 3.986 1 96.56 164 LEU B CA 1
ATOM 3028 C C . LEU B 1 164 ? 6.539 -10.086 4.715 1 96.56 164 LEU B C 1
ATOM 3030 O O . LEU B 1 164 ? 5.68 -9.836 5.566 1 96.56 164 LEU B O 1
ATOM 3034 N N . SER B 1 165 ? 7.512 -9.258 4.305 1 96.62 165 SER B N 1
ATOM 3035 C CA . SER B 1 165 ? 7.633 -7.93 4.906 1 96.62 165 SER B CA 1
ATOM 3036 C C . SER B 1 165 ? 6.562 -6.98 4.375 1 96.62 165 SER B C 1
ATOM 3038 O O . SER B 1 165 ? 6.176 -6.027 5.055 1 96.62 165 SER B O 1
ATOM 3040 N N . 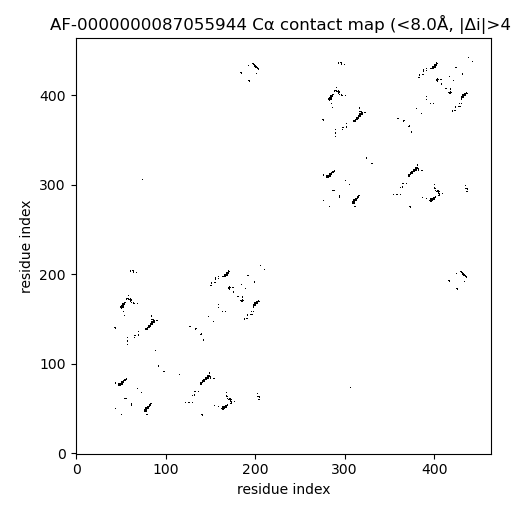ALA B 1 166 ? 6.152 -7.25 3.195 1 97.75 166 ALA B N 1
ATOM 3041 C CA . ALA B 1 166 ? 5.094 -6.488 2.531 1 97.75 166 ALA B CA 1
ATOM 3042 C C . ALA B 1 166 ? 4.582 -7.227 1.298 1 97.75 166 ALA B C 1
ATOM 3044 O O . ALA B 1 166 ? 5.238 -8.141 0.793 1 97.75 166 ALA B O 1
ATOM 3045 N N . VAL B 1 167 ? 3.396 -6.82 0.883 1 98.56 167 VAL B N 1
ATOM 3046 C CA . VAL B 1 167 ? 2.865 -7.363 -0.363 1 98.56 167 VAL B CA 1
ATOM 3047 C C . VAL B 1 167 ? 2.412 -6.223 -1.271 1 98.56 167 VAL B C 1
ATOM 3049 O O . VAL B 1 167 ? 1.796 -5.258 -0.809 1 98.56 167 VAL B O 1
ATOM 3052 N N . VAL B 1 168 ? 2.762 -6.328 -2.498 1 98.75 168 VAL B N 1
ATOM 3053 C CA . VAL B 1 168 ? 2.338 -5.387 -3.531 1 98.75 168 VAL B CA 1
ATOM 3054 C C . VAL B 1 168 ? 1.255 -6.027 -4.398 1 98.75 168 VAL B C 1
ATOM 3056 O O . VAL B 1 168 ? 1.387 -7.18 -4.816 1 98.75 168 VAL B O 1
ATOM 3059 N N . MET B 1 169 ? 0.199 -5.25 -4.633 1 97.75 169 MET B N 1
ATOM 3060 C CA . MET B 1 169 ? -0.892 -5.75 -5.465 1 97.75 169 MET B CA 1
ATOM 3061 C C . MET B 1 169 ? -1.447 -4.645 -6.355 1 97.75 169 MET B C 1
ATOM 3063 O O . MET B 1 169 ? -1.41 -3.471 -5.992 1 97.75 169 MET B O 1
ATOM 3067 N N . GLY B 1 170 ? -1.908 -5.109 -7.523 1 96.94 170 GLY B N 1
ATOM 3068 C CA . GLY B 1 170 ? -2.711 -4.18 -8.305 1 96.94 170 GLY B CA 1
ATOM 3069 C C . GLY B 1 170 ? -4.031 -3.832 -7.648 1 96.94 170 GLY B C 1
ATOM 3070 O O . GLY B 1 170 ? -4.602 -4.645 -6.918 1 96.94 170 GLY B O 1
ATOM 3071 N N . SER B 1 171 ? -4.492 -2.645 -7.918 1 95.44 171 SER B N 1
ATOM 3072 C CA . SER B 1 171 ? -5.773 -2.219 -7.359 1 95.44 171 SER B CA 1
ATOM 3073 C C . SER B 1 171 ? -6.918 -3.066 -7.902 1 95.44 171 SER B C 1
ATOM 3075 O O . SER B 1 171 ? -7.93 -3.26 -7.219 1 95.44 171 SER B O 1
ATOM 3077 N N . ARG B 1 172 ? -6.625 -3.461 -9.117 1 91.62 172 ARG B N 1
ATOM 3078 C CA . ARG B 1 172 ? -7.586 -4.34 -9.773 1 91.62 172 ARG B CA 1
ATOM 3079 C C . ARG B 1 172 ? -6.898 -5.562 -10.367 1 91.62 172 ARG B C 1
ATOM 3081 O O . ARG B 1 172 ? -5.727 -5.824 -10.078 1 91.62 172 ARG B O 1
ATOM 3088 N N . GLY B 1 173 ? -7.688 -6.375 -11.055 1 87.44 173 GLY B N 1
ATOM 3089 C CA . GLY B 1 173 ? -7.125 -7.594 -11.609 1 87.44 173 GLY B CA 1
ATOM 3090 C C . GLY B 1 173 ? -7.918 -8.133 -12.789 1 87.44 173 GLY B C 1
ATOM 3091 O O . GLY B 1 173 ? -8.414 -7.363 -13.617 1 87.44 173 GLY B O 1
ATOM 3092 N N . TYR B 1 174 ? -8 -9.422 -12.75 1 76.38 174 TYR B N 1
ATOM 3093 C CA . TYR B 1 174 ? -8.586 -10.141 -13.875 1 76.38 174 TYR B CA 1
ATOM 3094 C C . TYR B 1 174 ? -10.031 -9.711 -14.109 1 76.38 174 TYR B C 1
ATOM 3096 O O . TYR B 1 174 ? -10.469 -9.578 -15.25 1 76.38 174 TYR B O 1
ATOM 3104 N N . GLY B 1 175 ? -10.703 -9.438 -13 1 75.88 175 GLY B N 1
ATOM 3105 C CA . GLY B 1 175 ? -12.086 -9.023 -13.133 1 75.88 175 GLY B CA 1
ATOM 3106 C C . GLY B 1 175 ? -12.25 -7.703 -13.859 1 75.88 175 GLY B C 1
ATOM 3107 O O . GLY B 1 175 ? -13.219 -7.508 -14.586 1 75.88 175 GLY B O 1
ATOM 3108 N N . ALA B 1 176 ? -11.328 -6.879 -13.633 1 71.44 176 ALA B N 1
ATOM 3109 C CA . ALA B 1 176 ? -11.383 -5.566 -14.273 1 71.44 176 ALA B CA 1
ATOM 3110 C C . ALA B 1 176 ? -11.164 -5.68 -15.773 1 71.44 176 ALA B C 1
ATOM 3112 O O . ALA B 1 176 ? -11.742 -4.918 -16.562 1 71.44 176 ALA B O 1
ATOM 3113 N N . GLU B 1 177 ? -10.336 -6.531 -16.156 1 69.75 177 GLU B N 1
ATOM 3114 C CA . GLU B 1 177 ? -10.094 -6.754 -17.578 1 69.75 177 GLU B CA 1
ATOM 3115 C C . GLU B 1 177 ? -11.359 -7.223 -18.297 1 69.75 177 GLU B C 1
ATOM 3117 O O . GLU B 1 177 ? -11.594 -6.875 -19.453 1 69.75 177 GLU B O 1
ATOM 3122 N N . LEU B 1 178 ? -12.148 -7.871 -17.578 1 68.94 178 LEU B N 1
ATOM 3123 C CA . LEU B 1 178 ? -13.367 -8.438 -18.156 1 68.94 178 LEU B CA 1
ATOM 3124 C C . LEU B 1 178 ? -14.516 -7.438 -18.094 1 68.94 178 LEU B C 1
ATOM 3126 O O . LEU B 1 178 ? -15.312 -7.34 -19.031 1 68.94 178 LEU B O 1
ATOM 3130 N N . ARG B 1 179 ? -14.617 -6.711 -16.969 1 68.31 179 ARG B N 1
ATOM 3131 C CA . ARG B 1 179 ? -15.797 -5.883 -16.719 1 68.31 179 ARG B CA 1
ATOM 3132 C C . ARG B 1 179 ? -15.562 -4.445 -17.172 1 68.31 179 ARG B C 1
ATOM 3134 O O . ARG B 1 179 ? -16.5 -3.656 -17.266 1 68.31 179 ARG B O 1
ATOM 3141 N N . GLY B 1 180 ? -14.445 -4.129 -17.578 1 66 180 GLY B N 1
ATOM 3142 C CA . GLY B 1 180 ? -14.125 -2.748 -17.906 1 66 180 GLY B CA 1
ATOM 3143 C C . GLY B 1 180 ? -13.602 -1.959 -16.719 1 66 180 GLY B C 1
ATOM 3144 O O . GLY B 1 180 ? -13.609 -2.451 -15.594 1 66 180 GLY B O 1
ATOM 3145 N N . ASN B 1 181 ? -12.992 -0.835 -16.984 1 62.75 181 ASN B N 1
ATOM 3146 C CA . ASN B 1 181 ? -12.305 0.002 -16 1 62.75 181 ASN B CA 1
ATOM 3147 C C . ASN B 1 181 ? -13.258 0.988 -15.344 1 62.75 181 ASN B C 1
ATOM 3149 O O . ASN B 1 181 ? -13.508 2.072 -15.867 1 62.75 181 ASN B O 1
ATOM 3153 N N . ASP B 1 182 ? -14.008 0.472 -14.266 1 67.75 182 ASP B N 1
ATOM 3154 C CA . ASP B 1 182 ? -14.867 1.426 -13.57 1 67.75 182 ASP B CA 1
ATOM 3155 C C . ASP B 1 182 ? -14.109 2.127 -12.445 1 67.75 182 ASP B C 1
ATOM 3157 O O . ASP B 1 182 ? -14.688 2.928 -11.711 1 67.75 182 ASP B O 1
ATOM 3161 N N . GLY B 1 183 ? -12.836 1.866 -12.398 1 74.31 183 GLY B N 1
ATOM 3162 C CA . GLY B 1 183 ? -11.984 2.561 -11.453 1 74.31 183 GLY B CA 1
ATOM 3163 C C . GLY B 1 183 ? -12.156 2.072 -10.023 1 74.31 183 GLY B C 1
ATOM 3164 O O . GLY B 1 183 ? -11.492 2.562 -9.109 1 74.31 183 GLY B O 1
ATOM 3165 N N . LYS B 1 184 ? -12.969 1.026 -9.883 1 84.94 184 LYS B N 1
ATOM 3166 C CA . LYS B 1 184 ? -13.25 0.547 -8.531 1 84.94 184 LYS B CA 1
ATOM 3167 C C . LYS B 1 184 ? -12.195 -0.45 -8.062 1 84.94 184 LYS B C 1
ATOM 3169 O O . LYS B 1 184 ? -11.617 -1.178 -8.883 1 84.94 184 LYS B O 1
ATOM 3174 N N . LEU B 1 185 ? -11.953 -0.416 -6.809 1 94.81 185 LEU B N 1
ATOM 3175 C CA . LEU B 1 185 ? -11.008 -1.34 -6.195 1 94.81 185 LEU B CA 1
ATOM 3176 C C . LEU B 1 185 ? -11.453 -2.785 -6.391 1 94.81 185 LEU B C 1
ATOM 3178 O O . LEU B 1 185 ? -12.633 -3.102 -6.23 1 94.81 185 LEU B O 1
ATOM 3182 N N . GLY B 1 186 ? -10.516 -3.656 -6.758 1 94.62 186 GLY B N 1
ATOM 3183 C CA . GLY B 1 186 ? -10.812 -5.07 -6.914 1 94.62 186 GLY B CA 1
ATOM 3184 C C . GLY B 1 186 ? -11.188 -5.75 -5.609 1 94.62 186 GLY B C 1
ATOM 3185 O O . GLY B 1 186 ? -10.68 -5.387 -4.547 1 94.62 186 GLY B O 1
ATOM 3186 N N . SER B 1 187 ? -11.984 -6.789 -5.684 1 93.81 187 SER B N 1
ATOM 3187 C CA . SER B 1 187 ? -12.5 -7.48 -4.508 1 93.81 187 SER B CA 1
ATOM 3188 C C . SER B 1 187 ? -11.383 -8.164 -3.732 1 93.81 187 SER B C 1
ATOM 3190 O O . SER B 1 187 ? -11.406 -8.195 -2.5 1 93.81 187 SER B O 1
ATOM 3192 N N . VAL B 1 188 ? -10.422 -8.734 -4.422 1 94.88 188 VAL B N 1
ATOM 3193 C CA . VAL B 1 188 ? -9.336 -9.438 -3.752 1 94.88 188 VAL B CA 1
ATOM 3194 C C . VAL B 1 188 ? -8.438 -8.43 -3.033 1 94.88 188 VAL B C 1
ATOM 3196 O O . VAL B 1 188 ? -8.078 -8.633 -1.872 1 94.88 188 VAL B O 1
ATOM 3199 N N . THR B 1 189 ? -8.148 -7.359 -3.705 1 96.81 189 THR B N 1
ATOM 3200 C CA . THR B 1 189 ? -7.328 -6.32 -3.09 1 96.81 189 THR B CA 1
ATOM 3201 C C . THR B 1 189 ? -8.047 -5.707 -1.893 1 96.81 189 THR B C 1
ATOM 3203 O O . THR B 1 189 ? -7.441 -5.5 -0.839 1 96.81 189 THR B O 1
ATOM 3206 N N . ASP B 1 190 ? -9.273 -5.496 -2.051 1 95.69 190 ASP B N 1
ATOM 3207 C CA . ASP B 1 190 ? -10.078 -4.965 -0.953 1 95.69 190 ASP B CA 1
ATOM 3208 C C . ASP B 1 190 ? -10.031 -5.887 0.262 1 95.69 190 ASP B C 1
ATOM 3210 O O . ASP B 1 190 ? -9.82 -5.43 1.388 1 95.69 190 ASP B O 1
ATOM 3214 N N . TYR B 1 191 ? -10.156 -7.109 -0.002 1 96.25 191 TYR B N 1
ATOM 3215 C CA . TYR B 1 191 ? -10.109 -8.094 1.076 1 96.25 191 TYR B CA 1
ATOM 3216 C C . TYR B 1 191 ? -8.742 -8.086 1.758 1 96.25 191 TYR B C 1
ATOM 3218 O O . TYR B 1 191 ? -8.664 -8.07 2.988 1 96.25 191 TYR B O 1
ATOM 3226 N N . CYS B 1 192 ? -7.715 -8.062 1.04 1 96.94 192 CYS B N 1
ATOM 3227 C CA . CYS B 1 192 ? -6.363 -8.141 1.578 1 96.94 192 CYS B CA 1
ATOM 3228 C C . CYS B 1 192 ? -6.035 -6.91 2.418 1 96.94 192 CYS B C 1
ATOM 3230 O O . CYS B 1 192 ? -5.418 -7.023 3.479 1 96.94 192 CYS B O 1
ATOM 3232 N N . VAL B 1 193 ? -6.438 -5.766 1.995 1 97.06 193 VAL B N 1
ATOM 3233 C CA . VAL B 1 193 ? -6.16 -4.531 2.729 1 97.06 193 VAL B CA 1
ATOM 3234 C C . VAL B 1 193 ? -6.824 -4.59 4.102 1 97.06 193 VAL B C 1
ATOM 3236 O O . VAL B 1 193 ? -6.293 -4.051 5.078 1 97.06 193 VAL B O 1
ATOM 3239 N N . HIS B 1 194 ? -7.836 -5.336 4.223 1 95.81 194 HIS B N 1
ATOM 3240 C CA . HIS B 1 194 ? -8.594 -5.422 5.465 1 95.81 194 HIS B CA 1
ATOM 3241 C C . HIS B 1 194 ? -8.062 -6.539 6.359 1 95.81 194 HIS B C 1
ATOM 3243 O O . HIS B 1 194 ? -8.227 -6.492 7.578 1 95.81 194 HIS B O 1
ATOM 3249 N N . HIS B 1 195 ? -7.359 -7.492 5.727 1 94.69 195 HIS B N 1
ATOM 3250 C CA . HIS B 1 195 ? -7.191 -8.711 6.512 1 94.69 195 HIS B CA 1
ATOM 3251 C C . HIS B 1 195 ? -5.719 -9.109 6.594 1 94.69 195 HIS B C 1
ATOM 3253 O O . HIS B 1 195 ? -5.336 -9.906 7.457 1 94.69 195 HIS B O 1
ATOM 3259 N N . CYS B 1 196 ? -4.988 -8.625 5.695 1 94.56 196 CYS B N 1
ATOM 3260 C CA . CYS B 1 196 ? -3.588 -9.031 5.68 1 94.56 196 CYS B CA 1
ATOM 3261 C C . CYS B 1 196 ? -2.857 -8.531 6.922 1 94.56 196 CYS B C 1
ATOM 3263 O O . CYS B 1 196 ? -3.094 -7.406 7.371 1 94.56 196 CYS B O 1
ATOM 3265 N N . VAL B 1 197 ? -1.89 -9.312 7.348 1 91.88 197 VAL B N 1
ATOM 3266 C CA . VAL B 1 197 ? -1.146 -8.953 8.555 1 91.88 197 VAL B CA 1
ATOM 3267 C C . VAL B 1 197 ? 0.037 -8.062 8.18 1 91.88 197 VAL B C 1
ATOM 3269 O O . VAL B 1 197 ? 0.474 -7.234 8.984 1 91.88 197 VAL B O 1
ATOM 3272 N N . CYS B 1 198 ? 0.539 -8.266 7.02 1 95.38 198 CYS B N 1
ATOM 3273 C CA . CYS B 1 198 ? 1.675 -7.457 6.594 1 95.38 198 CYS B CA 1
ATOM 3274 C C . CYS B 1 198 ? 1.208 -6.203 5.859 1 95.38 198 CYS B C 1
ATOM 3276 O O . CYS B 1 198 ? 0.055 -6.125 5.434 1 95.38 198 CYS B O 1
ATOM 3278 N N . PRO B 1 199 ? 2.102 -5.207 5.719 1 97.56 199 PRO B N 1
ATOM 3279 C CA . PRO B 1 199 ? 1.757 -4.012 4.945 1 97.56 199 PRO B CA 1
ATOM 3280 C C . PRO B 1 199 ? 1.366 -4.34 3.504 1 97.56 199 PRO B C 1
ATOM 3282 O O . PRO B 1 199 ? 1.963 -5.223 2.883 1 97.56 199 PRO B O 1
ATOM 3285 N N . VAL B 1 200 ? 0.337 -3.633 3.018 1 98.44 200 VAL B N 1
ATOM 3286 C CA . VAL B 1 200 ? -0.168 -3.848 1.666 1 98.44 200 VAL B CA 1
ATOM 3287 C C . VAL B 1 200 ? 0.056 -2.594 0.825 1 98.44 200 VAL B C 1
ATOM 3289 O O . VAL B 1 200 ? -0.302 -1.488 1.24 1 98.44 200 VAL B O 1
ATOM 3292 N N . VAL B 1 201 ? 0.671 -2.783 -0.31 1 98.62 201 VAL B N 1
ATOM 3293 C CA . VAL B 1 201 ? 0.859 -1.716 -1.286 1 98.62 201 VAL B CA 1
ATOM 3294 C C . VAL B 1 201 ? -0.111 -1.903 -2.451 1 98.62 201 VAL B C 1
ATOM 3296 O O . VAL B 1 201 ? -0.063 -2.918 -3.148 1 98.62 201 VAL B O 1
ATOM 3299 N N . VAL B 1 202 ? -0.943 -0.933 -2.641 1 98.31 202 VAL B N 1
ATOM 3300 C CA . VAL B 1 202 ? -1.932 -0.985 -3.713 1 98.31 202 VAL B CA 1
ATOM 3301 C C . VAL B 1 202 ? -1.496 -0.078 -4.859 1 98.31 202 VAL B C 1
ATOM 3303 O O . VAL B 1 202 ? -1.369 1.137 -4.688 1 98.31 202 VAL B O 1
ATOM 3306 N N . VAL B 1 203 ? -1.342 -0.697 -6.008 1 97.44 203 VAL B N 1
ATOM 3307 C CA . VAL B 1 203 ? -0.837 0.001 -7.184 1 97.44 203 VAL B CA 1
ATOM 3308 C C . VAL B 1 203 ? -1.938 0.096 -8.242 1 97.44 203 VAL B C 1
ATOM 3310 O O . VAL B 1 203 ? -2.605 -0.896 -8.539 1 97.44 203 VAL B O 1
ATOM 3313 N N . ARG B 1 204 ? -2.096 1.303 -8.766 1 92.62 204 ARG B N 1
ATOM 3314 C CA . ARG B 1 204 ? -3.115 1.501 -9.797 1 92.62 204 ARG B CA 1
ATOM 3315 C C . ARG B 1 204 ? -2.484 1.598 -11.18 1 92.62 204 ARG B C 1
ATOM 3317 O O . ARG B 1 204 ? -1.496 2.311 -11.367 1 92.62 204 ARG B O 1
ATOM 3324 N N . TYR B 1 205 ? -3.084 0.829 -12.039 1 89.19 205 TYR B N 1
ATOM 3325 C CA . TYR B 1 205 ? -2.678 0.891 -13.438 1 89.19 205 TYR B CA 1
ATOM 3326 C C . TYR B 1 205 ? -3 2.254 -14.039 1 89.19 205 TYR B C 1
ATOM 3328 O O . TYR B 1 205 ? -4.105 2.771 -13.859 1 89.19 205 TYR B O 1
ATOM 3336 N N . PRO B 1 206 ? -1.952 2.875 -14.695 1 81.56 206 PRO B N 1
ATOM 3337 C CA . PRO B 1 206 ? -2.197 4.211 -15.242 1 81.56 206 PRO B CA 1
ATOM 3338 C C . PRO B 1 206 ? -3.262 4.219 -16.328 1 81.56 206 PRO B C 1
ATOM 3340 O O . PRO B 1 206 ? -3.367 3.26 -17.109 1 81.56 206 PRO B O 1
ATOM 3343 N N . ASP B 1 207 ? -4.246 5.051 -16.141 1 68.19 207 ASP B N 1
ATOM 3344 C CA . ASP B 1 207 ? -5.223 5.215 -17.219 1 68.19 207 ASP B CA 1
ATOM 3345 C C . ASP B 1 207 ? -4.57 5.793 -18.469 1 68.19 207 ASP B C 1
ATOM 3347 O O . ASP B 1 207 ? -3.566 6.5 -18.391 1 68.19 207 ASP B O 1
ATOM 3351 N N . GLU B 1 208 ? -4.633 5.195 -19.594 1 56.34 208 GLU B N 1
ATOM 3352 C CA . GLU B 1 208 ? -4.129 5.699 -20.859 1 56.34 208 GLU B CA 1
ATOM 3353 C C . GLU B 1 208 ? -4.078 7.227 -20.875 1 56.34 208 GLU B C 1
ATOM 3355 O O . GLU B 1 208 ? -3.193 7.82 -21.5 1 56.34 208 GLU B O 1
ATOM 3360 N N . LYS B 1 209 ? -5.016 7.895 -20.375 1 49.19 209 LYS B N 1
ATOM 3361 C CA . LYS B 1 209 ? -4.973 9.344 -20.516 1 49.19 209 LYS B CA 1
ATOM 3362 C C . LYS B 1 209 ? -3.873 9.953 -19.641 1 49.19 209 LYS B C 1
ATOM 3364 O O . LYS B 1 209 ? -3.512 11.117 -19.812 1 49.19 209 LYS B O 1
ATOM 3369 N N . ASP B 1 210 ? -3.482 9.406 -18.625 1 47.38 210 ASP B N 1
ATOM 3370 C CA . ASP B 1 210 ? -2.477 9.938 -17.719 1 47.38 210 ASP B CA 1
ATOM 3371 C C . ASP B 1 210 ? -1.078 9.453 -18.094 1 47.38 210 ASP B C 1
ATOM 3373 O O . ASP B 1 210 ? -0.166 9.461 -17.266 1 47.38 210 ASP B O 1
ATOM 3377 N N . ASP B 1 211 ? -0.852 8.938 -19.234 1 40.03 211 ASP B N 1
ATOM 3378 C CA . ASP B 1 211 ? 0.4 8.43 -19.797 1 40.03 211 ASP B CA 1
ATOM 3379 C C . ASP B 1 211 ? 1.546 9.414 -19.547 1 40.03 211 ASP B C 1
ATOM 3381 O O . ASP B 1 211 ? 2.686 9.148 -19.938 1 40.03 211 ASP B O 1
ATOM 3385 N N . GLY B 1 212 ? 1.315 10.656 -19.375 1 36.5 212 GLY B N 1
ATOM 3386 C CA . GLY B 1 212 ? 2.432 11.594 -19.422 1 36.5 212 GLY B CA 1
ATOM 3387 C C . GLY B 1 212 ? 3.451 11.367 -18.328 1 36.5 212 GLY B C 1
ATOM 3388 O O . GLY B 1 212 ? 4.566 11.891 -18.391 1 36.5 212 GLY B O 1
ATOM 3389 N N . ASN B 1 213 ? 3.076 11.141 -17.094 1 39 213 ASN B N 1
ATOM 3390 C CA . ASN B 1 213 ? 4.07 11.422 -16.062 1 39 213 ASN B CA 1
ATOM 3391 C C . ASN B 1 213 ? 4.938 10.195 -15.781 1 39 213 ASN B C 1
ATOM 3393 O O . ASN B 1 213 ? 5.664 10.164 -14.789 1 39 213 ASN B O 1
ATOM 3397 N N . ILE B 1 214 ? 4.676 9.055 -16.344 1 39.44 214 ILE B N 1
ATOM 3398 C CA . ILE B 1 214 ? 5.668 8.031 -16.047 1 39.44 214 ILE B CA 1
ATOM 3399 C C . ILE B 1 214 ? 6.879 8.203 -16.969 1 39.44 214 ILE B C 1
ATOM 3401 O O . ILE B 1 214 ? 6.797 7.969 -18.172 1 39.44 214 ILE B O 1
ATOM 3405 N N . GLN B 1 215 ? 7.691 9.18 -16.828 1 33.88 215 GLN B N 1
ATOM 3406 C CA . GLN B 1 215 ? 8.938 9.219 -17.578 1 33.88 215 GLN B CA 1
ATOM 3407 C C . GLN B 1 215 ? 9.672 7.883 -17.5 1 33.88 215 GLN B C 1
ATOM 3409 O O . GLN B 1 215 ? 9.914 7.359 -16.406 1 33.88 215 GLN B O 1
ATOM 3414 N N . PRO B 1 216 ? 9.625 7.18 -18.516 1 33.03 216 PRO B N 1
ATOM 3415 C CA . PRO B 1 216 ? 10.555 6.047 -18.562 1 33.03 216 PRO B CA 1
ATOM 3416 C C . PRO B 1 216 ? 11.977 6.434 -18.172 1 33.03 216 PRO B C 1
ATOM 3418 O O . PRO B 1 216 ? 12.477 7.477 -18.609 1 33.03 216 PRO B O 1
ATOM 3421 N N . VAL B 1 217 ? 12.453 6.113 -17.016 1 31.64 217 VAL B N 1
ATOM 3422 C CA . VAL B 1 217 ? 13.883 6.273 -16.75 1 31.64 217 VAL B CA 1
ATOM 3423 C C . VAL B 1 217 ? 14.688 5.711 -17.922 1 31.64 217 VAL B C 1
ATOM 3425 O O . VAL B 1 217 ? 14.711 4.5 -18.141 1 31.64 217 VAL B O 1
ATOM 3428 N N . THR B 1 218 ? 14.57 6.34 -19.094 1 28.78 218 THR B N 1
ATOM 3429 C CA . THR B 1 218 ? 15.484 5.977 -20.172 1 28.78 218 THR B CA 1
ATOM 3430 C C . THR B 1 218 ? 16.938 6.117 -19.719 1 28.78 218 THR B C 1
ATOM 3432 O O . THR B 1 218 ? 17.375 7.203 -19.328 1 28.78 218 THR B O 1
ATOM 3435 N N . THR B 1 219 ? 17.531 5.121 -19.172 1 30.38 219 THR B N 1
ATOM 3436 C CA . THR B 1 219 ? 18.969 4.984 -19.031 1 30.38 219 THR B CA 1
ATOM 3437 C C . THR B 1 219 ? 19.688 5.297 -20.344 1 30.38 219 THR B C 1
ATOM 3439 O O . THR B 1 219 ? 19.641 4.496 -21.281 1 30.38 219 THR B O 1
ATOM 3442 N N . THR B 1 220 ? 19.484 6.461 -20.938 1 26.34 220 THR B N 1
ATOM 3443 C CA . THR B 1 220 ? 20.297 6.766 -22.094 1 26.34 220 THR B CA 1
ATOM 3444 C C . THR B 1 220 ? 21.781 6.773 -21.734 1 26.34 220 THR B C 1
ATOM 3446 O O . THR B 1 220 ? 22.219 7.602 -20.922 1 26.34 220 THR B O 1
ATOM 3449 N N . LYS B 1 221 ? 22.453 5.641 -21.672 1 28.12 221 LYS B N 1
ATOM 3450 C CA . LYS B 1 221 ? 23.906 5.512 -21.75 1 28.12 221 LYS B CA 1
ATOM 3451 C C . LYS B 1 221 ? 24.469 6.219 -22.984 1 28.12 221 LYS B C 1
ATOM 3453 O O . LYS B 1 221 ? 24.438 5.668 -24.078 1 28.12 221 LYS B O 1
ATOM 3458 N N . GLU B 1 222 ? 24.172 7.469 -23.25 1 25.11 222 GLU B N 1
ATOM 3459 C CA . GLU B 1 222 ? 25.016 8 -24.312 1 25.11 222 GLU B CA 1
ATOM 3460 C C . GLU B 1 222 ? 26.484 7.977 -23.922 1 25.11 222 GLU B C 1
ATOM 3462 O O . GLU B 1 222 ? 26.906 8.648 -22.969 1 25.11 222 GLU B O 1
ATOM 3467 N N . ALA B 1 223 ? 27.203 6.828 -23.969 1 25.95 223 ALA B N 1
ATOM 3468 C CA . ALA B 1 223 ? 28.656 6.742 -24 1 25.95 223 ALA B CA 1
ATOM 3469 C C . ALA B 1 223 ? 29.25 7.605 -25.109 1 25.95 223 ALA B C 1
ATOM 3471 O O . ALA B 1 223 ? 28.953 7.391 -26.297 1 25.95 223 ALA B O 1
ATOM 3472 N N . LYS B 1 224 ? 29.406 8.859 -24.891 1 26.81 224 LYS B N 1
ATOM 3473 C CA . LYS B 1 224 ? 30.25 9.68 -25.766 1 26.81 224 LYS B CA 1
ATOM 3474 C C . LYS B 1 224 ? 31.562 8.977 -26.078 1 26.81 224 LYS B C 1
ATOM 3476 O O . LYS B 1 224 ? 32.375 8.719 -25.188 1 26.81 224 LYS B O 1
ATOM 3481 N N . VAL B 1 225 ? 31.562 8.055 -27 1 29.31 225 VAL B N 1
ATOM 3482 C CA . VAL B 1 225 ? 32.75 7.527 -27.641 1 29.31 225 VAL B CA 1
ATOM 3483 C C . VAL B 1 225 ? 33.625 8.672 -28.188 1 29.31 225 VAL B C 1
ATOM 3485 O O . VAL B 1 225 ? 33.188 9.422 -29.062 1 29.31 225 VAL B O 1
ATOM 3488 N N . GLU B 1 226 ? 34.312 9.406 -27.328 1 30.58 226 GLU B N 1
ATOM 3489 C CA . GLU B 1 226 ? 35.344 10.32 -27.781 1 30.58 226 GLU B CA 1
ATOM 3490 C C . GLU B 1 226 ? 36.312 9.633 -28.766 1 30.58 226 GLU B C 1
ATOM 3492 O O . GLU B 1 226 ? 36.906 8.602 -28.438 1 30.58 226 GLU B O 1
ATOM 3497 N N . GLY B 1 227 ? 36 9.562 -30.031 1 25.3 227 GLY B N 1
ATOM 3498 C CA . GLY B 1 227 ? 36.812 9.188 -31.156 1 25.3 227 GLY B CA 1
ATOM 3499 C C . GLY B 1 227 ? 38.156 9.922 -31.188 1 25.3 227 GLY B C 1
ATOM 3500 O O . GLY B 1 227 ? 38.188 11.156 -31.281 1 25.3 227 GLY B O 1
ATOM 3501 N N . LYS B 1 228 ? 39.188 9.461 -30.406 1 30.52 228 LYS B N 1
ATOM 3502 C CA . LYS B 1 228 ? 40.594 9.852 -30.609 1 30.52 228 LYS B CA 1
ATOM 3503 C C . LYS B 1 228 ? 40.969 9.797 -32.094 1 30.52 228 LYS B C 1
ATOM 3505 O O . LYS B 1 228 ? 40.875 8.742 -32.719 1 30.52 228 LYS B O 1
ATOM 3510 N N . GLY B 1 229 ? 40.75 10.859 -32.875 1 27.33 229 GLY B N 1
ATOM 3511 C CA . GLY B 1 229 ? 41.312 11.117 -34.188 1 27.33 229 GLY B CA 1
ATOM 3512 C C . GLY B 1 229 ? 42.812 10.867 -34.25 1 27.33 229 GLY B C 1
ATOM 3513 O O . GLY B 1 229 ? 43.594 11.531 -33.562 1 27.33 229 GLY B O 1
ATOM 3514 N N . GLY B 1 230 ? 43.25 9.594 -34.125 1 25.17 230 GLY B N 1
ATOM 3515 C CA . GLY B 1 230 ? 44.594 9.25 -34.562 1 25.17 230 GLY B CA 1
ATOM 3516 C C . GLY B 1 230 ? 44.938 9.797 -35.938 1 25.17 230 GLY B C 1
ATOM 3517 O O . GLY B 1 230 ? 44.375 9.375 -36.938 1 25.17 230 GLY B O 1
ATOM 3518 N N . LYS B 1 231 ? 45 11.109 -36.219 1 26.86 231 LYS B N 1
ATOM 3519 C CA . LYS B 1 231 ? 45.688 11.586 -37.406 1 26.86 231 LYS B CA 1
ATOM 3520 C C . LYS B 1 231 ? 47.125 11.07 -37.469 1 26.86 231 LYS B C 1
ATOM 3522 O O . LYS B 1 231 ? 47.938 11.383 -36.594 1 26.86 231 LYS B O 1
ATOM 3527 N N . SER B 1 232 ? 47.219 9.781 -37.906 1 22.25 232 SER B N 1
ATOM 3528 C CA . SER B 1 232 ? 48.344 9.602 -38.844 1 22.25 232 SER B CA 1
ATOM 3529 C C . SER B 1 232 ? 48.219 10.562 -40.031 1 22.25 232 SER B C 1
ATOM 3531 O O . SER B 1 232 ? 47.125 10.883 -40.469 1 22.25 232 SER B O 1
#

Secondary structure (DSSP, 8-state):
-------------------------------------------TTTT-SEEEEEE--SSHHHHHHHHHHHHHT--TTEEEEEEEEEEPGGGGGTTS------------HHHHHHHHHHHHHHHHHHHHHHTHHHHHHT--EEEEEEEES-HHHHHHHHHHHTT-SEEEEESS-HHHHHH----PPPHHHHHHHHH-SS-EEEE-PPPGGGTTS-------------------/-------------------------------------------TTTT-SEEEEEE--SSHHHHHHHHHHHHHT--TTEEEEEEEEEEPGGGGGTTS------------HHHHHHHHHHHHHHHHHHHHHHTHHHHHHT--EEEEEEEES-HHHHHHHHHHHTT-SEEEEESS-HHHHHH----PPPHHHHHHHHH-SS-EEEEPPPPGGGTTS-------------------

Sequence (464 aa):
MESPNKGKKKNSSDNNSDPKLPSIKIHLPSSPRHSTYAASSPTPVAGARRKIGVAVDLSEESAYAVRWTVQNYLRPGDAVILLHVSPTSVLYGADWGPVAQEQQSPRTPETKKQLEDDFDALTASKAADLAKPLKEAGIPFKIHIVKDHDMRERLCIELERLGLSAVVMGSRGYGAELRGNDGKLGSVTDYCVHHCVCPVVVVRYPDEKDDGNIQPVTTTKEAKVEGKGGKSMESPNKGKKKNSSDNNSDPKLPSIKIHLPSSPRHSTYAASSPTPVAGARRKIGVAVDLSEESAYAVRWTVQNYLRPGDAVILLHVSPTSVLYGADWGPVAQEQQSPRTPETKKQLEDDFDALTASKAADLAKPLKEAGIPFKIHIVKDHDMRERLCIELERLGLSAVVMGSRGYGAELRGNDGKLGSVTDYCVHHCVCPVVVVRYPDEKDDGNIQPVTTTKEAKVEGKGGKS

Solvent-accessible surface area (backbone atoms only — not comparable to full-atom values): 28071 Å² total; per-residue (Å²): 141,83,81,82,80,79,83,77,80,80,76,78,79,78,79,78,76,72,79,78,73,79,80,74,75,75,74,71,73,78,70,77,75,76,67,77,66,62,77,70,67,76,57,67,45,72,84,36,80,40,42,35,32,34,48,39,70,84,25,72,38,17,45,48,33,45,51,46,38,66,75,66,51,65,55,94,52,39,15,37,36,41,36,30,68,40,74,42,71,82,47,58,68,67,79,55,64,83,58,78,77,61,78,80,57,81,67,47,75,64,55,50,51,50,52,51,51,50,48,50,50,51,50,52,52,49,52,54,59,55,41,44,65,38,59,75,68,68,42,38,50,45,82,45,77,44,76,37,84,50,56,48,63,50,49,40,50,49,46,58,73,68,62,36,68,28,35,37,27,19,31,38,36,52,65,37,73,73,73,44,88,80,70,60,61,22,72,53,45,53,46,39,69,51,64,37,83,45,28,35,33,37,30,61,71,77,53,78,86,60,60,74,74,68,66,71,84,68,78,70,76,74,72,77,72,76,74,80,77,72,81,120,140,80,83,72,87,72,79,76,77,78,76,79,75,78,75,80,73,72,78,76,72,77,78,76,74,73,74,69,73,77,69,79,77,75,66,76,66,60,77,70,65,78,57,68,45,72,84,38,80,39,44,33,32,34,49,38,70,85,26,70,38,18,44,48,33,47,50,47,38,66,74,67,51,66,54,94,53,41,15,37,36,41,36,29,68,40,73,44,70,80,49,62,69,65,81,53,66,82,58,77,77,61,77,78,57,82,66,46,74,65,54,50,50,50,52,48,52,50,48,50,51,51,49,52,53,49,52,53,59,54,40,43,64,38,59,75,67,69,43,38,50,44,83,44,76,44,76,38,84,49,59,48,62,50,48,41,50,50,45,58,75,67,62,36,67,27,35,36,27,18,32,39,36,52,65,37,74,72,74,44,88,80,69,60,61,22,70,52,46,54,46,39,69,51,64,36,81,47,30,35,31,37,31,59,73,77,52,78,86,61,59,73,74,67,67,72,83,69,80,73,76,77,73,79,75,78,75,78,78,76,76,124

Radius of gyration: 35.41 Å; Cα contacts (8 Å, |Δi|>4): 532; chains: 2; bounding box: 138×124×74 Å

Organism: Hibiscus syriacus (NCBI:txid106335)

pLDDT: mean 70.15, std 28.98, range [22.25, 98.75]